Protein AF-0000000080483227 (afdb_homodimer)

Sequence (672 aa):
MEPEAVRTASRVPHGGTTDSTVLDFSANTNPERPDGVDDVYADALDASTRYPDDDYAEFRAAAADYVDCDPESVVPTAGGLEALRLAFEVTLAAGDSALVPEPSFGEYDHEIHLQGADPVHVAHDEILDADPGEHEVAVVCTPNNPTGELADSGRLRDFAARCRDAGTVLVVDEAFLDFTDAPSLAGESGVIVARSLTKMFGLPGIRAGFAVATGDLGERLAVARRSWSLSTPAAAVGAHCMRDTEFVSRTRERVATERERLRESLSERFAVSPSDAPFLLLDVGDRDVDSVVETARQRGVAIRDATTFPTLDSHVRVAVKRPDENDELLRALADVMEPEAVRTASRVPHGGTTDSTVLDFSANTNPERPDGVDDVYADALDASTRYPDDDYAEFRAAAADYVDCDPESVVPTAGGLEALRLAFEVTLAAGDSALVPEPSFGEYDHEIHLQGADPVHVAHDEILDADPGEHEVAVVCTPNNPTGELADSGRLRDFAARCRDAGTVLVVDEAFLDFTDAPSLAGESGVIVARSLTKMFGLPGIRAGFAVATGDLGERLAVARRSWSLSTPAAAVGAHCMRDTEFVSRTRERVATERERLRESLSERFAVSPSDAPFLLLDVGDRDVDSVVETARQRGVAIRDATTFPTLDSHVRVAVKRPDENDELLRALADV

Radius of gyration: 25.47 Å; Cα contacts (8 Å, |Δi|>4): 1580; chains: 2; bounding box: 50×83×57 Å

Foldseek 3Di:
DDVVLVVVFDDADAADDPPPQFAGQADQAAQAADPPLVVLLVVLVVVLVDQDDLLLQLLLVLVCVLQVADSLQKFKALFLLRLLLLLLQLFDAAAFEEEEEALADPVNQRSNSVRNYYYDYDHLVCQLVDQCLRGQEYEHEAVGPPLAHGDDQVSNVVSQVNCVVSNHQYEYECQFVLLDPHHDCAHPASYKYGYGPCHLRVNSVQRITIIGYDDPSSVSSSVSQDRSNHRSSNSSSSSVRSPPVVSSVVSSVQLVVQVVVLCVLCVVQWDWRDHSGQKIKTFNPPDDLVVQQVQLVVLRYHWHDCCSGPPDNRIIMTGHYGPVSSVSSSVSNVVD/DDVVLVVVFDDADAADDPPPQFAGQADQAAQAADPPLVVLLVVLVVVLVDQDDLLLQLLLVLVCVLQVADSLQKFKALFLLRLLLLLLQLFDAAAFEEEEEALFDPVNQRSNSVRNYYYDYDHLVCQLVDQCLRGQEYEHEAVGPPLAHGDDQVSVVVSQVNCVVSNHQYEYECQFVLLDPHHDCAHPASYKYGYGPCHLRVNSVQRITIIGYDDPSSVSSSVSQDRSNHRSSRSSSSSVRSPPVVSSVVSSVQLVVQVVVLCVLCVVQWDWRDHSGQKIKTFNPPDDLVVQQVQLVVLRYHWHDCCSGPPDNRIIMTGHYGPVSSVSSSVSNVPD

pLDDT: mean 97.13, std 2.94, range [80.44, 99.0]

Solvent-accessible surface area (backbone atoms only — not comparable to full-atom values): 32938 Å² total; per-residue (Å²): 37,24,31,73,31,32,71,74,51,66,78,73,90,72,61,58,64,79,58,83,82,36,50,64,24,26,32,66,45,31,89,51,60,62,87,65,45,68,59,48,39,60,57,23,57,69,60,10,55,32,58,58,64,72,78,39,64,66,34,25,44,29,50,14,65,62,48,64,41,58,40,90,27,45,42,72,17,46,12,28,66,48,20,49,42,50,53,42,31,55,63,32,37,68,75,37,35,28,39,33,43,39,55,33,64,63,58,57,53,45,50,35,30,31,25,33,22,42,68,42,76,38,51,46,93,42,50,70,74,54,81,46,64,85,24,49,31,36,47,46,53,30,29,24,44,65,56,9,45,60,66,55,67,67,54,48,52,52,34,44,50,52,19,43,75,47,66,10,37,35,38,36,38,37,51,41,29,70,47,47,88,68,80,68,70,41,55,37,76,54,29,38,29,21,30,32,47,24,26,74,44,15,31,37,7,49,27,22,27,22,25,23,15,39,71,70,60,24,52,32,49,59,48,63,48,60,84,58,45,44,31,32,41,21,39,49,36,46,26,57,52,49,65,41,57,63,57,48,51,52,49,25,52,50,40,55,53,46,42,51,53,50,47,61,60,46,46,77,80,27,55,58,49,69,53,49,32,56,36,42,26,30,37,56,61,90,52,57,53,68,57,51,42,51,50,22,40,76,60,36,29,37,50,21,75,34,49,80,32,64,96,32,85,33,29,35,32,37,33,47,60,51,72,72,57,43,50,51,49,52,60,37,53,66,83,103,38,25,30,73,31,33,70,73,52,65,77,72,90,73,63,58,64,77,57,84,82,37,50,65,25,25,34,68,45,31,89,52,60,61,85,64,46,69,58,46,38,58,57,23,57,70,59,10,54,32,57,59,65,71,76,40,62,69,35,24,44,29,51,14,65,61,50,63,40,58,39,88,27,44,40,72,18,46,13,28,66,48,20,48,43,49,53,41,31,55,60,32,38,68,76,35,34,28,40,33,43,39,54,32,62,62,58,56,53,44,50,36,30,32,24,34,22,41,68,42,78,35,50,46,93,42,50,70,74,55,81,48,63,85,23,50,30,36,48,46,53,30,27,23,43,65,55,9,44,59,66,56,66,69,56,49,51,52,34,45,50,53,19,44,74,47,66,10,36,33,36,36,38,36,49,41,30,71,48,47,87,68,81,66,68,38,56,37,76,54,29,38,30,19,30,32,47,23,28,76,46,16,30,37,7,51,27,22,26,23,24,24,15,40,69,70,60,24,51,32,48,60,48,66,50,60,85,55,45,46,29,32,41,21,39,50,37,45,26,56,51,51,66,40,57,64,56,46,53,53,50,25,52,51,42,55,53,45,42,51,52,49,46,61,62,46,46,79,79,25,56,60,48,68,51,50,33,57,36,41,26,31,37,56,60,90,53,56,53,68,57,51,42,50,50,20,40,76,58,37,29,36,50,21,74,34,48,79,32,63,95,32,83,33,29,36,31,38,33,47,59,52,72,70,58,42,50,51,49,53,59,37,54,67,84,102

Structure (mmCIF, N/CA/C/O backbone):
data_AF-0000000080483227-model_v1
#
loop_
_entity.id
_entity.type
_entity.pdbx_description
1 polymer 'threonine-phosphate decarboxylase'
#
loop_
_atom_site.group_PDB
_atom_site.id
_atom_site.type_symbol
_atom_site.label_atom_id
_atom_site.label_alt_id
_atom_site.label_comp_id
_atom_site.label_asym_id
_atom_site.label_entity_id
_atom_site.label_seq_id
_atom_site.pdbx_PDB_ins_code
_atom_site.Cartn_x
_atom_site.Cartn_y
_atom_site.Cartn_z
_atom_site.occupancy
_atom_site.B_iso_or_equiv
_atom_site.auth_seq_id
_atom_site.auth_comp_id
_atom_site.auth_asym_id
_atom_site.auth_atom_id
_atom_site.pdbx_PDB_model_num
ATOM 1 N N . MET A 1 1 ? -15.047 0.389 -1.673 1 95.5 1 MET A N 1
ATOM 2 C CA . MET A 1 1 ? -15.305 -0.851 -0.947 1 95.5 1 MET A CA 1
ATOM 3 C C . MET A 1 1 ? -16.688 -0.829 -0.303 1 95.5 1 MET A C 1
ATOM 5 O O . MET A 1 1 ? -17.188 0.233 0.075 1 95.5 1 MET A O 1
ATOM 9 N N . GLU A 1 2 ? -17.312 -1.958 -0.273 1 95.88 2 GLU A N 1
ATOM 10 C CA . GLU A 1 2 ? -18.641 -2.039 0.339 1 95.88 2 GLU A CA 1
ATOM 11 C C . GLU A 1 2 ? -18.547 -2.5 1.791 1 95.88 2 GLU A C 1
ATOM 13 O O . GLU A 1 2 ? -18.281 -3.672 2.061 1 95.88 2 GLU A O 1
ATOM 18 N N . PRO A 1 3 ? -18.844 -1.645 2.762 1 95.56 3 PRO A N 1
ATOM 19 C CA . PRO A 1 3 ? -18.594 -1.946 4.176 1 95.56 3 PRO A CA 1
ATOM 20 C C . PRO A 1 3 ? -19.328 -3.203 4.645 1 95.56 3 PRO A C 1
ATOM 22 O O . PRO A 1 3 ? -18.781 -3.982 5.43 1 95.56 3 PRO A O 1
ATOM 25 N N . GLU A 1 4 ? -20.484 -3.426 4.191 1 94.19 4 GLU A N 1
ATOM 26 C CA . GLU A 1 4 ? -21.25 -4.598 4.621 1 94.19 4 GLU A CA 1
ATOM 27 C C . GLU A 1 4 ? -20.641 -5.883 4.059 1 94.19 4 GLU A C 1
ATOM 29 O O . GLU A 1 4 ? -20.703 -6.938 4.691 1 94.19 4 GLU A O 1
ATOM 34 N N . ALA A 1 5 ? -20.078 -5.746 2.895 1 94.62 5 ALA A N 1
ATOM 35 C CA . ALA A 1 5 ? -19.422 -6.898 2.295 1 94.62 5 ALA A CA 1
ATOM 36 C C . ALA A 1 5 ? -18.172 -7.285 3.088 1 94.62 5 ALA A C 1
ATOM 38 O O . ALA A 1 5 ? -17.844 -8.469 3.197 1 94.62 5 ALA A O 1
ATOM 39 N N . VAL A 1 6 ? -17.484 -6.328 3.637 1 94.19 6 VAL A N 1
ATOM 40 C CA . VAL A 1 6 ? -16.297 -6.551 4.438 1 94.19 6 VAL A CA 1
ATOM 41 C C . VAL A 1 6 ? -16.625 -7.43 5.637 1 94.19 6 VAL A C 1
ATOM 43 O O . VAL A 1 6 ? -15.844 -8.297 6.02 1 94.19 6 VAL A O 1
ATOM 46 N N . ARG A 1 7 ? -17.766 -7.277 6.172 1 90.88 7 ARG A N 1
ATOM 47 C CA . ARG A 1 7 ? -18.188 -7.988 7.379 1 90.88 7 ARG A CA 1
ATOM 48 C C . ARG A 1 7 ? -18.312 -9.484 7.117 1 90.88 7 ARG A C 1
ATOM 50 O O . ARG A 1 7 ? -18.156 -10.297 8.031 1 90.88 7 ARG A O 1
ATOM 57 N N . THR A 1 8 ? -18.531 -9.82 5.879 1 89.62 8 THR A N 1
ATOM 58 C CA . THR A 1 8 ? -18.797 -11.219 5.555 1 89.62 8 THR A CA 1
ATOM 59 C C . THR A 1 8 ? -17.609 -11.836 4.824 1 89.62 8 THR A C 1
ATOM 61 O O . THR A 1 8 ? -17.625 -13.023 4.48 1 89.62 8 THR A O 1
ATOM 64 N N . ALA A 1 9 ? -16.641 -11.039 4.625 1 89.25 9 ALA A N 1
ATOM 65 C CA . ALA A 1 9 ? -15.461 -11.531 3.924 1 89.25 9 ALA A CA 1
ATOM 66 C C . ALA A 1 9 ? -14.484 -12.18 4.895 1 89.25 9 ALA A C 1
ATOM 68 O O . ALA A 1 9 ? -14.555 -11.961 6.105 1 89.25 9 ALA A O 1
ATOM 69 N N . SER A 1 10 ? -13.656 -13.078 4.328 1 86.19 10 SER A N 1
ATOM 70 C CA . SER A 1 10 ? -12.602 -13.727 5.102 1 86.19 10 SER A CA 1
ATOM 71 C C . SER A 1 10 ? -11.25 -13.594 4.41 1 86.19 10 SER A C 1
ATOM 73 O O . SER A 1 10 ? -11.18 -13.484 3.186 1 86.19 10 SER A O 1
ATOM 75 N N . ARG A 1 11 ? -10.242 -13.695 5.203 1 88.12 11 ARG A N 1
ATOM 76 C CA . ARG A 1 11 ? -8.891 -13.625 4.645 1 88.12 11 ARG A CA 1
ATOM 77 C C . ARG A 1 11 ? -8.547 -14.898 3.885 1 88.12 11 ARG A C 1
ATOM 79 O O . ARG A 1 11 ? -9.133 -15.961 4.141 1 88.12 11 ARG A O 1
ATOM 86 N N . VAL A 1 12 ? -7.621 -14.758 2.902 1 87.56 12 VAL A N 1
ATOM 87 C CA . VAL A 1 12 ? -7.219 -15.836 2.004 1 87.56 12 VAL A CA 1
ATOM 88 C C . VAL A 1 12 ? -5.918 -16.453 2.502 1 87.56 12 VAL A C 1
ATOM 90 O O . VAL A 1 12 ? -4.977 -15.75 2.859 1 87.56 12 VAL A O 1
ATOM 93 N N . PRO A 1 13 ? -5.898 -17.844 2.6 1 85.12 13 PRO A N 1
ATOM 94 C CA . PRO A 1 13 ? -4.625 -18.484 2.926 1 85.12 13 PRO A CA 1
ATOM 95 C C . PRO A 1 13 ? -3.594 -18.359 1.808 1 85.12 13 PRO A C 1
ATOM 97 O O . PRO A 1 13 ? -3.947 -18.406 0.627 1 85.12 13 PRO A O 1
ATOM 100 N N . HIS A 1 14 ? -2.391 -18.156 2.189 1 88.62 14 HIS A N 1
ATOM 101 C CA . HIS A 1 14 ? -1.298 -18.031 1.231 1 88.62 14 HIS A CA 1
ATOM 102 C C . HIS A 1 14 ? -0.152 -18.984 1.588 1 88.62 14 HIS A C 1
ATOM 104 O O . HIS A 1 14 ? -0.088 -19.484 2.709 1 88.62 14 HIS A O 1
ATOM 110 N N . GLY A 1 15 ? 0.589 -19.281 0.582 1 82.06 15 GLY A N 1
ATOM 111 C CA . GLY A 1 15 ? 1.827 -20 0.832 1 82.06 15 GLY A CA 1
ATOM 112 C C . GLY A 1 15 ? 2.914 -19.125 1.431 1 82.06 15 GLY A C 1
ATOM 113 O O . GLY A 1 15 ? 2.727 -17.922 1.604 1 82.06 15 GLY A O 1
ATOM 114 N N . GLY A 1 16 ? 4.031 -19.828 1.766 1 86 16 GLY A N 1
ATOM 115 C CA . GLY A 1 16 ? 5.156 -19.125 2.375 1 86 16 GLY A CA 1
ATOM 116 C C . GLY A 1 16 ? 5.363 -19.5 3.832 1 86 16 GLY A C 1
ATOM 117 O O . GLY A 1 16 ? 4.438 -19.969 4.496 1 86 16 GLY A O 1
ATOM 118 N N . THR A 1 17 ? 6.574 -19.438 4.223 1 85.69 17 THR A N 1
ATOM 119 C CA . THR A 1 17 ? 6.926 -19.672 5.617 1 85.69 17 THR A CA 1
ATOM 120 C C . THR A 1 17 ? 8.023 -18.719 6.066 1 85.69 17 THR A C 1
ATOM 122 O O . THR A 1 17 ? 8.875 -18.312 5.262 1 85.69 17 THR A O 1
ATOM 125 N N . THR A 1 18 ? 7.898 -18.344 7.289 1 82.12 18 THR A N 1
ATOM 126 C CA . THR A 1 18 ? 8.93 -17.484 7.855 1 82.12 18 THR A CA 1
ATOM 127 C C . THR A 1 18 ? 9.953 -18.312 8.633 1 82.12 18 THR A C 1
ATOM 129 O O . THR A 1 18 ? 10.914 -17.766 9.18 1 82.12 18 THR A O 1
ATOM 132 N N . ASP A 1 19 ? 9.664 -19.625 8.672 1 86.5 19 ASP A N 1
ATOM 133 C CA . ASP A 1 19 ? 10.617 -20.547 9.297 1 86.5 19 ASP A CA 1
ATOM 134 C C . ASP A 1 19 ? 11.867 -20.688 8.438 1 86.5 19 ASP A C 1
ATOM 136 O O . ASP A 1 19 ? 11.859 -21.391 7.422 1 86.5 19 ASP A O 1
ATOM 140 N N . SER A 1 20 ? 12.945 -20.125 8.844 1 84.62 20 SER A N 1
ATOM 141 C CA . SER A 1 20 ? 14.18 -20.078 8.055 1 84.62 20 SER A CA 1
ATOM 142 C C . SER A 1 20 ? 14.898 -21.422 8.094 1 84.62 20 SER A C 1
ATOM 144 O O . SER A 1 20 ? 15.883 -21.625 7.375 1 84.62 20 SER A O 1
ATOM 146 N N . THR A 1 21 ? 14.352 -22.359 8.812 1 88.75 21 THR A N 1
ATOM 147 C CA . THR A 1 21 ? 15.023 -23.641 8.945 1 88.75 21 THR A CA 1
ATOM 148 C C . THR A 1 21 ? 14.547 -24.625 7.875 1 88.75 21 THR A C 1
ATOM 150 O O . THR A 1 21 ? 15.141 -25.688 7.695 1 88.75 21 THR A O 1
ATOM 153 N N . VAL A 1 22 ? 13.523 -24.266 7.156 1 94.31 22 VAL A N 1
ATOM 154 C CA . VAL A 1 22 ? 13.016 -25.141 6.117 1 94.31 22 VAL A CA 1
ATOM 155 C C . VAL A 1 22 ? 13.156 -24.484 4.75 1 94.31 22 VAL A C 1
ATOM 157 O O . VAL A 1 22 ? 13.062 -23.25 4.641 1 94.31 22 VAL A O 1
ATOM 160 N N . LEU A 1 23 ? 13.414 -25.281 3.75 1 96.12 23 LEU A N 1
ATOM 161 C CA . LEU A 1 23 ? 13.406 -24.797 2.373 1 96.12 23 LEU A CA 1
ATOM 162 C C . LEU A 1 23 ? 11.984 -24.578 1.883 1 96.12 23 LEU A C 1
ATOM 164 O O . LEU A 1 23 ? 11.164 -25.5 1.883 1 96.12 23 LEU A O 1
ATOM 168 N N . ASP A 1 24 ? 11.656 -23.391 1.52 1 96.94 24 ASP A N 1
ATOM 169 C CA . ASP A 1 24 ? 10.281 -23 1.232 1 96.94 24 ASP A CA 1
ATOM 170 C C . ASP A 1 24 ? 9.945 -23.219 -0.24 1 96.94 24 ASP A C 1
ATOM 172 O O . ASP A 1 24 ? 10.312 -22.422 -1.098 1 96.94 24 ASP A O 1
ATOM 176 N N . PHE A 1 25 ? 9.195 -24.297 -0.549 1 98.12 25 PHE A N 1
ATOM 177 C CA . PHE A 1 25 ? 8.672 -24.578 -1.883 1 98.12 25 PHE A CA 1
ATOM 178 C C . PHE A 1 25 ? 7.199 -24.203 -1.97 1 98.12 25 PHE A C 1
ATOM 180 O O . PHE A 1 25 ? 6.547 -24.469 -2.986 1 98.12 25 PHE A O 1
ATOM 187 N N . SER A 1 26 ? 6.645 -23.641 -0.847 1 97.25 26 SER A N 1
ATOM 188 C CA . SER A 1 26 ? 5.23 -23.266 -0.835 1 97.25 26 SER A CA 1
ATOM 189 C C . SER A 1 26 ? 5.004 -21.906 -1.489 1 97.25 26 SER A C 1
ATOM 191 O O . SER A 1 26 ? 3.896 -21.609 -1.932 1 97.25 26 SER A O 1
ATOM 193 N N . ALA A 1 27 ? 6 -21.031 -1.486 1 95.62 27 ALA A N 1
ATOM 194 C CA . ALA A 1 27 ? 5.957 -19.75 -2.191 1 95.62 27 ALA A CA 1
ATOM 195 C C . ALA A 1 27 ? 6.648 -19.859 -3.547 1 95.62 27 ALA A C 1
ATOM 197 O O . ALA A 1 27 ? 7.699 -20.484 -3.67 1 95.62 27 ALA A O 1
ATOM 198 N N . ASN A 1 28 ? 6.094 -19.234 -4.496 1 96.81 28 ASN A N 1
ATOM 199 C CA . ASN A 1 28 ? 6.566 -19.328 -5.871 1 96.81 28 ASN A CA 1
ATOM 200 C C . ASN A 1 28 ? 7.578 -18.234 -6.191 1 96.81 28 ASN A C 1
ATOM 202 O O . ASN A 1 28 ? 7.555 -17.656 -7.281 1 96.81 28 ASN A O 1
ATOM 206 N N . THR A 1 29 ? 8.445 -17.922 -5.266 1 95.94 29 THR A N 1
ATOM 207 C CA . THR A 1 29 ? 9.406 -16.844 -5.438 1 95.94 29 THR A CA 1
ATOM 208 C C . THR A 1 29 ? 10.734 -17.375 -5.961 1 95.94 29 THR A C 1
ATOM 210 O O . THR A 1 29 ? 11.18 -18.453 -5.566 1 95.94 29 THR A O 1
ATOM 213 N N . ASN A 1 30 ? 11.367 -16.609 -6.836 1 97.88 30 ASN A N 1
ATOM 214 C CA . ASN A 1 30 ? 12.711 -16.875 -7.332 1 97.88 30 ASN A CA 1
ATOM 215 C C . ASN A 1 30 ? 13.742 -16.812 -6.211 1 97.88 30 ASN A C 1
ATOM 217 O O . ASN A 1 30 ? 13.789 -15.836 -5.457 1 97.88 30 ASN A O 1
ATOM 221 N N . PRO A 1 31 ? 14.531 -17.906 -5.996 1 97 31 PRO A N 1
ATOM 222 C CA . PRO A 1 31 ? 15.539 -17.875 -4.941 1 97 31 PRO A CA 1
ATOM 223 C C . PRO A 1 31 ? 16.703 -16.938 -5.27 1 97 31 PRO A C 1
ATOM 225 O O . PRO A 1 31 ? 17.594 -16.75 -4.434 1 97 31 PRO A O 1
ATOM 228 N N . GLU A 1 32 ? 16.734 -16.391 -6.469 1 97.38 32 GLU A N 1
ATOM 229 C CA . GLU A 1 32 ? 17.797 -15.477 -6.895 1 97.38 32 GLU A CA 1
ATOM 230 C C . GLU A 1 32 ? 17.266 -14.055 -7.082 1 97.38 32 GLU A C 1
ATOM 232 O O . GLU A 1 32 ? 16.062 -13.859 -7.27 1 97.38 32 GLU A O 1
ATOM 237 N N . ARG A 1 33 ? 18.141 -13.078 -6.93 1 97.44 33 ARG A N 1
ATOM 238 C CA . ARG A 1 33 ? 17.844 -11.68 -7.211 1 97.44 33 ARG A CA 1
ATOM 239 C C . ARG A 1 33 ? 18.938 -11.047 -8.07 1 97.44 33 ARG A C 1
ATOM 241 O O . ARG A 1 33 ? 20.078 -11.516 -8.078 1 97.44 33 ARG A O 1
ATOM 248 N N . PRO A 1 34 ? 18.641 -9.992 -8.812 1 98.12 34 PRO A N 1
ATOM 249 C CA . PRO A 1 34 ? 19.641 -9.375 -9.688 1 98.12 34 PRO A CA 1
ATOM 250 C C . PRO A 1 34 ? 20.828 -8.812 -8.914 1 98.12 34 PRO A C 1
ATOM 252 O O . PRO A 1 34 ? 20.672 -8.367 -7.773 1 98.12 34 PRO A O 1
ATOM 255 N N . ASP A 1 35 ? 21.969 -8.797 -9.617 1 97.75 35 ASP A N 1
ATOM 256 C CA . ASP A 1 35 ? 23.141 -8.141 -9.062 1 97.75 35 ASP A CA 1
ATOM 257 C C . ASP A 1 35 ? 22.891 -6.645 -8.852 1 97.75 35 ASP A C 1
ATOM 259 O O . ASP A 1 35 ? 22.109 -6.035 -9.594 1 97.75 35 ASP A O 1
ATOM 263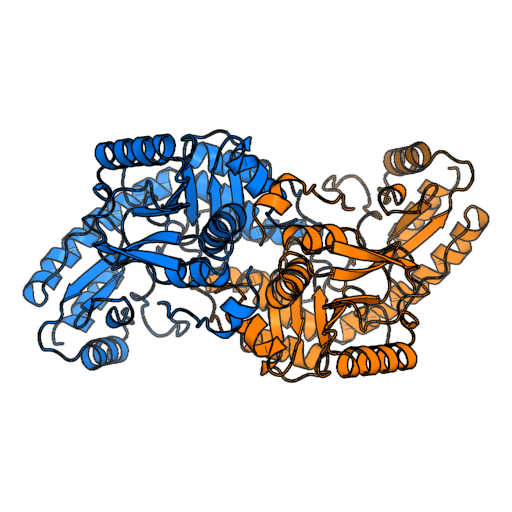 N N . GLY A 1 36 ? 23.484 -6.055 -7.883 1 98.25 36 GLY A N 1
ATOM 264 C CA . GLY A 1 36 ? 23.406 -4.617 -7.68 1 98.25 36 GLY A CA 1
ATOM 265 C C . GLY A 1 36 ? 22.234 -4.191 -6.824 1 98.25 36 GLY A C 1
ATOM 266 O O . GLY A 1 36 ? 22.156 -3.041 -6.383 1 98.25 36 GLY A O 1
ATOM 267 N N . VAL A 1 37 ? 21.344 -5.098 -6.492 1 98.44 37 VAL A N 1
ATOM 268 C CA . VAL A 1 37 ? 20.156 -4.793 -5.699 1 98.44 37 VAL A CA 1
ATOM 269 C C . VAL A 1 37 ? 20.578 -4.242 -4.336 1 98.44 37 VAL A C 1
ATOM 271 O O . VAL A 1 37 ? 19.969 -3.291 -3.832 1 98.44 37 VAL A O 1
ATOM 274 N N . ASP A 1 38 ? 21.594 -4.836 -3.729 1 98.06 38 ASP A N 1
ATOM 275 C CA . ASP A 1 38 ? 22.062 -4.418 -2.408 1 98.06 38 ASP A CA 1
ATOM 276 C C . ASP A 1 38 ? 22.438 -2.938 -2.4 1 98.06 38 ASP A C 1
ATOM 278 O O . ASP A 1 38 ? 22.047 -2.201 -1.487 1 98.06 38 ASP A O 1
ATOM 282 N N . ASP A 1 39 ? 23.141 -2.477 -3.434 1 98.38 39 ASP A N 1
ATOM 283 C CA . ASP A 1 39 ? 23.594 -1.091 -3.52 1 98.38 39 ASP A CA 1
ATOM 284 C C . ASP A 1 39 ? 22.406 -0.144 -3.734 1 98.38 39 ASP A C 1
ATOM 286 O O . ASP A 1 39 ? 22.328 0.908 -3.098 1 98.38 39 ASP A O 1
ATOM 290 N N . VAL A 1 40 ? 21.531 -0.516 -4.652 1 98.56 40 VAL A N 1
ATOM 291 C CA . VAL A 1 40 ? 20.375 0.306 -4.961 1 98.56 40 VAL A CA 1
ATOM 292 C C . VAL A 1 40 ? 19.484 0.449 -3.721 1 98.56 40 VAL A C 1
ATOM 294 O O . VAL A 1 40 ? 19 1.541 -3.422 1 98.56 40 VAL A O 1
ATOM 297 N N . TYR A 1 41 ? 19.344 -0.674 -3.033 1 98.62 41 TYR A N 1
ATOM 298 C CA . TYR A 1 41 ? 18.578 -0.696 -1.794 1 98.62 41 TYR A CA 1
ATOM 299 C C . TYR A 1 41 ? 19.219 0.195 -0.737 1 98.62 41 TYR A C 1
ATOM 301 O O . TYR A 1 41 ? 18.531 0.992 -0.091 1 98.62 41 TYR A O 1
ATOM 309 N N . ALA A 1 42 ? 20.438 0.052 -0.535 1 98.31 42 ALA A N 1
ATOM 310 C CA . ALA A 1 42 ? 21.141 0.842 0.467 1 98.31 42 ALA A CA 1
ATOM 311 C C . ALA A 1 42 ? 21.031 2.334 0.169 1 98.31 42 ALA A C 1
ATOM 313 O O . ALA A 1 42 ? 20.766 3.137 1.07 1 98.31 42 ALA A O 1
ATOM 314 N N . ASP A 1 43 ? 21.156 2.717 -1.079 1 97.31 43 ASP A N 1
ATOM 315 C CA . ASP A 1 43 ? 21.094 4.113 -1.5 1 97.31 43 ASP A CA 1
ATOM 316 C C . ASP A 1 43 ? 19.703 4.691 -1.271 1 97.31 43 ASP A C 1
ATOM 318 O O . ASP A 1 43 ? 19.562 5.891 -1.021 1 97.31 43 ASP A O 1
ATOM 322 N N . ALA A 1 44 ? 18.703 3.877 -1.323 1 98 44 ALA A N 1
ATOM 323 C CA . ALA A 1 44 ? 17.312 4.32 -1.229 1 98 44 ALA A CA 1
ATOM 324 C C . ALA A 1 44 ? 16.984 4.789 0.184 1 98 44 ALA A C 1
ATOM 326 O O . ALA A 1 44 ? 16.016 5.531 0.388 1 98 44 ALA A O 1
ATOM 327 N N . LEU A 1 45 ? 17.781 4.352 1.188 1 97.69 45 LEU A N 1
ATOM 328 C CA . LEU A 1 45 ? 17.484 4.754 2.561 1 97.69 45 LEU A CA 1
ATOM 329 C C . LEU A 1 45 ? 17.625 6.266 2.725 1 97.69 45 LEU A C 1
ATOM 331 O O . LEU A 1 45 ? 16.719 6.914 3.268 1 97.69 45 LEU A O 1
ATOM 335 N N . ASP A 1 46 ? 18.688 6.824 2.236 1 95.19 46 ASP A N 1
ATOM 336 C CA . ASP A 1 46 ? 18.891 8.266 2.338 1 95.19 46 ASP A CA 1
ATOM 337 C C . ASP A 1 46 ? 17.812 9.023 1.562 1 95.19 46 ASP A C 1
ATOM 339 O O . ASP A 1 46 ? 17.328 10.07 2.012 1 95.19 46 ASP A O 1
ATOM 343 N N . ALA A 1 47 ? 17.453 8.516 0.422 1 95.25 47 ALA A N 1
ATOM 344 C CA . ALA A 1 47 ? 16.406 9.141 -0.38 1 95.25 47 ALA A CA 1
ATOM 345 C C . ALA A 1 47 ? 15.062 9.078 0.338 1 95.25 47 ALA A C 1
ATOM 347 O O . ALA A 1 47 ? 14.172 9.898 0.084 1 95.25 47 ALA A O 1
ATOM 348 N N . SER A 1 48 ? 14.922 8.148 1.249 1 96.75 48 SER A N 1
ATOM 349 C CA . SER A 1 48 ? 13.672 7.934 1.964 1 96.75 48 SER A CA 1
ATOM 350 C C . SER A 1 48 ? 13.43 9.023 3 1 96.75 48 SER A C 1
ATOM 352 O O . SER A 1 48 ? 12.367 9.078 3.623 1 96.75 48 SER A O 1
ATOM 354 N N . THR A 1 49 ? 14.352 9.977 3.217 1 95.12 49 THR A N 1
ATOM 355 C CA . THR A 1 49 ? 14.164 11.102 4.125 1 95.12 49 THR A CA 1
ATOM 356 C C . THR A 1 49 ? 13.25 12.156 3.502 1 95.12 49 THR A C 1
ATOM 358 O O . THR A 1 49 ? 12.812 13.086 4.184 1 95.12 49 THR A O 1
ATOM 361 N N . ARG A 1 50 ? 12.914 11.992 2.266 1 93.81 50 ARG A N 1
ATOM 362 C CA . ARG A 1 50 ? 11.922 12.789 1.553 1 93.81 50 ARG A CA 1
ATOM 363 C C . ARG A 1 50 ? 10.805 11.914 0.994 1 93.81 50 ARG A C 1
ATOM 365 O O . ARG A 1 50 ? 11 10.719 0.783 1 93.81 50 ARG A O 1
ATOM 372 N N . TYR A 1 51 ? 9.672 12.547 0.827 1 91.75 51 TYR A N 1
ATOM 373 C CA . TYR A 1 51 ? 8.633 11.836 0.085 1 91.75 51 TYR A CA 1
ATOM 374 C C . TYR A 1 51 ? 9.078 11.562 -1.346 1 91.75 51 TYR A C 1
ATOM 376 O O . TYR A 1 51 ? 9.727 12.398 -1.975 1 91.75 51 TYR A O 1
ATOM 384 N N . PRO A 1 52 ? 8.773 10.367 -1.81 1 90.38 52 PRO A N 1
ATOM 385 C CA . PRO A 1 52 ? 9.07 10.148 -3.227 1 90.38 52 PRO A CA 1
ATOM 386 C C . PRO A 1 52 ? 8.281 11.07 -4.145 1 90.38 52 PRO A C 1
ATOM 388 O O . PRO A 1 52 ? 7.223 11.57 -3.756 1 90.38 52 PRO A O 1
ATOM 391 N N . ASP A 1 53 ? 8.914 11.344 -5.312 1 90.62 53 ASP A N 1
ATOM 392 C CA . ASP A 1 53 ? 8.102 11.969 -6.348 1 90.62 53 ASP A CA 1
ATOM 393 C C . ASP A 1 53 ? 6.883 11.117 -6.688 1 90.62 53 ASP A C 1
ATOM 395 O O . ASP A 1 53 ? 7.027 9.969 -7.125 1 90.62 53 ASP A O 1
ATOM 399 N N . ASP A 1 54 ? 5.746 11.664 -6.457 1 93.38 54 ASP A N 1
ATOM 400 C CA . ASP A 1 54 ? 4.52 10.883 -6.578 1 93.38 54 ASP A CA 1
ATOM 401 C C . ASP A 1 54 ? 4.281 10.461 -8.031 1 93.38 54 ASP A C 1
ATOM 403 O O . ASP A 1 54 ? 3.447 9.594 -8.297 1 93.38 54 ASP A O 1
ATOM 407 N N . ASP A 1 55 ? 4.996 11.023 -8.945 1 93.56 55 ASP A N 1
ATOM 408 C CA . ASP A 1 55 ? 4.867 10.633 -10.344 1 93.56 55 ASP A CA 1
ATOM 409 C C . ASP A 1 55 ? 5.605 9.328 -10.625 1 93.56 55 ASP A C 1
ATOM 411 O O . ASP A 1 55 ? 5.281 8.617 -11.578 1 93.56 55 ASP A O 1
ATOM 415 N N . TYR A 1 56 ? 6.641 9.055 -9.867 1 97.19 56 TYR A N 1
ATOM 416 C CA . TYR A 1 56 ? 7.465 7.855 -10.023 1 97.19 56 TYR A CA 1
ATOM 417 C C . TYR A 1 56 ? 7.945 7.711 -11.461 1 97.19 56 TYR A C 1
ATOM 419 O O . TYR A 1 56 ? 7.82 6.641 -12.055 1 97.19 56 TYR A O 1
ATOM 427 N N . ALA A 1 57 ? 8.477 8.742 -12 1 97.5 57 ALA A N 1
ATOM 428 C CA . ALA A 1 57 ? 8.789 8.781 -13.43 1 97.5 57 ALA A CA 1
ATOM 429 C C . ALA A 1 57 ? 9.781 7.688 -13.812 1 97.5 57 ALA A C 1
ATOM 431 O O . ALA A 1 57 ? 9.594 6.988 -14.812 1 97.5 57 ALA A O 1
ATOM 432 N N . GLU A 1 58 ? 10.836 7.535 -13.008 1 97.94 58 GLU A N 1
ATOM 433 C CA . GLU A 1 58 ? 11.852 6.527 -13.305 1 97.94 58 GLU A CA 1
ATOM 434 C C . GLU A 1 58 ? 11.266 5.121 -13.234 1 97.94 58 GLU A C 1
ATOM 436 O O . GLU A 1 58 ? 11.547 4.285 -14.102 1 97.94 58 GLU A O 1
ATOM 441 N N . PHE A 1 59 ? 10.508 4.828 -12.25 1 98.62 59 PHE A N 1
ATOM 442 C CA . PHE A 1 59 ? 9.867 3.523 -12.109 1 98.62 59 PHE A CA 1
ATOM 443 C C . PHE A 1 59 ? 8.93 3.252 -13.281 1 98.62 59 PHE A C 1
ATOM 445 O O . PHE A 1 59 ? 8.945 2.162 -13.859 1 98.62 59 PHE A O 1
ATOM 452 N N . ARG A 1 60 ? 8.062 4.207 -13.609 1 98.75 60 ARG A N 1
ATOM 453 C CA . ARG A 1 60 ? 7.094 4.051 -14.688 1 98.75 60 ARG A CA 1
ATOM 454 C C . ARG A 1 60 ? 7.793 3.799 -16.016 1 98.75 60 ARG A C 1
ATOM 456 O O . ARG A 1 60 ? 7.336 2.986 -16.828 1 98.75 60 ARG A O 1
ATOM 463 N N . ALA A 1 61 ? 8.883 4.48 -16.234 1 98.81 61 ALA A N 1
ATOM 464 C CA . ALA A 1 61 ? 9.641 4.266 -17.469 1 98.81 61 ALA A CA 1
ATOM 465 C C . ALA A 1 61 ? 10.18 2.84 -17.547 1 98.81 61 ALA A C 1
ATOM 467 O O . ALA A 1 61 ? 10.078 2.186 -18.578 1 98.81 61 ALA A O 1
ATOM 468 N N . ALA A 1 62 ? 10.781 2.371 -16.438 1 98.81 62 ALA A N 1
ATOM 469 C CA . ALA A 1 62 ? 11.312 1.012 -16.391 1 98.81 62 ALA A CA 1
ATOM 470 C C . ALA A 1 62 ? 10.203 -0.017 -16.609 1 98.81 62 ALA A C 1
ATOM 472 O O . ALA A 1 62 ? 10.375 -0.978 -17.359 1 98.81 62 ALA A O 1
ATOM 473 N N . ALA A 1 63 ? 9.062 0.181 -15.984 1 98.81 63 ALA A N 1
ATOM 474 C CA . ALA A 1 63 ? 7.934 -0.738 -16.094 1 98.81 63 ALA A CA 1
ATOM 475 C C . ALA A 1 63 ? 7.387 -0.756 -17.531 1 98.81 63 ALA A C 1
ATOM 477 O O . ALA A 1 63 ? 7.062 -1.82 -18.062 1 98.81 63 ALA A O 1
ATOM 478 N N . ALA A 1 64 ? 7.27 0.417 -18.062 1 98.81 64 ALA A N 1
ATOM 479 C CA . ALA A 1 64 ? 6.762 0.545 -19.422 1 98.81 64 ALA A CA 1
ATOM 480 C C . ALA A 1 64 ? 7.652 -0.208 -20.406 1 98.81 64 ALA A C 1
ATOM 482 O O . ALA A 1 64 ? 7.152 -0.935 -21.281 1 98.81 64 ALA A O 1
ATOM 483 N N . ASP A 1 65 ? 8.953 -0.013 -20.297 1 98.56 65 ASP A N 1
ATOM 484 C CA . ASP A 1 65 ? 9.898 -0.74 -21.141 1 98.56 65 ASP A CA 1
ATOM 485 C C . ASP A 1 65 ? 9.797 -2.246 -20.906 1 98.56 65 ASP A C 1
ATOM 487 O O . ASP A 1 65 ? 9.906 -3.033 -21.859 1 98.56 65 ASP A O 1
ATOM 491 N N . TYR A 1 66 ? 9.57 -2.611 -19.703 1 98.06 66 TYR A N 1
ATOM 492 C CA . TYR A 1 66 ? 9.562 -4.004 -19.266 1 98.06 66 TYR A CA 1
ATOM 493 C C . TYR A 1 66 ? 8.406 -4.762 -19.906 1 98.06 66 TYR A C 1
ATOM 495 O O . TYR A 1 66 ? 8.547 -5.941 -20.25 1 98.06 66 TYR A O 1
ATOM 503 N N . VAL A 1 67 ? 7.238 -4.09 -20.109 1 98 67 VAL A N 1
ATOM 504 C CA . VAL A 1 67 ? 6.062 -4.797 -20.625 1 98 67 VAL A CA 1
ATOM 505 C C . VAL A 1 67 ? 5.629 -4.191 -21.953 1 98 67 VAL A C 1
ATOM 507 O O . VAL A 1 67 ? 4.559 -4.52 -22.469 1 98 67 VAL A O 1
ATOM 510 N N . ASP A 1 68 ? 6.43 -3.295 -22.484 1 97.5 68 ASP A N 1
ATOM 511 C CA . ASP A 1 68 ? 6.25 -2.699 -23.797 1 97.5 68 ASP A CA 1
ATOM 512 C C . ASP A 1 68 ? 4.934 -1.93 -23.875 1 97.5 68 ASP A C 1
ATOM 514 O O . ASP A 1 68 ? 4.074 -2.248 -24.703 1 97.5 68 ASP A O 1
ATOM 518 N N . CYS A 1 69 ? 4.82 -0.878 -23.125 1 98.31 69 CYS A N 1
ATOM 519 C CA . CYS A 1 69 ? 3.658 0.001 -23.156 1 98.31 69 CYS A CA 1
ATOM 520 C C . CYS A 1 69 ? 4.07 1.454 -22.938 1 98.31 69 CYS A C 1
ATOM 522 O O . CYS A 1 69 ? 5.262 1.771 -22.922 1 98.31 69 CYS A O 1
ATOM 524 N N . ASP A 1 70 ? 3.113 2.387 -22.953 1 98.38 70 ASP A N 1
ATOM 525 C CA . ASP A 1 70 ? 3.342 3.799 -22.656 1 98.38 70 ASP A CA 1
ATOM 526 C C . ASP A 1 70 ? 3.541 4.027 -21.156 1 98.38 70 ASP A C 1
ATOM 528 O O . ASP A 1 70 ? 2.746 3.555 -20.344 1 98.38 70 ASP A O 1
ATOM 532 N N . PRO A 1 71 ? 4.664 4.719 -20.812 1 98.5 71 PRO A N 1
ATOM 533 C CA . PRO A 1 71 ? 4.902 4.98 -19.391 1 98.5 71 PRO A CA 1
ATOM 534 C C . PRO A 1 71 ? 3.713 5.652 -18.719 1 98.5 71 PRO A C 1
ATOM 536 O O . PRO A 1 71 ? 3.471 5.43 -17.531 1 98.5 71 PRO A O 1
ATOM 539 N N . GLU A 1 72 ? 2.945 6.445 -19.391 1 97.75 72 GLU A N 1
ATOM 540 C CA . GLU A 1 72 ? 1.804 7.16 -18.828 1 97.75 72 GLU A CA 1
ATOM 541 C C . GLU A 1 72 ? 0.681 6.195 -18.453 1 97.75 72 GLU A C 1
ATOM 543 O O . GLU A 1 72 ? -0.225 6.555 -17.703 1 97.75 72 GLU A O 1
ATOM 548 N N . SER A 1 73 ? 0.759 4.945 -18.969 1 98.5 73 SER A N 1
ATOM 549 C CA . SER A 1 73 ? -0.272 3.951 -18.688 1 98.5 73 SER A CA 1
ATOM 550 C C . SER A 1 73 ? 0.058 3.139 -17.438 1 98.5 73 SER A C 1
ATOM 552 O O . SER A 1 73 ? -0.748 2.318 -17 1 98.5 73 SER A O 1
ATOM 554 N N . VAL A 1 74 ? 1.237 3.396 -16.906 1 98.81 74 VAL A N 1
ATOM 555 C CA . VAL A 1 74 ? 1.72 2.59 -15.789 1 98.81 74 VAL A CA 1
ATOM 556 C C . VAL A 1 74 ? 1.299 3.232 -14.469 1 98.81 74 VAL A C 1
ATOM 558 O O . VAL A 1 74 ? 1.513 4.43 -14.258 1 98.81 74 VAL A O 1
ATOM 561 N N . VAL A 1 75 ? 0.687 2.473 -13.578 1 98.69 75 VAL A N 1
ATOM 562 C CA . VAL A 1 75 ? 0.347 2.887 -12.219 1 98.69 75 VAL A CA 1
ATOM 563 C C . VAL A 1 75 ? 1.118 2.037 -11.211 1 98.69 75 VAL A C 1
ATOM 565 O O . VAL A 1 75 ? 0.817 0.854 -11.031 1 98.69 75 VAL A O 1
ATOM 568 N N . PRO A 1 76 ? 2.145 2.621 -10.555 1 98.44 76 PRO A N 1
ATOM 569 C CA . PRO A 1 76 ? 2.924 1.856 -9.578 1 98.44 76 PRO A CA 1
ATOM 570 C C . PRO A 1 76 ? 2.088 1.39 -8.391 1 98.44 76 PRO A C 1
ATOM 572 O O . PRO A 1 76 ? 1.219 2.127 -7.914 1 98.44 76 PRO A O 1
ATOM 575 N N . THR A 1 77 ? 2.309 0.177 -7.961 1 98.25 77 THR A N 1
ATOM 576 C CA . THR A 1 77 ? 1.585 -0.405 -6.836 1 98.25 77 THR A CA 1
ATOM 577 C C . THR A 1 77 ? 2.531 -1.187 -5.93 1 98.25 77 THR A C 1
ATOM 579 O O . THR A 1 77 ? 3.576 -1.664 -6.375 1 98.25 77 THR A O 1
ATOM 582 N N . ALA A 1 78 ? 2.197 -1.305 -4.645 1 97.25 78 ALA A N 1
ATOM 583 C CA . ALA A 1 78 ? 2.973 -2.098 -3.695 1 97.25 78 ALA A CA 1
ATOM 584 C C . ALA A 1 78 ? 2.701 -3.588 -3.873 1 97.25 78 ALA A C 1
ATOM 586 O O . ALA A 1 78 ? 2.17 -4.242 -2.973 1 97.25 78 ALA A O 1
ATOM 587 N N . GLY A 1 79 ? 3.094 -4.117 -5.023 1 96.38 79 GLY A N 1
ATOM 588 C CA . GLY A 1 79 ? 2.869 -5.512 -5.371 1 96.38 79 GLY A CA 1
ATOM 589 C C . GLY A 1 79 ? 1.682 -5.711 -6.293 1 96.38 79 GLY A C 1
ATOM 590 O O . GLY A 1 79 ? 0.893 -4.789 -6.508 1 96.38 79 GLY A O 1
ATOM 591 N N . GLY A 1 80 ? 1.585 -6.922 -6.805 1 97.25 80 GLY A N 1
ATOM 592 C CA . GLY A 1 80 ? 0.514 -7.254 -7.73 1 97.25 80 GLY A CA 1
ATOM 593 C C . GLY A 1 80 ? -0.857 -7.258 -7.078 1 97.25 80 GLY A C 1
ATOM 594 O O . GLY A 1 80 ? -1.857 -6.941 -7.723 1 97.25 80 GLY A O 1
ATOM 595 N N . LEU A 1 81 ? -0.909 -7.59 -5.824 1 97.12 81 LEU A N 1
ATOM 596 C CA . LEU A 1 81 ? -2.188 -7.645 -5.125 1 97.12 81 LEU A CA 1
ATOM 597 C C . LEU A 1 81 ? -2.83 -6.262 -5.059 1 97.12 81 LEU A C 1
ATOM 599 O O . LEU A 1 81 ? -4.047 -6.133 -5.211 1 97.12 81 LEU A O 1
ATOM 603 N N . GLU A 1 82 ? -2.006 -5.227 -4.828 1 98 82 GLU A N 1
ATOM 604 C CA . GLU A 1 82 ? -2.564 -3.875 -4.836 1 98 82 GLU A CA 1
ATOM 605 C C . GLU A 1 82 ? -3.078 -3.5 -6.223 1 98 82 GLU A C 1
ATOM 607 O O . GLU A 1 82 ? -4.078 -2.791 -6.348 1 98 82 GLU A O 1
ATOM 612 N N . ALA A 1 83 ? -2.377 -3.926 -7.242 1 98.75 83 ALA A N 1
ATOM 613 C CA . ALA A 1 83 ? -2.846 -3.684 -8.609 1 98.75 83 ALA A CA 1
ATOM 614 C C . ALA A 1 83 ? -4.219 -4.305 -8.828 1 98.75 83 ALA A C 1
ATOM 616 O O . ALA A 1 83 ? -5.109 -3.668 -9.398 1 98.75 83 ALA A O 1
ATOM 617 N N . LEU A 1 84 ? -4.387 -5.523 -8.375 1 98.75 84 LEU A N 1
ATOM 618 C CA . LEU A 1 84 ? -5.656 -6.227 -8.516 1 98.75 84 LEU A CA 1
ATOM 619 C C . LEU A 1 84 ? -6.758 -5.527 -7.73 1 98.75 84 LEU A C 1
ATOM 621 O O . LEU A 1 84 ? -7.863 -5.328 -8.242 1 98.75 84 LEU A O 1
ATOM 625 N N . ARG A 1 85 ? -6.438 -5.156 -6.512 1 98.38 85 ARG A N 1
ATOM 626 C CA . ARG A 1 85 ? -7.418 -4.438 -5.703 1 98.38 85 ARG A CA 1
ATOM 627 C C . ARG A 1 85 ? -7.879 -3.164 -6.402 1 98.38 85 ARG A C 1
ATOM 629 O O . ARG A 1 85 ? -9.078 -2.895 -6.488 1 98.38 85 ARG A O 1
ATOM 636 N N . LEU A 1 86 ? -6.906 -2.361 -6.852 1 98.69 86 LEU A N 1
ATOM 637 C CA . LEU A 1 86 ? -7.238 -1.113 -7.531 1 98.69 86 LEU A CA 1
ATOM 638 C C . LEU A 1 86 ? -8.102 -1.378 -8.758 1 98.69 86 LEU A C 1
ATOM 640 O O . LEU A 1 86 ? -9.062 -0.649 -9.016 1 98.69 86 LEU A O 1
ATOM 644 N N . ALA A 1 87 ? -7.723 -2.416 -9.5 1 98.88 87 ALA A N 1
ATOM 645 C CA . ALA A 1 87 ? -8.477 -2.764 -10.703 1 98.88 87 ALA A CA 1
ATOM 646 C C . ALA A 1 87 ? -9.953 -3.002 -10.367 1 98.88 87 ALA A C 1
ATOM 648 O O . ALA A 1 87 ? -10.836 -2.473 -11.039 1 98.88 87 ALA A O 1
ATOM 649 N N . PHE A 1 88 ? -10.203 -3.758 -9.344 1 98.88 88 PHE A N 1
ATOM 650 C CA . PHE A 1 88 ? -11.578 -4.094 -8.977 1 98.88 88 PHE A CA 1
ATOM 651 C C . PHE A 1 88 ? -12.281 -2.893 -8.367 1 98.88 88 PHE A C 1
ATOM 653 O O . PHE A 1 88 ? -13.477 -2.678 -8.602 1 98.88 88 PHE A O 1
ATOM 660 N N . GLU A 1 89 ? -11.539 -2.092 -7.613 1 98.56 89 GLU A N 1
ATOM 661 C CA . GLU A 1 89 ? -12.102 -0.904 -6.973 1 98.56 89 GLU A CA 1
ATOM 662 C C . GLU A 1 89 ? -12.625 0.085 -8.008 1 98.56 89 GLU A C 1
ATOM 664 O O . GLU A 1 89 ? -13.664 0.715 -7.805 1 98.56 89 GLU A O 1
ATOM 669 N N . VAL A 1 90 ? -11.938 0.2 -9.133 1 98.5 90 VAL A N 1
ATOM 670 C CA . VAL A 1 90 ? -12.289 1.259 -10.078 1 98.5 90 VAL A CA 1
ATOM 671 C C . VAL A 1 90 ? -13.281 0.727 -11.109 1 98.5 90 VAL A C 1
ATOM 673 O O . VAL A 1 90 ? -13.75 1.475 -11.969 1 98.5 90 VAL A O 1
ATOM 676 N N . THR A 1 91 ? -13.648 -0.589 -11.062 1 98.69 91 THR A N 1
ATOM 677 C CA . THR A 1 91 ? -14.445 -1.149 -12.141 1 98.69 91 THR A CA 1
ATOM 678 C C . THR A 1 91 ? -15.734 -1.766 -11.602 1 98.69 91 THR A C 1
ATOM 680 O O . THR A 1 91 ? -16.719 -1.906 -12.328 1 98.69 91 THR A O 1
ATOM 683 N N . LEU A 1 92 ? -15.719 -2.158 -10.305 1 98.56 92 LEU A N 1
ATOM 684 C CA . LEU A 1 92 ? -16.859 -2.893 -9.773 1 98.56 92 LEU A CA 1
ATOM 685 C C . LEU A 1 92 ? -17.625 -2.055 -8.75 1 98.56 92 LEU A C 1
ATOM 687 O O . LEU A 1 92 ? -17.016 -1.445 -7.871 1 98.56 92 LEU A O 1
ATOM 691 N N . ALA A 1 93 ? -18.875 -2.002 -8.867 1 97.06 93 ALA A N 1
ATOM 692 C CA . ALA A 1 93 ? -19.781 -1.464 -7.863 1 97.06 93 ALA A CA 1
ATOM 693 C C . ALA A 1 93 ? -20.562 -2.582 -7.168 1 97.06 93 ALA A C 1
ATOM 695 O O . ALA A 1 93 ? -20.562 -3.725 -7.637 1 97.06 93 ALA A O 1
ATOM 696 N N . ALA A 1 94 ? -21.156 -2.234 -6 1 96.75 94 ALA A N 1
ATOM 697 C CA . ALA A 1 94 ? -21.984 -3.213 -5.305 1 96.75 94 ALA A CA 1
ATOM 698 C C . ALA A 1 94 ? -23.078 -3.77 -6.227 1 96.75 94 ALA A C 1
ATOM 700 O O . ALA A 1 94 ? -23.75 -3.014 -6.93 1 96.75 94 ALA A O 1
ATOM 701 N N . GLY A 1 95 ? -23.188 -5.098 -6.262 1 97.38 95 GLY A N 1
ATOM 702 C CA . GLY A 1 95 ? -24.219 -5.742 -7.066 1 97.38 95 GLY A CA 1
ATOM 703 C C . GLY A 1 95 ? -23.719 -6.191 -8.422 1 97.38 95 GLY A C 1
ATOM 704 O O . GLY A 1 95 ? -24.359 -6.992 -9.102 1 97.38 95 GLY A O 1
ATOM 705 N N . ASP A 1 96 ? -22.516 -5.711 -8.852 1 98.31 96 ASP A N 1
ATOM 706 C CA . ASP A 1 96 ? -21.891 -6.141 -10.109 1 98.31 96 ASP A CA 1
ATOM 707 C C . ASP A 1 96 ? -21.406 -7.582 -10.008 1 98.31 96 ASP A C 1
ATOM 709 O O . ASP A 1 96 ? -21.453 -8.188 -8.938 1 98.31 96 ASP A O 1
ATOM 713 N N . SER A 1 97 ? -21.031 -8.078 -11.125 1 98.44 97 SER A N 1
ATOM 714 C CA . SER A 1 97 ? -20.453 -9.422 -11.125 1 98.44 97 SER A CA 1
ATOM 715 C C . SER A 1 97 ? -19.156 -9.469 -11.938 1 98.44 97 SER A C 1
ATOM 717 O O . SER A 1 97 ? -18.938 -8.617 -12.797 1 98.44 97 SER A O 1
ATOM 719 N N . ALA A 1 98 ? -18.297 -10.375 -11.633 1 98.81 98 ALA A N 1
ATOM 720 C CA . ALA A 1 98 ? -17.031 -10.609 -12.32 1 98.81 98 ALA A CA 1
ATOM 721 C C . ALA A 1 98 ? -16.844 -12.094 -12.641 1 98.81 98 ALA A C 1
ATOM 723 O O . ALA A 1 98 ? -17.047 -12.945 -11.773 1 98.81 98 ALA A O 1
ATOM 724 N N . LEU A 1 99 ? -16.5 -12.367 -13.891 1 98.75 99 LEU A N 1
ATOM 725 C CA . LEU A 1 99 ? -16.141 -13.719 -14.297 1 98.75 99 LEU A CA 1
ATOM 726 C C . LEU A 1 99 ? -14.742 -14.086 -13.781 1 98.75 99 LEU A C 1
ATOM 728 O O . LEU A 1 99 ? -13.781 -13.352 -14.016 1 98.75 99 LEU A O 1
ATOM 732 N N . VAL A 1 100 ? -14.641 -15.211 -13.039 1 98.69 100 VAL A N 1
ATOM 733 C CA . VAL A 1 100 ? -13.375 -15.586 -12.422 1 98.69 100 VAL A CA 1
ATOM 734 C C . VAL A 1 100 ? -13.07 -17.047 -12.719 1 98.69 100 VAL A C 1
ATOM 736 O O . VAL A 1 100 ? -13.961 -17.891 -12.688 1 98.69 100 VAL A O 1
ATOM 739 N N . PRO A 1 101 ? -11.82 -17.359 -13.086 1 98.62 101 PRO A N 1
ATOM 740 C CA . PRO A 1 101 ? -11.438 -18.766 -13.273 1 98.62 101 PRO A CA 1
ATOM 741 C C . PRO A 1 101 ? -11.375 -19.531 -11.961 1 98.62 101 PRO A C 1
ATOM 743 O O . PRO A 1 101 ? -11.031 -18.969 -10.922 1 98.62 101 PRO A O 1
ATOM 746 N N . GLU A 1 102 ? -11.656 -20.812 -12.031 1 98.56 102 GLU A N 1
ATOM 747 C CA . GLU A 1 102 ? -11.586 -21.703 -10.875 1 98.56 102 GLU A CA 1
ATOM 748 C C . GLU A 1 102 ? -11.094 -23.094 -11.281 1 98.56 102 GLU A C 1
ATOM 750 O O . GLU A 1 102 ? -11.625 -23.688 -12.219 1 98.56 102 GLU A O 1
ATOM 755 N N . PRO A 1 103 ? -10.109 -23.75 -10.633 1 98.38 103 PRO A N 1
ATOM 756 C CA . PRO A 1 103 ? -9.375 -23.109 -9.531 1 98.38 103 PRO A CA 1
ATOM 757 C C . PRO A 1 103 ? -8.43 -22.016 -10.008 1 98.38 103 PRO A C 1
ATOM 759 O O . PRO A 1 103 ? -7.922 -22.078 -11.133 1 98.38 103 PRO A O 1
ATOM 762 N N . SER A 1 104 ? -8.273 -21.047 -9.25 1 98.44 104 SER A N 1
ATOM 763 C CA . SER A 1 104 ? -7.305 -19.969 -9.477 1 98.44 104 SER A CA 1
ATOM 764 C C . SER A 1 104 ? -6.973 -19.25 -8.18 1 98.44 104 SER A C 1
ATOM 766 O O . SER A 1 104 ? -7.293 -19.719 -7.09 1 98.44 104 SER A O 1
ATOM 768 N N . PHE A 1 105 ? -6.223 -18.234 -8.297 1 97.62 105 PHE A N 1
ATOM 769 C CA . PHE A 1 105 ? -5.766 -17.453 -7.152 1 97.62 105 PHE A CA 1
ATOM 770 C C . PHE A 1 105 ? -6.949 -16.984 -6.312 1 97.62 105 PHE A C 1
ATOM 772 O O . PHE A 1 105 ? -7.883 -16.375 -6.836 1 97.62 105 PHE A O 1
ATOM 779 N N . GLY A 1 106 ? -6.918 -17.219 -5.012 1 96.38 106 GLY A N 1
ATOM 780 C CA . GLY A 1 106 ? -8.039 -17.016 -4.109 1 96.38 106 GLY A CA 1
ATOM 781 C C . GLY A 1 106 ? -8.344 -15.555 -3.85 1 96.38 106 GLY A C 1
ATOM 782 O O . GLY A 1 106 ? -9.477 -15.195 -3.525 1 96.38 106 GLY A O 1
ATOM 783 N N . GLU A 1 107 ? -7.387 -14.672 -4.059 1 97 107 GLU A N 1
ATOM 784 C CA . GLU A 1 107 ? -7.566 -13.258 -3.748 1 97 107 GLU A CA 1
ATOM 785 C C . GLU A 1 107 ? -8.57 -12.602 -4.695 1 97 107 GLU A C 1
ATOM 787 O O . GLU A 1 107 ? -9.141 -11.562 -4.383 1 97 107 GLU A O 1
ATOM 792 N N . TYR A 1 108 ? -8.781 -13.172 -5.906 1 98.44 108 TYR A N 1
ATOM 793 C CA . TYR A 1 108 ? -9.781 -12.594 -6.801 1 98.44 108 TYR A CA 1
ATOM 794 C C . TYR A 1 108 ? -11.148 -12.531 -6.129 1 98.44 108 TYR A C 1
ATOM 796 O O . TYR A 1 108 ? -11.766 -11.469 -6.066 1 98.44 108 TYR A O 1
ATOM 804 N N . ASP A 1 109 ? -11.562 -13.719 -5.566 1 97.88 109 ASP A N 1
ATOM 805 C CA . ASP A 1 109 ? -12.852 -13.789 -4.891 1 97.88 109 ASP A CA 1
ATOM 806 C C . ASP A 1 109 ? -12.922 -12.797 -3.736 1 97.88 109 ASP A C 1
ATOM 808 O O . ASP A 1 109 ? -13.914 -12.07 -3.59 1 97.88 109 ASP A O 1
ATOM 812 N N . HIS A 1 110 ? -11.875 -12.797 -2.969 1 97.56 110 HIS A N 1
ATOM 813 C CA . HIS A 1 110 ? -11.812 -11.922 -1.8 1 97.56 110 HIS A CA 1
ATOM 814 C C . HIS A 1 110 ? -11.945 -10.461 -2.199 1 97.56 110 HIS A C 1
ATOM 816 O O . HIS A 1 110 ? -12.789 -9.734 -1.654 1 97.56 110 HIS A O 1
ATOM 822 N N . GLU A 1 111 ? -11.172 -9.977 -3.154 1 98.25 111 GLU A N 1
ATOM 823 C CA . GLU A 1 111 ? -11.125 -8.578 -3.568 1 98.25 111 GLU A CA 1
ATOM 824 C C . GLU A 1 111 ? -12.438 -8.164 -4.238 1 98.25 111 GLU A C 1
ATOM 826 O O . GLU A 1 111 ? -12.898 -7.039 -4.051 1 98.25 111 GLU A O 1
ATOM 831 N N . ILE A 1 112 ? -12.992 -9.047 -5.051 1 98.62 112 ILE A N 1
ATOM 832 C CA . ILE A 1 112 ? -14.266 -8.773 -5.703 1 98.62 112 ILE A CA 1
ATOM 833 C C . ILE A 1 112 ? -15.375 -8.664 -4.656 1 98.62 112 ILE A C 1
ATOM 835 O O . ILE A 1 112 ? -16.188 -7.738 -4.699 1 98.62 112 ILE A O 1
ATOM 839 N N . HIS A 1 113 ? -15.367 -9.586 -3.682 1 98.06 113 HIS A N 1
ATOM 840 C CA . HIS A 1 113 ? -16.359 -9.586 -2.609 1 98.06 113 HIS A CA 1
ATOM 841 C C . HIS A 1 113 ? -16.266 -8.305 -1.784 1 98.06 113 HIS A C 1
ATOM 843 O O . HIS A 1 113 ? -17.281 -7.746 -1.384 1 98.06 113 HIS A O 1
ATOM 849 N N . LEU A 1 114 ? -15.094 -7.812 -1.52 1 97.94 114 LEU A N 1
ATOM 850 C CA . LEU A 1 114 ? -14.891 -6.598 -0.738 1 97.94 114 LEU A CA 1
ATOM 851 C C . LEU A 1 114 ? -15.586 -5.41 -1.392 1 97.94 114 LEU A C 1
ATOM 853 O O . LEU A 1 114 ? -15.969 -4.457 -0.708 1 97.94 114 LEU A O 1
ATOM 857 N N . GLN A 1 115 ? -15.727 -5.453 -2.756 1 98 115 GLN A N 1
ATOM 858 C CA . GLN A 1 115 ? -16.391 -4.367 -3.465 1 98 115 GLN A CA 1
ATOM 859 C C . GLN A 1 115 ? -17.906 -4.527 -3.408 1 98 115 GLN A C 1
ATOM 861 O O . GLN A 1 115 ? -18.641 -3.697 -3.949 1 98 115 GLN A O 1
ATOM 866 N N . GLY A 1 116 ? -18.422 -5.609 -2.795 1 97.81 116 GLY A N 1
ATOM 867 C CA . GLY A 1 116 ? -19.844 -5.914 -2.789 1 97.81 116 GLY A CA 1
ATOM 868 C C . GLY A 1 116 ? -20.312 -6.559 -4.078 1 97.81 116 GLY A C 1
ATOM 869 O O . GLY A 1 116 ? -21.516 -6.555 -4.375 1 97.81 116 GLY A O 1
ATOM 870 N N . ALA A 1 117 ? -19.375 -6.977 -4.918 1 98.31 117 ALA A N 1
ATOM 871 C CA . ALA A 1 117 ? -19.672 -7.621 -6.195 1 98.31 117 ALA A CA 1
ATOM 872 C C . ALA A 1 117 ? -19.609 -9.141 -6.066 1 98.31 117 ALA A C 1
ATOM 874 O O . ALA A 1 117 ? -19.172 -9.664 -5.039 1 98.31 117 ALA A O 1
ATOM 875 N N . ASP A 1 118 ? -20.094 -9.836 -7.109 1 98.19 118 ASP A N 1
ATOM 876 C CA . ASP A 1 118 ? -20.203 -11.289 -7.047 1 98.19 118 ASP A CA 1
ATOM 877 C C . ASP A 1 118 ? -19.25 -11.961 -8.023 1 98.19 118 ASP A C 1
ATOM 879 O O . ASP A 1 118 ? -19.328 -11.742 -9.234 1 98.19 118 ASP A O 1
ATOM 883 N N . PRO A 1 119 ? -18.359 -12.727 -7.516 1 98.38 119 PRO A N 1
ATOM 884 C CA . PRO A 1 119 ? -17.594 -13.562 -8.438 1 98.38 119 PRO A CA 1
ATOM 885 C C . PRO A 1 119 ? -18.406 -14.711 -9.023 1 98.38 119 PRO A C 1
ATOM 887 O O . PRO A 1 119 ? -19.109 -15.406 -8.289 1 98.38 119 PRO A O 1
ATOM 890 N N . VAL A 1 120 ? -18.406 -14.82 -10.281 1 98.69 120 VAL A N 1
ATOM 891 C CA . VAL A 1 120 ? -19.031 -15.914 -11.008 1 98.69 120 VAL A CA 1
ATOM 892 C C . VAL A 1 120 ? -17.953 -16.828 -11.594 1 98.69 120 VAL A C 1
ATOM 894 O O . VAL A 1 120 ? -17.203 -16.422 -12.484 1 98.69 120 VAL A O 1
ATOM 897 N N . HIS A 1 121 ? -18 -18.094 -11.172 1 98.5 121 HIS A N 1
ATOM 898 C CA . HIS A 1 121 ? -16.891 -18.984 -11.469 1 98.5 121 HIS A CA 1
ATOM 899 C C . HIS A 1 121 ? -17.141 -19.75 -12.758 1 98.5 121 HIS A C 1
ATOM 901 O O . HIS A 1 121 ? -18.266 -20.172 -13.031 1 98.5 121 HIS A O 1
ATOM 907 N N . VAL A 1 122 ? -16.078 -19.844 -13.477 1 98 122 VAL A N 1
ATOM 908 C CA . VAL A 1 122 ? -16.016 -20.734 -14.633 1 98 122 VAL A CA 1
ATOM 909 C C . VAL A 1 122 ? -14.742 -21.578 -14.562 1 98 122 VAL A C 1
ATOM 911 O O . VAL A 1 122 ? -13.766 -21.188 -13.914 1 98 122 VAL A O 1
ATOM 914 N N . ALA A 1 123 ? -14.812 -22.766 -15.102 1 98.12 123 ALA A N 1
ATOM 915 C CA . ALA A 1 123 ? -13.609 -23.594 -15.117 1 98.12 123 ALA A CA 1
ATOM 916 C C . ALA A 1 123 ? -12.43 -22.828 -15.703 1 98.12 123 ALA A C 1
ATOM 918 O O . ALA A 1 123 ? -12.562 -22.156 -16.719 1 98.12 123 ALA A O 1
ATOM 919 N N . HIS A 1 124 ? -11.281 -22.938 -15.023 1 97.38 124 HIS A N 1
ATOM 920 C CA . HIS A 1 124 ? -10.109 -22.156 -15.398 1 97.38 124 HIS A CA 1
ATOM 921 C C . HIS A 1 124 ? -9.75 -22.359 -16.859 1 97.38 124 HIS A C 1
ATOM 923 O O . HIS A 1 124 ? -9.305 -21.438 -17.531 1 97.38 124 HIS A O 1
ATOM 929 N N . ASP A 1 125 ? -9.961 -23.547 -17.406 1 96.81 125 ASP A N 1
ATOM 930 C CA . ASP A 1 125 ? -9.586 -23.875 -18.781 1 96.81 125 ASP A CA 1
ATOM 931 C C . ASP A 1 125 ? -10.703 -23.5 -19.75 1 96.81 125 ASP A C 1
ATOM 933 O O . ASP A 1 125 ? -10.578 -23.719 -20.953 1 96.81 125 ASP A O 1
ATOM 937 N N . GLU A 1 126 ? -11.781 -22.891 -19.266 1 98.12 126 GLU A N 1
ATOM 938 C CA . GLU A 1 126 ? -12.898 -22.484 -20.109 1 98.12 126 GLU A CA 1
ATOM 939 C C . GLU A 1 126 ? -13.094 -20.969 -20.062 1 98.12 126 GLU A C 1
ATOM 941 O O . GLU A 1 126 ? -13.992 -20.438 -20.719 1 98.12 126 GLU A O 1
ATOM 946 N N . ILE A 1 127 ? -12.297 -20.328 -19.344 1 98.38 127 ILE A N 1
ATOM 947 C CA . ILE A 1 127 ? -12.484 -18.906 -19.094 1 98.38 127 ILE A CA 1
ATOM 948 C C . ILE A 1 127 ? -12.438 -18.125 -20.406 1 98.38 127 ILE A C 1
ATOM 950 O O . ILE A 1 127 ? -13.203 -17.188 -20.625 1 98.38 127 ILE A O 1
ATOM 954 N N . LEU A 1 128 ? -11.609 -18.484 -21.375 1 98.69 128 LEU A N 1
ATOM 955 C CA . LEU A 1 128 ? -11.438 -17.766 -22.641 1 98.69 128 LEU A CA 1
ATOM 956 C C . LEU A 1 128 ? -12.609 -18.031 -23.578 1 98.69 128 LEU A C 1
ATOM 958 O O . LEU A 1 128 ? -12.781 -17.328 -24.578 1 98.69 128 LEU A O 1
ATOM 962 N N . ASP A 1 129 ? -13.406 -19.016 -23.281 1 98.25 129 ASP A N 1
ATOM 963 C CA . ASP A 1 129 ? -14.555 -19.359 -24.125 1 98.25 129 ASP A CA 1
ATOM 964 C C . ASP A 1 129 ? -15.852 -18.812 -23.516 1 98.25 129 ASP A C 1
ATOM 966 O O . ASP A 1 129 ? -16.906 -18.875 -24.141 1 98.25 129 ASP A O 1
ATOM 970 N N . ALA A 1 130 ? -15.773 -18.312 -22.297 1 98.31 130 ALA A N 1
ATOM 971 C CA . ALA A 1 130 ? -16.953 -17.844 -21.578 1 98.31 130 ALA A CA 1
ATOM 972 C C . ALA A 1 130 ? -17.516 -16.578 -22.25 1 98.31 130 ALA A C 1
ATOM 974 O O . ALA A 1 130 ? -16.797 -15.867 -22.953 1 98.31 130 ALA A O 1
ATOM 975 N N . ASP A 1 131 ? -18.797 -16.312 -22.109 1 97.94 131 ASP A N 1
ATOM 976 C CA . ASP A 1 131 ? -19.438 -15.07 -22.547 1 97.94 131 ASP A CA 1
ATOM 977 C C . ASP A 1 131 ? -19.281 -13.977 -21.5 1 97.94 131 ASP A C 1
ATOM 979 O O . ASP A 1 131 ? -19.844 -14.055 -20.406 1 97.94 131 ASP A O 1
ATOM 983 N N . PRO A 1 132 ? -18.578 -12.953 -21.875 1 97.56 132 PRO A N 1
ATOM 984 C CA . PRO A 1 132 ? -18.344 -11.914 -20.875 1 97.56 132 PRO A CA 1
ATOM 985 C C . PRO A 1 132 ? -19.5 -10.938 -20.75 1 97.56 132 PRO A C 1
ATOM 987 O O . PRO A 1 132 ? -19.562 -10.164 -19.797 1 97.56 132 PRO A O 1
ATOM 990 N N . GLY A 1 133 ? -20.438 -10.828 -21.609 1 95.88 133 GLY A N 1
ATOM 991 C CA . GLY A 1 133 ? -21.406 -9.758 -21.797 1 95.88 133 GLY A CA 1
ATOM 992 C C . GLY A 1 133 ? -22.266 -9.516 -20.594 1 95.88 133 GLY A C 1
ATOM 993 O O . GLY A 1 133 ? -22.875 -8.445 -20.453 1 95.88 133 GLY A O 1
ATOM 994 N N . GLU A 1 134 ? -22.359 -10.391 -19.625 1 95.25 134 GLU A N 1
ATOM 995 C CA . GLU A 1 134 ? -23.234 -10.195 -18.469 1 95.25 134 GLU A CA 1
ATOM 996 C C . GLU A 1 134 ? -22.422 -9.711 -17.266 1 95.25 134 GLU A C 1
ATOM 998 O O . GLU A 1 134 ? -23 -9.445 -16.203 1 95.25 134 GLU A O 1
ATOM 1003 N N . HIS A 1 135 ? -21.203 -9.562 -17.375 1 98.62 135 HIS A N 1
ATOM 1004 C CA . HIS A 1 135 ? -20.328 -9.234 -16.25 1 98.62 135 HIS A CA 1
ATOM 1005 C C . HIS A 1 135 ? -19.594 -7.926 -16.5 1 98.62 135 HIS A C 1
ATOM 1007 O O . HIS A 1 135 ? -19.234 -7.605 -17.625 1 98.62 135 HIS A O 1
ATOM 1013 N N . GLU A 1 136 ? -19.375 -7.098 -15.461 1 98.75 136 GLU A N 1
ATOM 1014 C CA . GLU A 1 136 ? -18.609 -5.859 -15.57 1 98.75 136 GLU A CA 1
ATOM 1015 C C . GLU A 1 136 ? -17.125 -6.141 -15.766 1 98.75 136 GLU A C 1
ATOM 1017 O O . GLU A 1 136 ? -16.422 -5.363 -16.406 1 98.75 136 GLU A O 1
ATOM 1022 N N . VAL A 1 137 ? -16.656 -7.277 -15.203 1 98.94 137 VAL A N 1
ATOM 1023 C CA . VAL A 1 137 ? -15.234 -7.621 -15.227 1 98.94 137 VAL A CA 1
ATOM 1024 C C . VAL A 1 137 ? -15.07 -9.102 -15.57 1 98.94 137 VAL A C 1
ATOM 1026 O O . VAL A 1 137 ? -15.922 -9.922 -15.234 1 98.94 137 VAL A O 1
ATOM 1029 N N . ALA A 1 138 ? -14.055 -9.43 -16.281 1 98.94 138 ALA A N 1
ATOM 1030 C CA . ALA A 1 138 ? -13.531 -10.789 -16.406 1 98.94 138 ALA A CA 1
ATOM 1031 C C . ALA A 1 138 ? -12.062 -10.852 -16 1 98.94 138 ALA A C 1
ATOM 1033 O O . ALA A 1 138 ? -11.289 -9.938 -16.297 1 98.94 138 ALA A O 1
ATOM 1034 N N . VAL A 1 139 ? -11.68 -11.938 -15.32 1 98.94 139 VAL A N 1
ATOM 1035 C CA . VAL A 1 139 ? -10.312 -12.102 -14.828 1 98.94 139 VAL A CA 1
ATOM 1036 C C . VAL A 1 139 ? -9.648 -13.289 -15.531 1 98.94 139 VAL A C 1
ATOM 1038 O O . VAL A 1 139 ? -10.258 -14.352 -15.664 1 98.94 139 VAL A O 1
ATOM 1041 N N . VAL A 1 140 ? -8.484 -13.109 -16.031 1 98.94 140 VAL A N 1
ATOM 1042 C CA . VAL A 1 140 ? -7.645 -14.188 -16.531 1 98.94 140 VAL A CA 1
ATOM 1043 C C . VAL A 1 140 ? -6.293 -14.164 -15.82 1 98.94 140 VAL A C 1
ATOM 1045 O O . VAL A 1 140 ? -5.668 -13.109 -15.695 1 98.94 140 VAL A O 1
ATOM 1048 N N . CYS A 1 141 ? -5.934 -15.219 -15.266 1 98.75 141 CYS A N 1
ATOM 1049 C CA . CYS A 1 141 ? -4.609 -15.422 -14.695 1 98.75 141 CYS A CA 1
ATOM 1050 C C . CYS A 1 141 ? -3.729 -16.234 -15.625 1 98.75 141 CYS A C 1
ATOM 1052 O O . CYS A 1 141 ? -4.055 -17.375 -15.953 1 98.75 141 CYS A O 1
ATOM 1054 N N . THR A 1 142 ? -2.607 -15.695 -16.078 1 98.69 142 THR A N 1
ATOM 1055 C CA . THR A 1 142 ? -1.792 -16.391 -17.062 1 98.69 142 THR A CA 1
ATOM 1056 C C . THR A 1 142 ? -0.308 -16.156 -16.812 1 98.69 142 THR A C 1
ATOM 1058 O O . THR A 1 142 ? 0.174 -15.023 -16.969 1 98.69 142 THR A O 1
ATOM 1061 N N . PRO A 1 143 ? 0.498 -17.234 -16.516 1 98.56 143 PRO A N 1
ATOM 1062 C CA . PRO A 1 143 ? 0.044 -18.594 -16.219 1 98.56 143 PRO A CA 1
ATOM 1063 C C . PRO A 1 143 ? -0.867 -18.656 -14.992 1 98.56 143 PRO A C 1
ATOM 1065 O O . PRO A 1 143 ? -0.714 -17.859 -14.062 1 98.56 143 PRO A O 1
ATOM 1068 N N . ASN A 1 144 ? -1.813 -19.609 -15.039 1 98.75 144 ASN A N 1
ATOM 1069 C CA . ASN A 1 144 ? -2.816 -19.703 -13.984 1 98.75 144 ASN A CA 1
ATOM 1070 C C . ASN A 1 144 ? -2.236 -20.297 -12.703 1 98.75 144 ASN A C 1
ATOM 1072 O O . ASN A 1 144 ? -1.484 -21.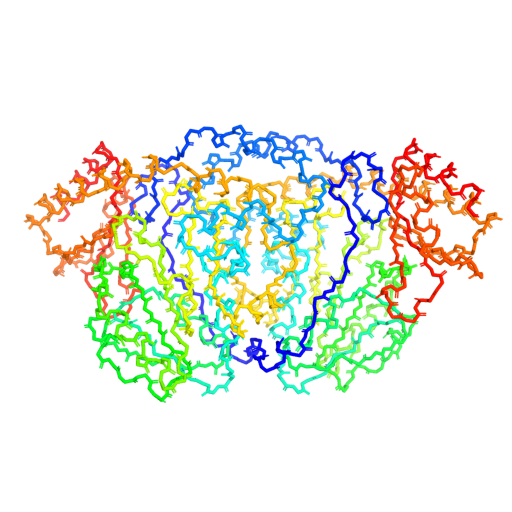281 -12.758 1 98.75 144 ASN A O 1
ATOM 1076 N N . ASN A 1 145 ? -2.402 -19.703 -11.594 1 98.25 145 ASN A N 1
ATOM 1077 C CA . ASN A 1 145 ? -2.133 -20.266 -10.266 1 98.25 145 ASN A CA 1
ATOM 1078 C C . ASN A 1 145 ? -3.371 -20.938 -9.68 1 98.25 145 ASN A C 1
ATOM 1080 O O . ASN A 1 145 ? -4.395 -20.281 -9.469 1 98.25 145 ASN A O 1
ATOM 1084 N N . PRO A 1 146 ? -3.377 -22.188 -9.492 1 98.25 146 PRO A N 1
ATOM 1085 C CA . PRO A 1 146 ? -2.189 -23 -9.211 1 98.25 146 PRO A CA 1
ATOM 1086 C C . PRO A 1 146 ? -1.896 -24.016 -10.32 1 98.25 146 PRO A C 1
ATOM 1088 O O . PRO A 1 146 ? -1.004 -24.844 -10.172 1 98.25 146 PRO A O 1
ATOM 1091 N N . THR A 1 147 ? -2.639 -23.938 -11.406 1 98.12 147 THR A N 1
ATOM 1092 C CA . THR A 1 147 ? -2.592 -25.047 -12.359 1 98.12 147 THR A CA 1
ATOM 1093 C C . THR A 1 147 ? -1.393 -24.906 -13.297 1 98.12 147 THR A C 1
ATOM 1095 O O . THR A 1 147 ? -0.945 -25.875 -13.891 1 98.12 147 THR A O 1
ATOM 1098 N N . GLY A 1 148 ? -0.948 -23.656 -13.477 1 98.44 148 GLY A N 1
ATOM 1099 C CA . GLY A 1 148 ? 0.348 -23.453 -14.102 1 98.44 148 GLY A CA 1
ATOM 1100 C C . GLY A 1 148 ? 0.258 -23.219 -15.594 1 98.44 148 GLY A C 1
ATOM 1101 O O . GLY A 1 148 ? 1.248 -22.844 -16.234 1 98.44 148 GLY A O 1
ATOM 1102 N N . GLU A 1 149 ? -0.902 -23.359 -16.234 1 97.56 149 GLU A N 1
ATOM 1103 C CA . GLU A 1 149 ? -1.016 -23.297 -17.688 1 97.56 149 GLU A CA 1
ATOM 1104 C C . GLU A 1 149 ? -0.956 -21.859 -18.172 1 97.56 149 GLU A C 1
ATOM 1106 O O . GLU A 1 149 ? -1.516 -20.953 -17.547 1 97.56 149 GLU A O 1
ATOM 1111 N N . LEU A 1 150 ? -0.281 -21.609 -19.234 1 98.62 150 LEU A N 1
ATOM 1112 C CA . LEU A 1 150 ? -0.221 -20.344 -19.969 1 98.62 150 LEU A CA 1
ATOM 1113 C C . LEU A 1 150 ? -1.387 -20.234 -20.953 1 98.62 150 LEU A C 1
ATOM 1115 O O . LEU A 1 150 ? -1.666 -21.172 -21.703 1 98.62 150 LEU A O 1
ATOM 1119 N N . ALA A 1 151 ? -2.094 -19.141 -20.875 1 98.5 151 ALA A N 1
ATOM 1120 C CA . ALA A 1 151 ? -3.148 -18.891 -21.859 1 98.5 151 ALA A CA 1
ATOM 1121 C C . ALA A 1 151 ? -2.566 -18.734 -23.266 1 98.5 151 ALA A C 1
ATOM 1123 O O . ALA A 1 151 ? -1.527 -18.094 -23.438 1 98.5 151 ALA A O 1
ATOM 1124 N N . ASP A 1 152 ? -3.229 -19.328 -24.234 1 97.62 152 ASP A N 1
ATOM 1125 C CA . ASP A 1 152 ? -2.836 -19.078 -25.609 1 97.62 152 ASP A CA 1
ATOM 1126 C C . ASP A 1 152 ? -2.947 -17.594 -25.953 1 97.62 152 ASP A C 1
ATOM 1128 O O . ASP A 1 152 ? -3.996 -16.984 -25.75 1 97.62 152 ASP A O 1
ATOM 1132 N N . SER A 1 153 ? -1.903 -17.047 -26.5 1 97.94 153 SER A N 1
ATOM 1133 C CA . SER A 1 153 ? -1.838 -15.602 -26.719 1 97.94 153 SER A CA 1
ATOM 1134 C C . SER A 1 153 ? -2.918 -15.141 -27.688 1 97.94 153 SER A C 1
ATOM 1136 O O . SER A 1 153 ? -3.535 -14.094 -27.484 1 97.94 153 SER A O 1
ATOM 1138 N N . GLY A 1 154 ? -3.059 -15.859 -28.781 1 98.12 154 GLY A N 1
ATOM 1139 C CA . GLY A 1 154 ? -4.09 -15.516 -29.734 1 98.12 154 GLY A CA 1
ATOM 1140 C C . GLY A 1 154 ? -5.492 -15.594 -29.172 1 98.12 154 GLY A C 1
ATOM 1141 O O . GLY A 1 154 ? -6.297 -14.68 -29.359 1 98.12 154 GLY A O 1
ATOM 1142 N N . ARG A 1 155 ? -5.777 -16.688 -28.469 1 98.56 155 ARG A N 1
ATOM 1143 C CA . ARG A 1 155 ? -7.09 -16.859 -27.844 1 98.56 155 ARG A CA 1
ATOM 1144 C C . ARG A 1 155 ? -7.352 -15.797 -26.797 1 98.56 155 ARG A C 1
ATOM 1146 O O . ARG A 1 155 ? -8.477 -15.32 -26.641 1 98.56 155 ARG A O 1
ATOM 1153 N N . LEU A 1 156 ? -6.344 -15.453 -26.078 1 98.75 156 LEU A N 1
ATOM 1154 C CA . LEU A 1 156 ? -6.465 -14.43 -25.047 1 98.75 156 LEU A CA 1
ATOM 1155 C C . LEU A 1 156 ? -6.793 -13.07 -25.672 1 98.75 156 LEU A C 1
ATOM 1157 O O . LEU A 1 156 ? -7.633 -12.336 -25.141 1 98.75 156 LEU A O 1
ATOM 1161 N N . ARG A 1 157 ? -6.148 -12.703 -26.75 1 98.5 157 ARG A N 1
ATOM 1162 C CA . ARG A 1 157 ? -6.434 -11.445 -27.438 1 98.5 157 ARG A CA 1
ATOM 1163 C C . ARG A 1 157 ? -7.855 -11.438 -28 1 98.5 157 ARG A C 1
ATOM 1165 O O . ARG A 1 157 ? -8.523 -10.406 -27.984 1 98.5 157 ARG A O 1
ATOM 1172 N N . ASP A 1 158 ? -8.227 -12.617 -28.531 1 98.62 158 ASP A N 1
ATOM 1173 C CA . ASP A 1 158 ? -9.602 -12.734 -29 1 98.62 158 ASP A CA 1
ATOM 1174 C C . ASP A 1 158 ? -10.594 -12.508 -2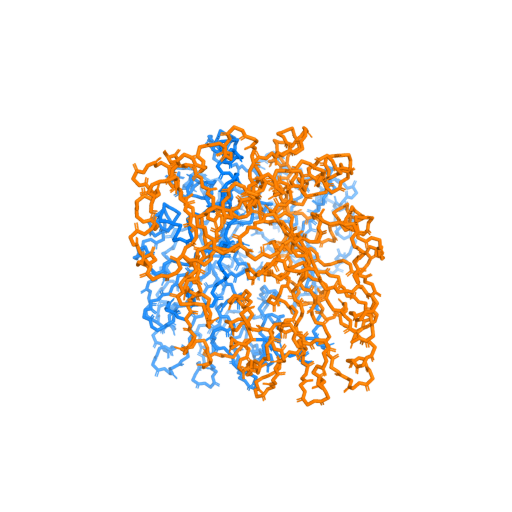7.859 1 98.62 158 ASP A C 1
ATOM 1176 O O . ASP A 1 158 ? -11.617 -11.836 -28.047 1 98.62 158 ASP A O 1
ATOM 1180 N N . PHE A 1 159 ? -10.328 -13.07 -26.75 1 98.81 159 PHE A N 1
ATOM 1181 C CA . PHE A 1 159 ? -11.195 -12.898 -25.594 1 98.81 159 PHE A CA 1
ATOM 1182 C C . PHE A 1 159 ? -11.219 -11.438 -25.156 1 98.81 159 PHE A C 1
ATOM 1184 O O . PHE A 1 159 ? -12.281 -10.906 -24.812 1 98.81 159 PHE A O 1
ATOM 1191 N N . ALA A 1 160 ? -10.078 -10.773 -25.156 1 98.81 160 ALA A N 1
ATOM 1192 C CA . ALA A 1 160 ? -10 -9.352 -24.844 1 98.81 160 ALA A CA 1
ATOM 1193 C C . ALA A 1 160 ? -10.898 -8.539 -25.766 1 98.81 160 ALA A C 1
ATOM 1195 O O . ALA A 1 160 ? -11.594 -7.617 -25.328 1 98.81 160 ALA A O 1
ATOM 1196 N N . ALA A 1 161 ? -10.859 -8.859 -27.016 1 98.56 161 ALA A N 1
ATOM 1197 C CA . ALA A 1 161 ? -11.695 -8.164 -28 1 98.56 161 ALA A CA 1
ATOM 1198 C C . ALA A 1 161 ? -13.18 -8.383 -27.703 1 98.56 161 ALA A C 1
ATOM 1200 O O . ALA A 1 161 ? -13.977 -7.449 -27.797 1 98.56 161 ALA A O 1
ATOM 1201 N N . ARG A 1 162 ? -13.547 -9.625 -27.375 1 98.69 162 ARG A N 1
ATOM 1202 C CA . ARG A 1 162 ? -14.93 -9.914 -27.031 1 98.69 162 ARG A CA 1
ATOM 1203 C C . ARG A 1 162 ? -15.359 -9.141 -25.781 1 98.69 162 ARG A C 1
ATOM 1205 O O . ARG A 1 162 ? -16.484 -8.641 -25.719 1 98.69 162 ARG A O 1
ATOM 1212 N N . CYS A 1 163 ? -14.484 -9.07 -24.812 1 98.88 163 CYS A N 1
ATOM 1213 C CA . CYS A 1 163 ? -14.766 -8.281 -23.609 1 98.88 163 CYS A CA 1
ATOM 1214 C C . CYS A 1 163 ? -15 -6.816 -23.969 1 98.88 163 CYS A C 1
ATOM 1216 O O . CYS A 1 163 ? -15.977 -6.211 -23.516 1 98.88 163 CYS A O 1
ATOM 1218 N N . ARG A 1 164 ? -14.117 -6.266 -24.797 1 98.12 164 ARG A N 1
ATOM 1219 C CA . ARG A 1 164 ? -14.234 -4.875 -25.219 1 98.12 164 ARG A CA 1
ATOM 1220 C C . ARG A 1 164 ? -15.57 -4.621 -25.922 1 98.12 164 ARG A C 1
ATOM 1222 O O . ARG A 1 164 ? -16.25 -3.631 -25.641 1 98.12 164 ARG A O 1
ATOM 1229 N N . ASP A 1 165 ? -15.914 -5.516 -26.781 1 98.12 165 ASP A N 1
ATOM 1230 C CA . ASP A 1 165 ? -17.156 -5.387 -27.531 1 98.12 165 ASP A CA 1
ATOM 1231 C C . ASP A 1 165 ? -18.375 -5.445 -26.594 1 98.12 165 ASP A C 1
ATOM 1233 O O . ASP A 1 165 ? -19.391 -4.789 -26.844 1 98.12 165 ASP A O 1
ATOM 1237 N N . ALA A 1 166 ? -18.266 -6.203 -25.578 1 98.38 166 ALA A N 1
ATOM 1238 C CA . ALA A 1 166 ? -19.359 -6.41 -24.656 1 98.38 166 ALA A CA 1
ATOM 1239 C C . ALA A 1 166 ? -19.391 -5.324 -23.578 1 98.38 166 ALA A C 1
ATOM 1241 O O . ALA A 1 166 ? -20.328 -5.246 -22.781 1 98.38 166 ALA A O 1
ATOM 1242 N N . GLY A 1 167 ? -18.344 -4.508 -23.5 1 97.81 167 GLY A N 1
ATOM 1243 C CA . GLY A 1 167 ? -18.219 -3.506 -22.453 1 97.81 167 GLY A CA 1
ATOM 1244 C C . GLY A 1 167 ? -17.719 -4.07 -21.141 1 97.81 167 GLY A C 1
ATOM 1245 O O . GLY A 1 167 ? -17.891 -3.457 -20.078 1 97.81 167 GLY A O 1
ATOM 1246 N N . THR A 1 168 ? -17.188 -5.293 -21.141 1 98.81 168 THR A N 1
ATOM 1247 C CA . THR A 1 168 ? -16.609 -5.961 -19.984 1 98.81 168 THR A CA 1
ATOM 1248 C C . THR A 1 168 ? -15.117 -5.645 -19.875 1 98.81 168 THR A C 1
ATOM 1250 O O . THR A 1 168 ? -14.375 -5.801 -20.859 1 98.81 168 THR A O 1
ATOM 1253 N N . VAL A 1 169 ? -14.641 -5.113 -18.734 1 98.88 169 VAL A N 1
ATOM 1254 C CA . VAL A 1 169 ? -13.219 -4.867 -18.531 1 98.88 169 VAL A CA 1
ATOM 1255 C C . VAL A 1 169 ? -12.492 -6.188 -18.281 1 98.88 169 VAL A C 1
ATOM 1257 O O . VAL A 1 169 ? -12.953 -7.016 -17.484 1 98.88 169 VAL A O 1
ATOM 1260 N N . LEU A 1 170 ? -11.461 -6.461 -18.984 1 98.94 170 LEU A N 1
ATOM 1261 C CA . LEU A 1 170 ? -10.648 -7.648 -18.766 1 98.94 170 LEU A CA 1
ATOM 1262 C C . LEU A 1 170 ? -9.477 -7.332 -17.844 1 98.94 170 LEU A C 1
ATOM 1264 O O . LEU A 1 170 ? -8.648 -6.477 -18.156 1 98.94 170 LEU A O 1
ATOM 1268 N N . VAL A 1 171 ? -9.414 -7.93 -16.688 1 99 171 VAL A N 1
ATOM 1269 C CA . VAL A 1 171 ? -8.273 -7.867 -15.781 1 99 171 VAL A CA 1
ATOM 1270 C C . VAL A 1 171 ? -7.379 -9.086 -15.992 1 99 171 VAL A C 1
ATOM 1272 O O . VAL A 1 171 ? -7.824 -10.227 -15.82 1 99 171 VAL A O 1
ATOM 1275 N N . VAL A 1 172 ? -6.172 -8.875 -16.359 1 98.94 172 VAL A N 1
ATOM 1276 C CA . VAL A 1 172 ? -5.242 -9.969 -16.625 1 98.94 172 VAL A CA 1
ATOM 1277 C C . VAL A 1 172 ? -4.125 -9.961 -15.578 1 98.94 172 VAL A C 1
ATOM 1279 O O . VAL A 1 172 ? -3.357 -9 -15.492 1 98.94 172 VAL A O 1
ATOM 1282 N N . ASP A 1 173 ? -4.07 -10.984 -14.805 1 98.88 173 ASP A N 1
ATOM 1283 C CA . ASP A 1 173 ? -2.994 -11.188 -13.836 1 98.88 173 ASP A CA 1
ATOM 1284 C C . ASP A 1 173 ? -1.8 -11.883 -14.484 1 98.88 173 ASP A C 1
ATOM 1286 O O . ASP A 1 173 ? -1.848 -13.086 -14.758 1 98.88 173 ASP A O 1
ATOM 1290 N N . GLU A 1 174 ? -0.749 -11.133 -14.625 1 98.81 174 GLU A N 1
ATOM 1291 C CA . GLU A 1 174 ? 0.445 -11.609 -15.312 1 98.81 174 GLU A CA 1
ATOM 1292 C C . GLU A 1 174 ? 1.61 -11.781 -14.344 1 98.81 174 GLU A C 1
ATOM 1294 O O . GLU A 1 174 ? 2.766 -11.539 -14.703 1 98.81 174 GLU A O 1
ATOM 1299 N N . ALA A 1 175 ? 1.322 -12.195 -13.109 1 98.06 175 ALA A N 1
ATOM 1300 C CA . ALA A 1 175 ? 2.32 -12.305 -12.047 1 98.06 175 ALA A CA 1
ATOM 1301 C C . ALA A 1 175 ? 3.434 -13.273 -12.445 1 98.06 175 ALA A C 1
ATOM 1303 O O . ALA A 1 175 ? 4.582 -13.117 -12.023 1 98.06 175 ALA A O 1
ATOM 1304 N N . PHE A 1 176 ? 3.133 -14.273 -13.289 1 98.44 176 PHE A N 1
ATOM 1305 C CA . PHE A 1 176 ? 4.109 -15.312 -13.602 1 98.44 176 PHE A CA 1
ATOM 1306 C C . PHE A 1 176 ? 4.496 -15.273 -15.078 1 98.44 176 PHE A C 1
ATOM 1308 O O . PHE A 1 176 ? 5.199 -16.156 -15.562 1 98.44 176 PHE A O 1
ATOM 1315 N N . LEU A 1 177 ? 4.055 -14.273 -15.789 1 98.44 177 LEU A N 1
ATOM 1316 C CA . LEU A 1 177 ? 4.238 -14.234 -17.234 1 98.44 177 LEU A CA 1
ATOM 1317 C C . LEU A 1 177 ? 5.719 -14.18 -17.594 1 98.44 177 LEU A C 1
ATOM 1319 O O . LEU A 1 177 ? 6.129 -14.719 -18.625 1 98.44 177 LEU A O 1
ATOM 1323 N N . ASP A 1 178 ? 6.504 -13.602 -16.672 1 97.25 178 ASP A N 1
ATOM 1324 C CA . ASP A 1 178 ? 7.93 -13.422 -16.922 1 97.25 178 ASP A CA 1
ATOM 1325 C C . ASP A 1 178 ? 8.641 -14.766 -17.078 1 97.25 178 ASP A C 1
ATOM 1327 O O . ASP A 1 178 ? 9.758 -14.828 -17.594 1 97.25 178 ASP A O 1
ATOM 1331 N N . PHE A 1 179 ? 8.055 -15.789 -16.594 1 98.31 179 PHE A N 1
ATOM 1332 C CA . PHE A 1 179 ? 8.68 -17.094 -16.656 1 98.31 179 PHE A CA 1
ATOM 1333 C C . PHE A 1 179 ? 8.391 -17.781 -18 1 98.31 179 PHE A C 1
ATOM 1335 O O . PHE A 1 179 ? 8.75 -18.938 -18.203 1 98.31 179 PHE A O 1
ATOM 1342 N N . THR A 1 180 ? 7.715 -17.062 -18.859 1 98.12 180 THR A N 1
ATOM 1343 C CA . THR A 1 180 ? 7.402 -17.484 -20.219 1 98.12 180 THR A CA 1
ATOM 1344 C C . THR A 1 180 ? 7.906 -16.469 -21.234 1 98.12 180 THR A C 1
ATOM 1346 O O . THR A 1 180 ? 8.438 -15.422 -20.875 1 98.12 180 THR A O 1
ATOM 1349 N N . ASP A 1 181 ? 7.703 -16.766 -22.531 1 95.88 181 ASP A N 1
ATOM 1350 C CA . ASP A 1 181 ? 8.062 -15.836 -23.594 1 95.88 181 ASP A CA 1
ATOM 1351 C C . ASP A 1 181 ? 6.816 -15.18 -24.203 1 95.88 181 ASP A C 1
ATOM 1353 O O . ASP A 1 181 ? 6.887 -14.555 -25.266 1 95.88 181 ASP A O 1
ATOM 1357 N N . ALA A 1 182 ? 5.637 -15.398 -23.562 1 97.75 182 ALA A N 1
ATOM 1358 C CA . ALA A 1 182 ? 4.391 -14.844 -24.094 1 97.75 182 ALA A CA 1
ATOM 1359 C C . ALA A 1 182 ? 4.348 -13.328 -23.922 1 97.75 182 ALA A C 1
ATOM 1361 O O . ALA A 1 182 ? 4.879 -12.797 -22.938 1 97.75 182 ALA A O 1
ATOM 1362 N N . PRO A 1 183 ? 3.768 -12.664 -24.812 1 97.25 183 PRO A N 1
ATOM 1363 C CA . PRO A 1 183 ? 3.666 -11.211 -24.688 1 97.25 183 PRO A CA 1
ATOM 1364 C C . PRO A 1 183 ? 2.619 -10.773 -23.672 1 97.25 183 PRO A C 1
ATOM 1366 O O . PRO A 1 183 ? 1.636 -11.484 -23.438 1 97.25 183 PRO A O 1
ATOM 1369 N N . SER A 1 184 ? 2.855 -9.617 -23.094 1 98.5 184 SER A N 1
ATOM 1370 C CA . SER A 1 184 ? 1.89 -9 -22.188 1 98.5 184 SER A CA 1
ATOM 1371 C C . SER A 1 184 ? 0.738 -8.367 -22.953 1 98.5 184 SER A C 1
ATOM 1373 O O . SER A 1 184 ? 0.894 -7.992 -24.109 1 98.5 184 SER A O 1
ATOM 1375 N N . LEU A 1 185 ? -0.399 -8.234 -22.312 1 98.75 185 LEU A N 1
ATOM 1376 C CA . LEU A 1 185 ? -1.513 -7.488 -22.891 1 98.75 185 LEU A CA 1
ATOM 1377 C C . LEU A 1 185 ? -1.456 -6.023 -22.469 1 98.75 185 LEU A C 1
ATOM 1379 O O . LEU A 1 185 ? -2.385 -5.258 -22.734 1 98.75 185 LEU A O 1
ATOM 1383 N N . ALA A 1 186 ? -0.391 -5.586 -21.781 1 98.62 186 ALA A N 1
ATOM 1384 C CA . ALA A 1 186 ? -0.24 -4.203 -21.344 1 98.62 186 ALA A CA 1
ATOM 1385 C C . ALA A 1 186 ? -0.434 -3.229 -22.5 1 98.62 186 ALA A C 1
ATOM 1387 O O . ALA A 1 186 ? 0.172 -3.387 -23.562 1 98.62 186 ALA A O 1
ATOM 1388 N N . GLY A 1 187 ? -1.268 -2.232 -22.219 1 97.62 187 GLY A N 1
ATOM 1389 C CA . GLY A 1 187 ? -1.504 -1.211 -23.234 1 97.62 187 GLY A CA 1
ATOM 1390 C C . GLY A 1 187 ? -2.729 -1.486 -24.078 1 97.62 187 GLY A C 1
ATOM 1391 O O . GLY A 1 187 ? -3.184 -0.612 -24.828 1 97.62 187 GLY A O 1
ATOM 1392 N N . GLU A 1 188 ? -3.277 -2.711 -24.031 1 98.06 188 GLU A N 1
ATOM 1393 C CA . GLU A 1 188 ? -4.48 -3.041 -24.797 1 98.06 188 GLU A CA 1
ATOM 1394 C C . GLU A 1 188 ? -5.703 -2.33 -24.234 1 98.06 188 GLU A C 1
ATOM 1396 O O . GLU A 1 188 ? -5.875 -2.256 -23.016 1 98.06 188 GLU A O 1
ATOM 1401 N N . SER A 1 189 ? -6.52 -1.768 -25.156 1 98.06 189 SER A N 1
ATOM 1402 C CA . SER A 1 189 ? -7.727 -1.06 -24.734 1 98.06 189 SER A CA 1
ATOM 1403 C C . SER A 1 189 ? -8.695 -1.991 -24.016 1 98.06 189 SER A C 1
ATOM 1405 O O . SER A 1 189 ? -8.875 -3.143 -24.422 1 98.06 189 SER A O 1
ATOM 1407 N N . GLY A 1 190 ? -9.258 -1.517 -22.953 1 98.56 190 GLY A N 1
ATOM 1408 C CA . GLY A 1 190 ? -10.258 -2.271 -22.219 1 98.56 190 GLY A CA 1
ATOM 1409 C C . GLY A 1 190 ? -9.656 -3.301 -21.281 1 98.56 190 GLY A C 1
ATOM 1410 O O . GLY A 1 190 ? -10.383 -4.082 -20.656 1 98.56 190 GLY A O 1
ATOM 1411 N N . VAL A 1 191 ? -8.312 -3.309 -21.172 1 98.88 191 VAL A N 1
ATOM 1412 C CA . VAL A 1 191 ? -7.621 -4.309 -20.375 1 98.88 191 VAL A CA 1
ATOM 1413 C C . VAL A 1 191 ? -6.855 -3.625 -19.234 1 98.88 191 VAL A C 1
ATOM 1415 O O . VAL A 1 191 ? -6.242 -2.574 -19.438 1 98.88 191 VAL A O 1
ATOM 1418 N N . ILE A 1 192 ? -6.938 -4.117 -18.047 1 98.94 192 ILE A N 1
ATOM 1419 C CA . ILE A 1 192 ? -6.043 -3.781 -16.938 1 98.94 192 ILE A CA 1
ATOM 1420 C C . ILE A 1 192 ? -5.109 -4.957 -16.656 1 98.94 192 ILE A C 1
ATOM 1422 O O . ILE A 1 192 ? -5.566 -6.055 -16.344 1 98.94 192 ILE A O 1
ATOM 1426 N N . VAL A 1 193 ? -3.852 -4.746 -16.812 1 98.94 193 VAL A N 1
ATOM 1427 C CA . VAL A 1 193 ? -2.842 -5.758 -16.516 1 98.94 193 VAL A CA 1
ATOM 1428 C C . VAL A 1 193 ? -2.281 -5.535 -15.117 1 98.94 193 VAL A C 1
ATOM 1430 O O . VAL A 1 193 ? -2.014 -4.398 -14.719 1 98.94 193 VAL A O 1
ATOM 1433 N N . ALA A 1 194 ? -2.188 -6.578 -14.328 1 98.88 194 ALA A N 1
ATOM 1434 C CA . ALA A 1 194 ? -1.514 -6.551 -13.039 1 98.88 194 ALA A CA 1
ATOM 1435 C C . ALA A 1 194 ? -0.187 -7.301 -13.094 1 98.88 194 ALA A C 1
ATOM 1437 O O . ALA A 1 194 ? -0.142 -8.469 -13.5 1 98.88 194 ALA A O 1
ATOM 1438 N N . ARG A 1 195 ? 0.872 -6.629 -12.672 1 98.56 195 ARG A N 1
ATOM 1439 C CA . ARG A 1 195 ? 2.215 -7.203 -12.664 1 98.56 195 ARG A CA 1
ATOM 1440 C C . ARG A 1 195 ? 2.812 -7.168 -11.258 1 98.56 195 ARG A C 1
ATOM 1442 O O . ARG A 1 195 ? 2.699 -6.164 -10.555 1 98.56 195 ARG A O 1
ATOM 1449 N N . SER A 1 196 ? 3.346 -8.273 -10.875 1 96.12 196 SER A N 1
ATOM 1450 C CA . SER A 1 196 ? 4.098 -8.391 -9.633 1 96.12 196 SER A CA 1
ATOM 1451 C C . SER A 1 196 ? 5.598 -8.445 -9.891 1 96.12 196 SER A C 1
ATOM 1453 O O . SER A 1 196 ? 6.047 -9.102 -10.836 1 96.12 196 SER A O 1
ATOM 1455 N N . LEU A 1 197 ? 6.359 -7.742 -9.125 1 95.31 197 LEU A N 1
ATOM 1456 C CA . LEU A 1 197 ? 7.812 -7.848 -9.211 1 95.31 197 LEU A CA 1
ATOM 1457 C C . LEU A 1 197 ? 8.367 -8.695 -8.07 1 95.31 197 LEU A C 1
ATOM 1459 O O . LEU A 1 197 ? 9.578 -8.734 -7.848 1 95.31 197 LEU A O 1
ATOM 1463 N N . THR A 1 198 ? 7.496 -9.344 -7.387 1 91.81 198 THR A N 1
ATOM 1464 C CA . THR A 1 198 ? 7.855 -10.062 -6.168 1 91.81 198 THR A CA 1
ATOM 1465 C C . THR A 1 198 ? 8.312 -11.477 -6.492 1 91.81 198 THR A C 1
ATOM 1467 O O . THR A 1 198 ? 9.047 -12.094 -5.711 1 91.81 198 THR A O 1
ATOM 1470 N N . LYS A 1 199 ? 7.875 -12.047 -7.68 1 96 199 LYS A N 1
ATOM 1471 C CA . LYS A 1 199 ? 8.094 -13.453 -7.988 1 96 199 LYS A CA 1
ATOM 1472 C C . LYS A 1 199 ? 9.391 -13.656 -8.766 1 96 199 LYS A C 1
ATOM 1474 O O . LYS A 1 199 ? 10.328 -14.289 -8.281 1 96 199 LYS A O 1
ATOM 1479 N N . MET A 1 200 ? 9.508 -13 -9.867 1 98.06 200 MET A N 1
ATOM 1480 C CA . MET A 1 200 ? 10.648 -13.141 -10.773 1 98.06 200 MET A CA 1
ATOM 1481 C C . MET A 1 200 ? 11.93 -12.672 -10.109 1 98.06 200 MET A C 1
ATOM 1483 O O . MET A 1 200 ? 12.984 -13.297 -10.258 1 98.06 200 MET A O 1
ATOM 1487 N N . PHE A 1 201 ? 11.836 -11.641 -9.289 1 98.44 201 PHE A N 1
ATOM 1488 C CA . PHE A 1 201 ? 13.062 -10.984 -8.852 1 98.44 201 PHE A CA 1
ATOM 1489 C C . PHE A 1 201 ? 13.414 -11.375 -7.422 1 98.44 201 PHE A C 1
ATOM 1491 O O . PHE A 1 201 ? 14.375 -10.859 -6.844 1 98.44 201 PHE A O 1
ATOM 1498 N N . GLY A 1 202 ? 12.602 -12.219 -6.789 1 97.38 202 GLY A N 1
ATOM 1499 C CA . GLY A 1 202 ? 12.961 -12.891 -5.551 1 97.38 202 GLY A CA 1
ATOM 1500 C C . GLY A 1 202 ? 12.914 -11.977 -4.34 1 97.38 202 GLY A C 1
ATOM 1501 O O . GLY A 1 202 ? 13.648 -12.18 -3.373 1 97.38 202 GLY A O 1
ATOM 1502 N N . LEU A 1 203 ? 12.141 -10.969 -4.383 1 97.25 203 LEU A N 1
ATOM 1503 C CA . LEU A 1 203 ? 12.094 -10.008 -3.281 1 97.25 203 LEU A CA 1
ATOM 1504 C C . LEU A 1 203 ? 10.648 -9.656 -2.932 1 97.25 203 LEU A C 1
ATOM 1506 O O . LEU A 1 203 ? 10.266 -8.484 -2.967 1 97.25 203 LEU A O 1
ATOM 1510 N N . PRO A 1 204 ? 9.867 -10.695 -2.506 1 97 204 PRO A N 1
ATOM 1511 C CA . PRO A 1 204 ? 8.461 -10.422 -2.205 1 97 204 PRO A CA 1
ATOM 1512 C C . PRO A 1 204 ? 8.281 -9.43 -1.06 1 97 204 PRO A C 1
ATOM 1514 O O . PRO A 1 204 ? 7.289 -8.703 -1.018 1 97 204 PRO A O 1
ATOM 1517 N N . GLY A 1 205 ? 9.25 -9.305 -0.154 1 97.44 205 GLY A N 1
ATOM 1518 C CA . GLY A 1 205 ? 9.141 -8.43 1.002 1 97.44 205 GLY A CA 1
ATOM 1519 C C . GLY A 1 205 ? 9.273 -6.961 0.653 1 97.44 205 GLY A C 1
ATOM 1520 O O . GLY A 1 205 ? 8.938 -6.094 1.461 1 97.44 205 GLY A O 1
ATOM 1521 N N . ILE A 1 206 ? 9.773 -6.633 -0.542 1 97.81 206 ILE A N 1
ATOM 1522 C CA . ILE A 1 206 ? 9.984 -5.25 -0.956 1 97.81 206 ILE A CA 1
ATOM 1523 C C . ILE A 1 206 ? 8.656 -4.641 -1.404 1 97.81 206 ILE A C 1
ATOM 1525 O O . ILE A 1 206 ? 8.477 -3.424 -1.356 1 97.81 206 ILE A O 1
ATOM 1529 N N . ARG A 1 207 ? 7.695 -5.496 -1.804 1 97.44 207 ARG A N 1
ATOM 1530 C CA . ARG A 1 207 ? 6.332 -5.141 -2.189 1 97.44 207 ARG A CA 1
ATOM 1531 C C . ARG A 1 207 ? 6.332 -4.18 -3.373 1 97.44 207 ARG A C 1
ATOM 1533 O O . ARG A 1 207 ? 5.898 -3.031 -3.248 1 97.44 207 ARG A O 1
ATOM 1540 N N . ALA A 1 208 ? 6.711 -4.648 -4.543 1 98.06 208 ALA A N 1
ATOM 1541 C CA . ALA A 1 208 ? 6.742 -3.824 -5.75 1 98.06 208 ALA A CA 1
ATOM 1542 C C . ALA A 1 208 ? 5.941 -4.473 -6.875 1 98.06 208 ALA A C 1
ATOM 1544 O O . ALA A 1 208 ? 5.988 -5.695 -7.055 1 98.06 208 ALA A O 1
ATOM 1545 N N . GLY A 1 209 ? 5.227 -3.721 -7.582 1 98.56 209 GLY A N 1
ATOM 1546 C CA . GLY A 1 209 ? 4.434 -4.105 -8.742 1 98.56 209 GLY A CA 1
ATOM 1547 C C . GLY A 1 209 ? 3.826 -2.924 -9.469 1 98.56 209 GLY A C 1
ATOM 1548 O O . GLY A 1 209 ? 4.262 -1.785 -9.289 1 98.56 209 GLY A O 1
ATOM 1549 N N . PHE A 1 210 ? 2.908 -3.201 -10.359 1 98.88 210 PHE A N 1
ATOM 1550 C CA . PHE A 1 210 ? 2.234 -2.109 -11.055 1 98.88 210 PHE A CA 1
ATOM 1551 C C . PHE A 1 210 ? 1.027 -2.625 -11.828 1 98.88 210 PHE A C 1
ATOM 1553 O O . PHE A 1 210 ? 0.899 -3.83 -12.062 1 98.88 210 PHE A O 1
ATOM 1560 N N . ALA A 1 211 ? 0.143 -1.769 -12.133 1 98.94 211 ALA A N 1
ATOM 1561 C CA . ALA A 1 211 ? -0.961 -1.983 -13.062 1 98.94 211 ALA A CA 1
ATOM 1562 C C . ALA A 1 211 ? -0.751 -1.193 -14.352 1 98.94 211 ALA A C 1
ATOM 1564 O O . ALA A 1 211 ? -0.079 -0.16 -14.352 1 98.94 211 ALA A O 1
ATOM 1565 N N . VAL A 1 212 ? -1.244 -1.689 -15.445 1 98.94 212 VAL A N 1
ATOM 1566 C CA . VAL A 1 212 ? -1.218 -0.973 -16.719 1 98.94 212 VAL A CA 1
ATOM 1567 C C . VAL A 1 212 ? -2.627 -0.898 -17.297 1 98.94 212 VAL A C 1
ATOM 1569 O O . VAL A 1 212 ? -3.318 -1.915 -17.391 1 98.94 212 VAL A O 1
ATOM 1572 N N . ALA A 1 213 ? -3.039 0.209 -17.656 1 98.88 213 ALA A N 1
ATOM 1573 C CA . ALA A 1 213 ? -4.297 0.423 -18.359 1 98.88 213 ALA A CA 1
ATOM 1574 C C . ALA A 1 213 ? -4.258 1.715 -19.172 1 98.88 213 ALA A C 1
ATOM 1576 O O . ALA A 1 213 ? -3.471 2.617 -18.875 1 98.88 213 ALA A O 1
ATOM 1577 N N . THR A 1 214 ? -5.039 1.863 -20.188 1 98.44 214 THR A N 1
ATOM 1578 C CA . THR A 1 214 ? -5.086 3.029 -21.062 1 98.44 214 THR A CA 1
ATOM 1579 C C . THR A 1 214 ? -6.445 3.717 -20.984 1 98.44 214 THR A C 1
ATOM 1581 O O . THR A 1 214 ? -7.383 3.176 -20.391 1 98.44 214 THR A O 1
ATOM 1584 N N . GLY A 1 215 ? -6.504 4.926 -21.516 1 97.75 215 GLY A N 1
ATOM 1585 C CA . GLY A 1 215 ? -7.766 5.645 -21.609 1 97.75 215 GLY A CA 1
ATOM 1586 C C . GLY A 1 215 ? -8.406 5.906 -20.266 1 97.75 215 GLY A C 1
ATOM 1587 O O . GLY A 1 215 ? -7.723 6.25 -19.297 1 97.75 215 GLY A O 1
ATOM 1588 N N . ASP A 1 216 ? -9.695 5.738 -20.25 1 97.69 216 ASP A N 1
ATOM 1589 C CA . ASP A 1 216 ? -10.492 6.031 -19.047 1 97.69 216 ASP A CA 1
ATOM 1590 C C . ASP A 1 216 ? -10.062 5.148 -17.875 1 97.69 216 ASP A C 1
ATOM 1592 O O . ASP A 1 216 ? -9.984 5.617 -16.734 1 97.69 216 ASP A O 1
ATOM 1596 N N . LEU A 1 217 ? -9.789 3.904 -18.172 1 98.38 217 LEU A N 1
ATOM 1597 C CA . LEU A 1 217 ? -9.367 2.984 -17.125 1 98.38 217 LEU A CA 1
ATOM 1598 C C . LEU A 1 217 ? -8.062 3.445 -16.484 1 98.38 217 LEU A C 1
ATOM 1600 O O . LEU A 1 217 ? -7.906 3.396 -15.258 1 98.38 217 LEU A O 1
ATOM 1604 N N . GLY A 1 218 ? -7.082 3.824 -17.328 1 98.25 218 GLY A N 1
ATOM 1605 C CA . GLY A 1 218 ? -5.824 4.348 -16.812 1 98.25 218 GLY A CA 1
ATOM 1606 C C . GLY A 1 218 ? -5.996 5.578 -15.953 1 98.25 218 GLY A C 1
ATOM 1607 O O . GLY A 1 218 ? -5.344 5.707 -14.914 1 98.25 218 GLY A O 1
ATOM 1608 N N . GLU A 1 219 ? -6.84 6.477 -16.359 1 97.56 219 GLU A N 1
ATOM 1609 C CA . GLU A 1 219 ? -7.117 7.695 -15.609 1 97.56 219 GLU A CA 1
ATOM 1610 C C . GLU A 1 219 ? -7.742 7.375 -14.258 1 97.56 219 GLU A C 1
ATOM 1612 O O . GLU A 1 219 ? -7.371 7.969 -13.242 1 97.56 219 GLU A O 1
ATOM 1617 N N . ARG A 1 220 ? -8.68 6.461 -14.258 1 98.12 220 ARG A N 1
ATOM 1618 C CA . ARG A 1 220 ? -9.328 6.059 -13.016 1 98.12 220 ARG A CA 1
ATOM 1619 C C . ARG A 1 220 ? -8.32 5.453 -12.039 1 98.12 220 ARG A C 1
ATOM 1621 O O . ARG A 1 220 ? -8.352 5.75 -10.844 1 98.12 220 ARG A O 1
ATOM 1628 N N . LEU A 1 221 ? -7.457 4.594 -12.586 1 98.56 221 LEU A N 1
ATOM 1629 C CA . LEU A 1 221 ? -6.434 3.992 -11.742 1 98.56 221 LEU A CA 1
ATOM 1630 C C . LEU A 1 221 ? -5.523 5.062 -11.141 1 98.56 221 LEU A C 1
ATOM 1632 O O . LEU A 1 221 ? -5.18 5 -9.961 1 98.56 221 LEU A O 1
ATOM 1636 N N . ALA A 1 222 ? -5.141 6.016 -11.914 1 97 222 ALA A N 1
ATOM 1637 C CA . ALA A 1 222 ? -4.25 7.09 -11.477 1 97 222 ALA A CA 1
ATOM 1638 C C . ALA A 1 222 ? -4.895 7.922 -10.375 1 97 222 ALA A C 1
ATOM 1640 O O . ALA A 1 222 ? -4.219 8.352 -9.438 1 97 222 ALA A O 1
ATOM 1641 N N . VAL A 1 223 ? -6.156 8.141 -10.484 1 96.69 223 VAL A N 1
ATOM 1642 C CA . VAL A 1 223 ? -6.895 8.93 -9.5 1 96.69 223 VAL A CA 1
ATOM 1643 C C . VAL A 1 223 ? -7.082 8.109 -8.227 1 96.69 223 VAL A C 1
ATOM 1645 O O . VAL A 1 223 ? -6.98 8.648 -7.117 1 96.69 223 VAL A O 1
ATOM 1648 N N . ALA A 1 224 ? -7.289 6.801 -8.422 1 97.62 224 ALA A N 1
ATOM 1649 C CA . ALA A 1 224 ? -7.664 5.934 -7.305 1 97.62 224 ALA A CA 1
ATOM 1650 C C . ALA A 1 224 ? -6.438 5.52 -6.496 1 97.62 224 ALA A C 1
ATOM 1652 O O . ALA A 1 224 ? -6.543 5.242 -5.301 1 97.62 224 ALA A O 1
ATOM 1653 N N . ARG A 1 225 ? -5.32 5.438 -7.156 1 97.62 225 ARG A N 1
ATOM 1654 C CA . ARG A 1 225 ? -4.137 5.039 -6.402 1 97.62 225 ARG A CA 1
ATOM 1655 C C . ARG A 1 225 ? -3.83 6.039 -5.293 1 97.62 225 ARG A C 1
ATOM 1657 O O . ARG A 1 225 ? -4.129 7.227 -5.422 1 97.62 225 ARG A O 1
ATOM 1664 N N . ARG A 1 226 ? -3.311 5.586 -4.172 1 95.75 226 ARG A N 1
ATOM 1665 C CA . ARG A 1 226 ? -2.889 6.492 -3.107 1 95.75 226 ARG A CA 1
ATOM 1666 C C . ARG A 1 226 ? -1.658 7.289 -3.521 1 95.75 226 ARG A C 1
ATOM 1668 O O . ARG A 1 226 ? -0.825 6.805 -4.289 1 95.75 226 ARG A O 1
ATOM 1675 N N . SER A 1 227 ? -1.562 8.469 -3.004 1 93.94 227 SER A N 1
ATOM 1676 C CA . SER A 1 227 ? -0.276 9.148 -3.098 1 93.94 227 SER A CA 1
ATOM 1677 C C . SER A 1 227 ? 0.832 8.336 -2.439 1 93.94 227 SER A C 1
ATOM 1679 O O . SER A 1 227 ? 0.619 7.719 -1.393 1 93.94 227 SER A O 1
ATOM 1681 N N . TRP A 1 228 ? 1.995 8.289 -3.102 1 94.75 228 TRP A N 1
ATOM 1682 C CA . TRP A 1 228 ? 3.174 7.574 -2.617 1 94.75 228 TRP A CA 1
ATOM 1683 C C . TRP A 1 228 ? 2.871 6.09 -2.426 1 94.75 228 TRP A C 1
ATOM 1685 O O . TRP A 1 228 ? 3.146 5.527 -1.364 1 94.75 228 TRP A O 1
ATOM 1695 N N . SER A 1 229 ? 2.312 5.539 -3.49 1 93.69 229 SER A N 1
ATOM 1696 C CA . SER A 1 229 ? 1.871 4.148 -3.486 1 93.69 229 SER A CA 1
ATOM 1697 C C . SER A 1 229 ? 3.045 3.197 -3.281 1 93.69 229 SER A C 1
ATOM 1699 O O . SER A 1 229 ? 2.873 2.096 -2.756 1 93.69 229 SER A O 1
ATOM 1701 N N . LEU A 1 230 ? 4.246 3.598 -3.709 1 96.31 230 LEU A N 1
ATOM 1702 C CA . LEU A 1 230 ? 5.449 2.789 -3.537 1 96.31 230 LEU A CA 1
ATOM 1703 C C . LEU A 1 230 ? 6.418 3.453 -2.562 1 96.31 230 LEU A C 1
ATOM 1705 O O . LEU A 1 230 ? 6.602 4.672 -2.6 1 96.31 230 LEU A O 1
ATOM 1709 N N . SER A 1 231 ? 6.941 2.588 -1.751 1 97.62 231 SER A N 1
ATOM 1710 C CA . SER A 1 231 ? 8.055 3.105 -0.963 1 97.62 231 SER A CA 1
ATOM 1711 C C . SER A 1 231 ? 9.25 3.439 -1.85 1 97.62 231 SER A C 1
ATOM 1713 O O . SER A 1 231 ? 9.359 2.938 -2.969 1 97.62 231 SER A O 1
ATOM 1715 N N . THR A 1 232 ? 10.102 4.301 -1.358 1 98.06 232 THR A N 1
ATOM 1716 C CA . THR A 1 232 ? 11.297 4.699 -2.094 1 98.06 232 THR A CA 1
ATOM 1717 C C . THR A 1 232 ? 12.156 3.482 -2.424 1 98.06 232 THR A C 1
ATOM 1719 O O . THR A 1 232 ? 12.586 3.309 -3.568 1 98.06 232 THR A O 1
ATOM 1722 N N . PRO A 1 233 ? 12.398 2.553 -1.485 1 98.38 233 PRO A N 1
ATOM 1723 C CA . PRO A 1 233 ? 13.18 1.363 -1.846 1 98.38 233 PRO A CA 1
ATOM 1724 C C . PRO A 1 233 ? 12.461 0.48 -2.865 1 98.38 233 PRO A C 1
ATOM 1726 O O . PRO A 1 233 ? 13.109 -0.091 -3.75 1 98.38 233 PRO A O 1
ATOM 1729 N N . ALA A 1 234 ? 11.172 0.284 -2.748 1 98.44 234 ALA A N 1
ATOM 1730 C CA . ALA A 1 234 ? 10.43 -0.526 -3.709 1 98.44 234 ALA A CA 1
ATOM 1731 C C . ALA A 1 234 ? 10.547 0.048 -5.117 1 98.44 234 ALA A C 1
ATOM 1733 O O . ALA A 1 234 ? 10.758 -0.692 -6.082 1 98.44 234 ALA A O 1
ATOM 1734 N N . ALA A 1 235 ? 10.383 1.369 -5.219 1 98.5 235 ALA A N 1
ATOM 1735 C CA . ALA A 1 235 ? 10.477 2.025 -6.52 1 98.5 235 ALA A CA 1
ATOM 1736 C C . ALA A 1 235 ? 11.875 1.873 -7.113 1 98.5 235 ALA A C 1
ATOM 1738 O O . ALA A 1 235 ? 12.023 1.527 -8.289 1 98.5 235 ALA A O 1
ATOM 1739 N N . ALA A 1 236 ? 12.906 2.133 -6.297 1 98.5 236 ALA A N 1
ATOM 1740 C CA . ALA A 1 236 ? 14.289 2.092 -6.766 1 98.5 236 ALA A CA 1
ATOM 1741 C C . ALA A 1 236 ? 14.695 0.67 -7.145 1 98.5 236 ALA A C 1
ATOM 1743 O O . ALA A 1 236 ? 15.234 0.438 -8.227 1 98.5 236 ALA A O 1
ATOM 1744 N N . VAL A 1 237 ? 14.422 -0.278 -6.281 1 98.69 237 VAL A N 1
ATOM 1745 C CA . VAL A 1 237 ? 14.789 -1.672 -6.504 1 98.69 237 VAL A CA 1
ATOM 1746 C C . VAL A 1 237 ? 13.992 -2.24 -7.672 1 98.69 237 VAL A C 1
ATOM 1748 O O . VAL A 1 237 ? 14.539 -2.943 -8.523 1 98.69 237 VAL A O 1
ATOM 1751 N N . GLY A 1 238 ? 12.672 -1.946 -7.668 1 98.62 238 GLY A N 1
ATOM 1752 C CA . GLY A 1 238 ? 11.852 -2.408 -8.773 1 98.62 238 GLY A CA 1
ATOM 1753 C C . GLY A 1 238 ? 12.359 -1.952 -10.125 1 98.62 238 GLY A C 1
ATOM 1754 O O . GLY A 1 238 ? 12.484 -2.756 -11.055 1 98.62 238 GLY A O 1
ATOM 1755 N N . ALA A 1 239 ? 12.664 -0.633 -10.227 1 98.69 239 ALA A N 1
ATOM 1756 C CA . ALA A 1 239 ? 13.164 -0.085 -11.484 1 98.69 239 ALA A CA 1
ATOM 1757 C C . ALA A 1 239 ? 14.469 -0.761 -11.891 1 98.69 239 ALA A C 1
ATOM 1759 O O . ALA A 1 239 ? 14.648 -1.132 -13.055 1 98.69 239 ALA A O 1
ATOM 1760 N N . HIS A 1 240 ? 15.367 -0.924 -10.945 1 98.81 240 HIS A N 1
ATOM 1761 C CA . HIS A 1 240 ? 16.656 -1.572 -11.195 1 98.81 240 HIS A CA 1
ATOM 1762 C C . HIS A 1 240 ? 16.453 -2.994 -11.719 1 98.81 240 HIS A C 1
ATOM 1764 O O . HIS A 1 240 ? 17.062 -3.383 -12.711 1 98.81 240 HIS A O 1
ATOM 1770 N N . CYS A 1 241 ? 15.602 -3.752 -11.086 1 98.75 241 CYS A N 1
ATOM 1771 C CA . CYS A 1 241 ? 15.375 -5.152 -11.422 1 98.75 241 CYS A CA 1
ATOM 1772 C C . CYS A 1 241 ? 14.789 -5.289 -12.82 1 98.75 241 CYS A C 1
ATOM 1774 O O . CYS A 1 241 ? 15.219 -6.137 -13.602 1 98.75 241 CYS A O 1
ATOM 1776 N N . MET A 1 242 ? 13.82 -4.441 -13.148 1 98.69 242 MET A N 1
ATOM 1777 C CA . MET A 1 242 ? 13.109 -4.539 -14.422 1 98.69 242 MET A CA 1
ATOM 1778 C C . MET A 1 242 ? 14.047 -4.25 -15.594 1 98.69 242 MET A C 1
ATOM 1780 O O . MET A 1 242 ? 13.789 -4.672 -16.719 1 98.69 242 MET A O 1
ATOM 1784 N N . ARG A 1 243 ? 15.133 -3.584 -15.367 1 98.38 243 ARG A N 1
ATOM 1785 C CA . ARG A 1 243 ? 16.062 -3.221 -16.438 1 98.38 243 ARG A CA 1
ATOM 1786 C C . ARG A 1 243 ? 17.047 -4.355 -16.703 1 98.38 243 ARG A C 1
ATOM 1788 O O . ARG A 1 243 ? 17.75 -4.348 -17.719 1 98.38 243 ARG A O 1
ATOM 1795 N N . ASP A 1 244 ? 17.109 -5.32 -15.82 1 98.19 244 ASP A N 1
ATOM 1796 C CA . ASP A 1 244 ? 18.031 -6.441 -15.992 1 98.19 244 ASP A CA 1
ATOM 1797 C C . ASP A 1 244 ? 17.375 -7.559 -16.812 1 98.19 244 ASP A C 1
ATOM 1799 O O . ASP A 1 244 ? 17.078 -8.633 -16.281 1 98.19 244 ASP A O 1
ATOM 1803 N N . THR A 1 245 ? 17.344 -7.391 -18.078 1 95.69 245 THR A N 1
ATOM 1804 C CA . THR A 1 245 ? 16.672 -8.328 -18.969 1 95.69 245 THR A CA 1
ATOM 1805 C C . THR A 1 245 ? 17.438 -9.648 -19.047 1 95.69 245 THR A C 1
ATOM 1807 O O . THR A 1 245 ? 16.844 -10.703 -19.266 1 95.69 245 THR A O 1
ATOM 1810 N N . GLU A 1 246 ? 18.734 -9.609 -18.875 1 97.81 246 GLU A N 1
ATOM 1811 C CA . GLU A 1 246 ? 19.531 -10.828 -18.875 1 97.81 246 GLU A CA 1
ATOM 1812 C C . GLU A 1 246 ? 19.188 -11.719 -17.688 1 97.81 246 GLU A C 1
ATOM 1814 O O . GLU A 1 246 ? 19.109 -12.938 -17.828 1 97.81 246 GLU A O 1
ATOM 1819 N N . PHE A 1 247 ? 19.047 -11.117 -16.531 1 98.5 247 PHE A N 1
ATOM 1820 C CA . PHE A 1 247 ? 18.625 -11.867 -15.352 1 98.5 247 PHE A CA 1
ATOM 1821 C C . PHE A 1 247 ? 17.312 -12.594 -15.609 1 98.5 247 PHE A C 1
ATOM 1823 O O . PHE A 1 247 ? 17.172 -13.766 -15.25 1 98.5 247 PHE A O 1
ATOM 1830 N N . VAL A 1 248 ? 16.344 -11.938 -16.25 1 98.25 248 VAL A N 1
ATOM 1831 C CA . VAL A 1 248 ? 15.023 -12.5 -16.531 1 98.25 248 VAL A CA 1
ATOM 1832 C C . VAL A 1 248 ? 15.164 -13.695 -17.469 1 98.25 248 VAL A C 1
ATOM 1834 O O . VAL A 1 248 ? 14.602 -14.766 -17.219 1 98.25 248 VAL A O 1
ATOM 1837 N N . SER A 1 249 ? 15.945 -13.508 -18.484 1 97.81 249 SER A N 1
ATOM 1838 C CA . SER A 1 249 ? 16.125 -14.562 -19.469 1 97.81 249 SER A CA 1
ATOM 1839 C C . SER A 1 249 ? 16.797 -15.781 -18.844 1 97.81 249 SER A C 1
ATOM 1841 O O . SER A 1 249 ? 16.375 -16.922 -19.078 1 97.81 249 SER A O 1
ATOM 1843 N N . ARG A 1 250 ? 17.844 -15.539 -18.062 1 98.06 250 ARG A N 1
ATOM 1844 C CA . ARG A 1 250 ? 18.547 -16.625 -17.406 1 98.06 250 ARG A CA 1
ATOM 1845 C C . ARG A 1 250 ? 17.641 -17.375 -16.422 1 98.06 250 ARG A C 1
ATOM 1847 O O . ARG A 1 250 ? 17.688 -18.594 -16.328 1 98.06 250 ARG A O 1
ATOM 1854 N N . THR A 1 251 ? 16.891 -16.609 -15.68 1 98.5 251 THR A N 1
ATOM 1855 C CA . THR A 1 251 ? 15.969 -17.219 -14.734 1 98.5 251 THR A CA 1
ATOM 1856 C C . THR A 1 251 ? 14.93 -18.062 -15.461 1 98.5 251 THR A C 1
ATOM 1858 O O . THR A 1 251 ? 14.617 -19.188 -15.039 1 98.5 251 THR A O 1
ATOM 1861 N N . ARG A 1 252 ? 14.367 -17.547 -16.531 1 98.19 252 ARG A N 1
ATOM 1862 C CA . ARG A 1 252 ? 13.375 -18.266 -17.328 1 98.19 252 ARG A CA 1
ATOM 1863 C C . ARG A 1 252 ? 13.93 -19.594 -17.828 1 98.19 252 ARG A C 1
ATOM 1865 O O . ARG A 1 252 ? 13.25 -20.625 -17.766 1 98.19 252 ARG A O 1
ATOM 1872 N N . GLU A 1 253 ? 15.109 -19.547 -18.312 1 98.19 253 GLU A N 1
ATOM 1873 C CA . GLU A 1 253 ? 15.75 -20.75 -18.828 1 98.19 253 GLU A CA 1
ATOM 1874 C C . GLU A 1 253 ? 15.984 -21.766 -17.719 1 98.19 253 GLU A C 1
ATOM 1876 O O . GLU A 1 253 ? 15.719 -22.969 -17.906 1 98.19 253 GLU A O 1
ATOM 1881 N N . ARG A 1 254 ? 16.516 -21.312 -16.609 1 98.56 254 ARG A N 1
ATOM 1882 C CA . ARG A 1 254 ? 16.734 -22.203 -15.484 1 98.56 254 ARG A CA 1
ATOM 1883 C C . ARG A 1 254 ? 15.438 -22.844 -15.008 1 98.56 254 ARG A C 1
ATOM 1885 O O . ARG A 1 254 ? 15.383 -24.047 -14.773 1 98.56 254 ARG A O 1
ATOM 1892 N N . VAL A 1 255 ? 14.422 -22.031 -14.867 1 98.75 255 VAL A N 1
ATOM 1893 C CA . VAL A 1 255 ? 13.141 -22.531 -14.367 1 98.75 255 VAL A CA 1
ATOM 1894 C C . VAL A 1 255 ? 12.555 -23.531 -15.359 1 98.75 255 VAL A C 1
ATOM 1896 O O . VAL A 1 255 ? 12.039 -24.578 -14.953 1 98.75 255 VAL A O 1
ATOM 1899 N N . ALA A 1 256 ? 12.633 -23.219 -16.641 1 98.5 256 ALA A N 1
ATOM 1900 C CA . ALA A 1 256 ? 12.125 -24.141 -17.656 1 98.5 256 ALA A CA 1
ATOM 1901 C C . ALA A 1 256 ? 12.82 -25.5 -17.562 1 98.5 256 ALA A C 1
ATOM 1903 O O . ALA A 1 256 ? 12.164 -26.547 -17.594 1 98.5 256 ALA A O 1
ATOM 1904 N N . THR A 1 257 ? 14.109 -25.484 -17.422 1 98.62 257 THR A N 1
ATOM 1905 C CA . THR A 1 257 ? 14.906 -26.703 -17.359 1 98.62 257 THR A CA 1
ATOM 1906 C C . THR A 1 257 ? 14.594 -27.484 -16.078 1 98.62 257 THR A C 1
ATOM 1908 O O . THR A 1 257 ? 14.344 -28.688 -16.141 1 98.62 257 THR A O 1
ATOM 1911 N N . GLU A 1 258 ? 14.625 -26.812 -14.977 1 98.81 258 GLU A N 1
ATOM 1912 C CA . GLU A 1 258 ? 14.406 -27.453 -13.688 1 98.81 258 GLU A CA 1
ATOM 1913 C C . GLU A 1 258 ? 12.961 -27.922 -13.539 1 98.81 258 GLU A C 1
ATOM 1915 O O . GLU A 1 258 ? 12.688 -28.938 -12.906 1 98.81 258 GLU A O 1
ATOM 1920 N N . ARG A 1 259 ? 12.039 -27.156 -14.078 1 98.81 259 ARG A N 1
ATOM 1921 C CA . ARG A 1 259 ? 10.641 -27.562 -14.062 1 98.81 259 ARG A CA 1
ATOM 1922 C C . ARG A 1 259 ? 10.453 -28.922 -14.75 1 98.81 259 ARG A C 1
ATOM 1924 O O . ARG A 1 259 ? 9.742 -29.781 -14.242 1 98.81 259 ARG A O 1
ATOM 1931 N N . GLU A 1 260 ? 11.055 -29.062 -15.875 1 98.44 260 GLU A N 1
ATOM 1932 C CA . GLU A 1 260 ? 10.969 -30.328 -16.609 1 98.44 260 GLU A CA 1
ATOM 1933 C C . GLU A 1 260 ? 11.625 -31.469 -15.844 1 98.44 260 GLU A C 1
ATOM 1935 O O . GLU A 1 260 ? 11.086 -32.562 -15.781 1 98.44 260 GLU A O 1
ATOM 1940 N N . ARG A 1 261 ? 12.75 -31.188 -15.305 1 98.5 261 ARG A N 1
ATOM 1941 C CA . ARG A 1 261 ? 13.438 -32.188 -14.5 1 98.5 261 ARG A CA 1
ATOM 1942 C C . ARG A 1 261 ? 12.578 -32.625 -13.32 1 98.5 261 ARG A C 1
ATOM 1944 O O . ARG A 1 261 ? 12.438 -33.844 -13.062 1 98.5 261 ARG A O 1
ATOM 1951 N N . LEU A 1 262 ? 12.023 -31.672 -12.594 1 98.69 262 LEU A N 1
ATOM 1952 C CA . LEU A 1 262 ? 11.156 -31.984 -11.461 1 98.69 262 LEU A CA 1
ATOM 1953 C C . LEU A 1 262 ? 9.93 -32.781 -11.914 1 98.69 262 LEU A C 1
ATOM 1955 O O . LEU A 1 262 ? 9.523 -33.719 -11.266 1 98.69 262 LEU A O 1
ATOM 1959 N N . ARG A 1 263 ? 9.32 -32.312 -13 1 98.5 263 ARG A N 1
ATOM 1960 C CA . ARG A 1 263 ? 8.133 -32.969 -13.516 1 98.5 263 ARG A CA 1
ATOM 1961 C C . ARG A 1 263 ? 8.422 -34.438 -13.805 1 98.5 263 ARG A C 1
ATOM 1963 O O . ARG A 1 263 ? 7.656 -35.312 -13.391 1 98.5 263 ARG A O 1
ATOM 1970 N N . GLU A 1 264 ? 9.492 -34.688 -14.477 1 97.88 264 GLU A N 1
ATOM 1971 C CA . GLU A 1 264 ? 9.867 -36.062 -14.844 1 97.88 264 GLU A CA 1
ATOM 1972 C C . GLU A 1 264 ? 10.086 -36.906 -13.602 1 97.88 264 GLU A C 1
ATOM 1974 O O . GLU A 1 264 ? 9.578 -38.031 -13.516 1 97.88 264 GLU A O 1
ATOM 1979 N N . SER A 1 265 ? 10.805 -36.406 -12.68 1 97.88 265 SER A N 1
ATOM 1980 C CA . SER A 1 265 ? 11.125 -37.156 -11.469 1 97.88 265 SER A CA 1
ATOM 1981 C C . SER A 1 265 ? 9.891 -37.375 -10.609 1 97.88 265 SER A C 1
ATOM 1983 O O . SER A 1 265 ? 9.672 -38.469 -10.109 1 97.88 265 SER A O 1
ATOM 1985 N N . LEU A 1 266 ? 9.102 -36.375 -10.422 1 98.19 266 LEU A N 1
ATOM 1986 C CA . LEU A 1 266 ? 7.949 -36.469 -9.539 1 98.19 266 LEU A CA 1
ATOM 1987 C C . LEU A 1 266 ? 6.832 -37.281 -10.172 1 98.19 266 LEU A C 1
ATOM 1989 O O . LEU A 1 266 ? 5.961 -37.781 -9.461 1 98.19 266 LEU A O 1
ATOM 1993 N N . SER A 1 267 ? 6.82 -37.375 -11.516 1 97.19 267 SER A N 1
ATOM 1994 C CA . SER A 1 267 ? 5.773 -38.094 -12.234 1 97.19 267 SER A CA 1
ATOM 1995 C C . SER A 1 267 ? 5.812 -39.594 -11.922 1 97.19 267 SER A C 1
ATOM 1997 O O . SER A 1 267 ? 4.844 -40.312 -12.172 1 97.19 267 SER A O 1
ATOM 1999 N N . GLU A 1 268 ? 6.902 -40.062 -11.359 1 93.81 268 GLU A N 1
ATOM 2000 C CA . GLU A 1 268 ? 7.008 -41.438 -10.953 1 93.81 268 GLU A CA 1
ATOM 2001 C C . GLU A 1 268 ? 6.09 -41.75 -9.773 1 93.81 268 GLU A C 1
ATOM 2003 O O . GLU A 1 268 ? 5.672 -42.875 -9.578 1 93.81 268 GLU A O 1
ATOM 2008 N N . ARG A 1 269 ? 5.707 -40.719 -9.078 1 93.94 269 ARG A N 1
ATOM 2009 C CA . ARG A 1 269 ? 5.008 -40.938 -7.82 1 93.94 269 ARG A CA 1
ATOM 2010 C C . ARG A 1 269 ? 3.709 -40.156 -7.766 1 93.94 269 ARG A C 1
ATOM 2012 O O . ARG A 1 269 ? 2.789 -40.5 -7.023 1 93.94 269 ARG A O 1
ATOM 2019 N N . PHE A 1 270 ? 3.67 -39.094 -8.492 1 97.44 270 PHE A N 1
ATOM 2020 C CA . PHE A 1 270 ? 2.521 -38.219 -8.469 1 97.44 270 PHE A CA 1
ATOM 2021 C C . PHE A 1 270 ? 1.985 -38 -9.883 1 97.44 270 PHE A C 1
ATOM 2023 O O . PHE A 1 270 ? 2.703 -38.188 -10.859 1 97.44 270 PHE A O 1
ATOM 2030 N N . ALA A 1 271 ? 0.702 -37.719 -9.969 1 97.94 271 ALA A N 1
ATOM 2031 C CA . ALA A 1 271 ? 0.203 -37.125 -11.203 1 97.94 271 ALA A CA 1
ATOM 2032 C C . ALA A 1 271 ? 0.542 -35.625 -11.266 1 97.94 271 ALA A C 1
ATOM 2034 O O . ALA A 1 271 ? 0.028 -34.844 -10.469 1 97.94 271 ALA A O 1
ATOM 2035 N N . VAL A 1 272 ? 1.401 -35.25 -12.125 1 98.31 272 VAL A N 1
ATOM 2036 C CA . VAL A 1 272 ? 1.908 -33.875 -12.211 1 98.31 272 VAL A CA 1
ATOM 2037 C C . VAL A 1 272 ? 1.234 -33.156 -13.367 1 98.31 272 VAL A C 1
ATOM 2039 O O . VAL A 1 272 ? 1.263 -33.625 -14.508 1 98.31 272 VAL A O 1
ATOM 2042 N N . SER A 1 273 ? 0.599 -32.031 -13.094 1 97.25 273 SER A N 1
ATOM 2043 C CA . SER A 1 273 ? -0.028 -31.219 -14.133 1 97.25 273 SER A CA 1
ATOM 2044 C C . SER A 1 273 ? 1.018 -30.516 -14.992 1 97.25 273 SER A C 1
ATOM 2046 O O . SER A 1 273 ? 2.078 -30.125 -14.5 1 97.25 273 SER A O 1
ATOM 2048 N N . PRO A 1 274 ? 0.721 -30.469 -16.328 1 96.44 274 PRO A N 1
ATOM 2049 C CA . PRO A 1 274 ? 1.591 -29.594 -17.109 1 96.44 274 PRO A CA 1
ATOM 2050 C C . PRO A 1 274 ? 1.632 -28.172 -16.578 1 96.44 274 PRO A C 1
ATOM 2052 O O . PRO A 1 274 ? 0.641 -27.672 -16.031 1 96.44 274 PRO A O 1
ATOM 2055 N N . SER A 1 275 ? 2.775 -27.531 -16.781 1 98.44 275 SER A N 1
ATOM 2056 C CA . SER A 1 275 ? 2.906 -26.188 -16.234 1 98.44 275 SER A CA 1
ATOM 2057 C C . SER A 1 275 ? 3.861 -25.344 -17.078 1 98.44 275 SER A C 1
ATOM 2059 O O . SER A 1 275 ? 4.863 -25.844 -17.594 1 98.44 275 SER A O 1
ATOM 2061 N N . ASP A 1 276 ? 3.504 -24.094 -17.25 1 98.56 276 ASP A N 1
ATOM 2062 C CA . ASP A 1 276 ? 4.395 -23.078 -17.828 1 98.56 276 ASP A CA 1
ATOM 2063 C C . ASP A 1 276 ? 4.875 -22.109 -16.75 1 98.56 276 ASP A C 1
ATOM 2065 O O . ASP A 1 276 ? 5.562 -21.125 -17.047 1 98.56 276 ASP A O 1
ATOM 2069 N N . ALA A 1 277 ? 4.52 -22.297 -15.547 1 98.62 277 ALA A N 1
ATOM 2070 C CA . ALA A 1 277 ? 4.77 -21.438 -14.398 1 98.62 277 ALA A CA 1
ATOM 2071 C C . ALA A 1 277 ? 5.949 -21.953 -13.578 1 98.62 277 ALA A C 1
ATOM 2073 O O . ALA A 1 277 ? 6.469 -23.047 -13.836 1 98.62 277 ALA A O 1
ATOM 2074 N N . PRO A 1 278 ? 6.488 -21.188 -12.648 1 98.81 278 PRO A N 1
ATOM 2075 C CA . PRO A 1 278 ? 7.602 -21.641 -11.812 1 98.81 278 PRO A CA 1
ATOM 2076 C C . PRO A 1 278 ? 7.145 -22.547 -10.664 1 98.81 278 PRO A C 1
ATOM 2078 O O . PRO A 1 278 ? 7.648 -22.438 -9.547 1 98.81 278 PRO A O 1
ATOM 2081 N N . PHE A 1 279 ? 6.148 -23.359 -10.906 1 98.88 279 PHE A N 1
ATOM 2082 C CA . PHE A 1 279 ? 5.637 -24.312 -9.922 1 98.88 279 PHE A CA 1
ATOM 2083 C C . PHE A 1 279 ? 4.934 -25.469 -10.609 1 98.88 279 PHE A C 1
ATOM 2085 O O . PHE A 1 279 ? 4.621 -25.391 -11.805 1 98.88 279 PHE A O 1
ATOM 2092 N N . LEU A 1 280 ? 4.754 -26.531 -9.891 1 98.88 280 LEU A N 1
ATOM 2093 C CA . LEU A 1 280 ? 4.047 -27.719 -10.344 1 98.88 280 LEU A CA 1
ATOM 2094 C C . LEU A 1 280 ? 2.916 -28.078 -9.383 1 98.88 280 LEU A C 1
ATOM 2096 O O . LEU A 1 280 ? 3.08 -27.984 -8.164 1 98.88 280 LEU A O 1
ATOM 2100 N N . LEU A 1 281 ? 1.792 -28.359 -9.953 1 98.88 281 LEU A N 1
ATOM 2101 C CA . LEU A 1 281 ? 0.67 -28.906 -9.195 1 98.88 281 LEU A CA 1
ATOM 2102 C C . LEU A 1 281 ? 0.688 -30.422 -9.219 1 98.88 281 LEU A C 1
ATOM 2104 O O . LEU A 1 281 ? 0.722 -31.031 -10.289 1 98.88 281 LEU A O 1
ATOM 2108 N N . LEU A 1 282 ? 0.679 -31.031 -8.016 1 98.75 282 LEU A N 1
ATOM 2109 C CA . LEU A 1 282 ? 0.778 -32.469 -7.879 1 98.75 282 LEU A CA 1
ATOM 2110 C C . LEU A 1 282 ? -0.507 -33.062 -7.297 1 98.75 282 LEU A C 1
ATOM 2112 O O . LEU A 1 282 ? -0.999 -32.594 -6.27 1 98.75 282 LEU A O 1
ATOM 2116 N N . ASP A 1 283 ? -1.078 -34.031 -7.91 1 98.56 283 ASP A N 1
ATOM 2117 C CA . ASP A 1 283 ? -2.125 -34.844 -7.312 1 98.56 283 ASP A CA 1
ATOM 2118 C C . ASP A 1 283 ? -1.523 -35.969 -6.48 1 98.56 283 ASP A C 1
ATOM 2120 O O . ASP A 1 283 ? -0.776 -36.812 -7 1 98.56 283 ASP A O 1
ATOM 2124 N N . VAL A 1 284 ? -1.832 -36 -5.227 1 97.88 284 VAL A N 1
ATOM 2125 C CA . VAL A 1 284 ? -1.192 -36.969 -4.34 1 97.88 284 VAL A CA 1
ATOM 2126 C C . VAL A 1 284 ? -2.035 -38.25 -4.262 1 97.88 284 VAL A C 1
ATOM 2128 O O . VAL A 1 284 ? -1.736 -39.156 -3.477 1 97.88 284 VAL A O 1
ATOM 2131 N N . GLY A 1 285 ? -3.113 -38.312 -5.031 1 96.56 285 GLY A N 1
ATOM 2132 C CA . GLY A 1 285 ? -3.957 -39.5 -5.078 1 96.56 285 GLY A CA 1
ATOM 2133 C C . GLY A 1 285 ? -4.742 -39.719 -3.799 1 96.56 285 GLY A C 1
ATOM 2134 O O . GLY A 1 285 ? -5.387 -38.812 -3.293 1 96.56 285 GLY A O 1
ATOM 2135 N N . ASP A 1 286 ? -4.727 -40.906 -3.299 1 95.56 286 ASP A N 1
ATOM 2136 C CA . ASP A 1 286 ? -5.52 -41.281 -2.137 1 95.56 286 ASP A CA 1
ATOM 2137 C C . ASP A 1 286 ? -4.816 -40.906 -0.838 1 95.56 286 ASP A C 1
ATOM 2139 O O . ASP A 1 286 ? -5.391 -41.031 0.246 1 95.56 286 ASP A O 1
ATOM 2143 N N . ARG A 1 287 ? -3.652 -40.406 -0.925 1 96.19 287 ARG A N 1
ATOM 2144 C CA . ARG A 1 287 ? -2.912 -39.969 0.259 1 96.19 287 ARG A CA 1
ATOM 2145 C C . ARG A 1 287 ? -3.598 -38.781 0.937 1 96.19 287 ARG A C 1
ATOM 2147 O O . ARG A 1 287 ? -4.332 -38.031 0.292 1 96.19 287 ARG A O 1
ATOM 2154 N N . ASP A 1 288 ? -3.391 -38.688 2.199 1 96.94 288 ASP A N 1
ATOM 2155 C CA . ASP A 1 288 ? -3.852 -37.531 2.953 1 96.94 288 ASP A CA 1
ATOM 2156 C C . ASP A 1 288 ? -2.939 -36.344 2.717 1 96.94 288 ASP A C 1
ATOM 2158 O O . ASP A 1 288 ? -1.753 -36.375 3.047 1 96.94 288 ASP A O 1
ATOM 2162 N N . VAL A 1 289 ? -3.482 -35.312 2.176 1 98.31 289 VAL A N 1
ATOM 2163 C CA . VAL A 1 289 ? -2.705 -34.125 1.807 1 98.31 289 VAL A CA 1
ATOM 2164 C C . VAL A 1 289 ? -1.979 -33.594 3.033 1 98.31 289 VAL A C 1
ATOM 2166 O O . VAL A 1 289 ? -0.798 -33.219 2.959 1 98.31 289 VAL A O 1
ATOM 2169 N N . ASP A 1 290 ? -2.633 -33.5 4.18 1 97.75 290 ASP A N 1
ATOM 2170 C CA . ASP A 1 290 ? -2.021 -33 5.41 1 97.75 290 ASP A CA 1
ATOM 2171 C C . ASP A 1 290 ? -0.789 -33.812 5.777 1 97.75 290 ASP A C 1
ATOM 2173 O O . ASP A 1 290 ? 0.222 -33.281 6.219 1 97.75 290 ASP A O 1
ATOM 2177 N N . SER A 1 291 ? -0.895 -35.125 5.621 1 97.25 291 SER A N 1
ATOM 2178 C CA . SER A 1 291 ? 0.222 -36 5.926 1 97.25 291 SER A CA 1
ATOM 2179 C C . SER A 1 291 ? 1.4 -35.75 4.992 1 97.25 291 SER A C 1
ATOM 2181 O O . SER A 1 291 ? 2.557 -35.812 5.418 1 97.25 291 SER A O 1
ATOM 2183 N N . VAL A 1 292 ? 1.07 -35.531 3.715 1 97.75 292 VAL A N 1
ATOM 2184 C CA . VAL A 1 292 ? 2.113 -35.281 2.73 1 97.75 292 VAL A CA 1
ATOM 2185 C C . VAL A 1 292 ? 2.838 -33.969 3.088 1 97.75 292 VAL A C 1
ATOM 2187 O O . VAL A 1 292 ? 4.07 -33.938 3.102 1 97.75 292 VAL A O 1
ATOM 2190 N N . VAL A 1 293 ? 2.105 -32.938 3.41 1 97.88 293 VAL A N 1
ATOM 2191 C CA . VAL A 1 293 ? 2.65 -31.625 3.75 1 97.88 293 VAL A CA 1
ATOM 2192 C C . VAL A 1 293 ? 3.48 -31.719 5.027 1 97.88 293 VAL A C 1
ATOM 2194 O O . VAL A 1 293 ? 4.598 -31.203 5.094 1 97.88 293 VAL A O 1
ATOM 2197 N N . GLU A 1 294 ? 2.977 -32.375 6.023 1 96.94 294 GLU A N 1
ATOM 2198 C CA . GLU A 1 294 ? 3.666 -32.531 7.301 1 96.94 294 GLU A CA 1
ATOM 2199 C C . GLU A 1 294 ? 4.949 -33.344 7.145 1 96.94 294 GLU A C 1
ATOM 2201 O O . GLU A 1 294 ? 5.977 -33 7.742 1 96.94 294 GLU A O 1
ATOM 2206 N N . THR A 1 295 ? 4.867 -34.438 6.422 1 96.69 295 THR A N 1
ATOM 2207 C CA . THR A 1 295 ? 6.047 -35.25 6.184 1 96.69 295 THR A CA 1
ATOM 2208 C C . THR A 1 295 ? 7.145 -34.438 5.492 1 96.69 295 THR A C 1
ATOM 2210 O O . THR A 1 295 ? 8.312 -34.531 5.875 1 96.69 295 THR A O 1
ATOM 2213 N N . ALA A 1 296 ? 6.777 -33.75 4.414 1 97.25 296 ALA A N 1
ATOM 2214 C CA . ALA A 1 296 ? 7.742 -32.875 3.727 1 97.25 296 ALA A CA 1
ATOM 2215 C C . ALA A 1 296 ? 8.391 -31.891 4.695 1 97.25 296 ALA A C 1
ATOM 2217 O O . ALA A 1 296 ? 9.609 -31.703 4.668 1 97.25 296 ALA A O 1
ATOM 2218 N N . ARG A 1 297 ? 7.582 -31.266 5.559 1 96.62 297 ARG A N 1
ATOM 2219 C CA . ARG A 1 297 ? 8.078 -30.297 6.527 1 96.62 297 ARG A CA 1
ATOM 2220 C C . ARG A 1 297 ? 9.07 -30.938 7.492 1 96.62 297 ARG A C 1
ATOM 2222 O O . ARG A 1 297 ? 10.117 -30.359 7.793 1 96.62 297 ARG A O 1
ATOM 2229 N N . GLN A 1 298 ? 8.727 -32.094 8.023 1 96.25 298 GLN A N 1
ATOM 2230 C CA . GLN A 1 298 ? 9.602 -32.844 8.93 1 96.25 298 GLN A CA 1
ATOM 2231 C C . GLN A 1 298 ? 10.945 -33.125 8.266 1 96.25 298 GLN A C 1
ATOM 2233 O O . GLN A 1 298 ? 11.969 -33.25 8.945 1 96.25 298 GLN A O 1
ATOM 2238 N N . ARG A 1 299 ? 10.852 -33.219 6.977 1 97.06 299 ARG A N 1
ATOM 2239 C CA . ARG A 1 299 ? 12.062 -33.531 6.223 1 97.06 299 ARG A CA 1
ATOM 2240 C C . ARG A 1 299 ? 12.742 -32.25 5.738 1 97.06 299 ARG A C 1
ATOM 2242 O O . ARG A 1 299 ? 13.617 -32.312 4.867 1 97.06 299 ARG A O 1
ATOM 2249 N N . GLY A 1 300 ? 12.25 -31.094 6.121 1 96.25 300 GLY A N 1
ATOM 2250 C CA . GLY A 1 300 ? 12.969 -29.844 5.938 1 96.25 300 GLY A CA 1
ATOM 2251 C C . GLY A 1 300 ? 12.461 -29.031 4.758 1 96.25 300 GLY A C 1
ATOM 2252 O O . GLY A 1 300 ? 13.109 -28.078 4.34 1 96.25 300 GLY A O 1
ATOM 2253 N N . VAL A 1 301 ? 11.359 -29.453 4.203 1 97.44 301 VAL A N 1
ATOM 2254 C CA . VAL A 1 301 ? 10.844 -28.766 3.029 1 97.44 301 VAL A CA 1
ATOM 2255 C C . VAL A 1 301 ? 9.391 -28.359 3.266 1 97.44 301 VAL A C 1
ATOM 2257 O O . VAL A 1 301 ? 8.578 -29.172 3.707 1 97.44 301 VAL A O 1
ATOM 2260 N N . ALA A 1 302 ? 9.062 -27.062 3.025 1 97.56 302 ALA A N 1
ATOM 2261 C CA . ALA A 1 302 ? 7.68 -26.609 3.086 1 97.56 302 ALA A CA 1
ATOM 2262 C C . ALA A 1 302 ? 7.043 -26.594 1.699 1 97.56 302 ALA A C 1
ATOM 2264 O O . ALA A 1 302 ? 7.578 -26 0.765 1 97.56 302 ALA A O 1
ATOM 2265 N N . ILE A 1 303 ? 5.949 -27.266 1.526 1 98.25 303 ILE A N 1
ATOM 2266 C CA . ILE A 1 303 ? 5.227 -27.281 0.258 1 98.25 303 ILE A CA 1
ATOM 2267 C C . ILE A 1 303 ? 3.816 -26.734 0.465 1 98.25 303 ILE A C 1
ATOM 2269 O O . ILE A 1 303 ? 3.359 -26.578 1.602 1 98.25 303 ILE A O 1
ATOM 2273 N N . ARG A 1 304 ? 3.137 -26.375 -0.57 1 98.44 304 ARG A N 1
ATOM 2274 C CA . ARG A 1 304 ? 1.854 -25.688 -0.511 1 98.44 304 ARG A CA 1
ATOM 2275 C C . ARG A 1 304 ? 0.696 -26.672 -0.475 1 98.44 304 ARG A C 1
ATOM 2277 O O . ARG A 1 304 ? 0.561 -27.516 -1.369 1 98.44 304 ARG A O 1
ATOM 2284 N N . ASP A 1 305 ? -0.119 -26.609 0.645 1 98.44 305 ASP A N 1
ATOM 2285 C CA . ASP A 1 305 ? -1.418 -27.266 0.644 1 98.44 305 ASP A CA 1
ATOM 2286 C C . ASP A 1 305 ? -2.352 -26.656 -0.393 1 98.44 305 ASP A C 1
ATOM 2288 O O . ASP A 1 305 ? -2.875 -25.547 -0.188 1 98.44 305 ASP A O 1
ATOM 2292 N N . ALA A 1 306 ? -2.609 -27.375 -1.469 1 98.44 306 ALA A N 1
ATOM 2293 C CA . ALA A 1 306 ? -3.391 -26.797 -2.562 1 98.44 306 ALA A CA 1
ATOM 2294 C C . ALA A 1 306 ? -4.879 -27.078 -2.375 1 98.44 306 ALA A C 1
ATOM 2296 O O . ALA A 1 306 ? -5.707 -26.625 -3.172 1 98.44 306 ALA A O 1
ATOM 2297 N N . THR A 1 307 ? -5.25 -27.797 -1.302 1 97.88 307 THR A N 1
ATOM 2298 C CA . THR A 1 307 ? -6.664 -28.016 -1.022 1 97.88 307 THR A CA 1
ATOM 2299 C C . THR A 1 307 ? -7.348 -26.719 -0.615 1 97.88 307 THR A C 1
ATOM 2301 O O . THR A 1 307 ? -8.578 -26.641 -0.581 1 97.88 307 THR A O 1
ATOM 2304 N N . THR A 1 308 ? -6.574 -25.703 -0.359 1 96 308 THR A N 1
ATOM 2305 C CA . THR A 1 308 ? -7.137 -24.391 -0.038 1 96 308 THR A CA 1
ATOM 2306 C C . THR A 1 308 ? -7.684 -23.719 -1.292 1 96 308 THR A C 1
ATOM 2308 O O . THR A 1 308 ? -8.422 -22.734 -1.202 1 96 308 THR A O 1
ATOM 2311 N N . PHE A 1 309 ? -7.305 -24.156 -2.463 1 97.31 309 PHE A N 1
ATOM 2312 C CA . PHE A 1 309 ? -7.93 -23.719 -3.707 1 97.31 309 PHE A CA 1
ATOM 2313 C C . PHE A 1 309 ? -9.211 -24.516 -3.971 1 97.31 309 PHE A C 1
ATOM 2315 O O . PHE A 1 309 ? -9.227 -25.734 -3.844 1 97.31 309 PHE A O 1
ATOM 2322 N N . PRO A 1 310 ? -10.211 -23.812 -4.371 1 96.25 310 PRO A N 1
ATOM 2323 C CA . PRO A 1 310 ? -11.461 -24.516 -4.645 1 96.25 310 PRO A CA 1
ATOM 2324 C C . PRO A 1 310 ? -11.305 -25.594 -5.715 1 96.25 310 PRO A C 1
ATOM 2326 O O . PRO A 1 310 ? -10.555 -25.422 -6.68 1 96.25 310 PRO A O 1
ATOM 2329 N N . THR A 1 311 ? -11.977 -26.703 -5.531 1 96.94 311 THR A N 1
ATOM 2330 C CA . THR A 1 311 ? -12.117 -27.812 -6.469 1 96.94 311 THR A CA 1
ATOM 2331 C C . THR A 1 311 ? -10.898 -28.734 -6.406 1 96.94 311 THR A C 1
ATOM 2333 O O . THR A 1 311 ? -10.867 -29.766 -7.07 1 96.94 311 THR A O 1
ATOM 2336 N N . LEU A 1 312 ? -9.852 -28.328 -5.629 1 98 312 LEU A N 1
ATOM 2337 C CA . LEU A 1 312 ? -8.68 -29.188 -5.461 1 98 312 LEU A CA 1
ATOM 2338 C C . LEU A 1 312 ? -8.727 -29.906 -4.113 1 98 312 LEU A C 1
ATOM 2340 O O . LEU A 1 312 ? -8.562 -29.266 -3.066 1 98 312 LEU A O 1
ATOM 2344 N N . ASP A 1 313 ? -8.844 -31.219 -4.117 1 97.19 313 ASP A N 1
ATOM 2345 C CA . ASP A 1 313 ? -9.086 -31.922 -2.869 1 97.19 313 ASP A CA 1
ATOM 2346 C C . ASP A 1 313 ? -7.902 -32.844 -2.516 1 97.19 313 ASP A C 1
ATOM 2348 O O . ASP A 1 313 ? -7.789 -33.281 -1.381 1 97.19 313 ASP A O 1
ATOM 2352 N N . SER A 1 314 ? -7.043 -33.062 -3.447 1 98.38 314 SER A N 1
ATOM 2353 C CA . SER A 1 314 ? -5.965 -34.031 -3.215 1 98.38 314 SER A CA 1
ATOM 2354 C C . SER A 1 314 ? -4.641 -33.531 -3.775 1 98.38 314 SER A C 1
ATOM 2356 O O . SER A 1 314 ? -3.84 -34.312 -4.289 1 98.38 314 SER A O 1
ATOM 2358 N N . HIS A 1 315 ? -4.457 -32.219 -3.732 1 98.75 315 HIS A N 1
ATOM 2359 C CA . HIS A 1 315 ? -3.328 -31.656 -4.457 1 98.75 315 HIS A CA 1
ATOM 2360 C C . HIS A 1 315 ? -2.396 -30.891 -3.516 1 98.75 315 HIS A C 1
ATOM 2362 O O . HIS A 1 315 ? -2.834 -30.375 -2.492 1 98.75 315 HIS A O 1
ATOM 2368 N N . VAL A 1 316 ? -1.156 -30.891 -3.805 1 98.69 316 VAL A N 1
ATOM 2369 C CA . VAL A 1 316 ? -0.14 -29.984 -3.285 1 98.69 316 VAL A CA 1
ATOM 2370 C C . VAL A 1 316 ? 0.546 -29.266 -4.441 1 98.69 316 VAL A C 1
ATOM 2372 O O . VAL A 1 316 ? 0.427 -29.672 -5.598 1 98.69 316 VAL A O 1
ATOM 2375 N N . ARG A 1 317 ? 1.131 -28.156 -4.191 1 98.88 317 ARG A N 1
ATOM 2376 C CA . ARG A 1 317 ? 1.892 -27.422 -5.188 1 98.88 317 ARG A CA 1
ATOM 2377 C C . ARG A 1 317 ? 3.318 -27.172 -4.711 1 98.88 317 ARG A C 1
ATOM 2379 O O . ARG A 1 317 ? 3.543 -26.875 -3.535 1 98.88 317 ARG A O 1
ATOM 2386 N N . VAL A 1 318 ? 4.25 -27.281 -5.574 1 98.75 318 VAL A N 1
ATOM 2387 C CA . VAL A 1 318 ? 5.656 -27.062 -5.234 1 98.75 318 VAL A CA 1
ATOM 2388 C C . VAL A 1 318 ? 6.289 -26.094 -6.215 1 98.75 318 VAL A C 1
ATOM 2390 O O . VAL A 1 318 ? 6.066 -26.172 -7.426 1 98.75 318 VAL A O 1
ATOM 2393 N N . ALA A 1 319 ? 7.043 -25.141 -5.707 1 98.62 319 ALA A N 1
ATOM 2394 C CA . ALA A 1 319 ? 7.766 -24.188 -6.531 1 98.62 319 ALA A CA 1
ATOM 2395 C C . ALA A 1 319 ? 8.984 -24.828 -7.191 1 98.62 319 ALA A C 1
ATOM 2397 O O . ALA A 1 319 ? 9.445 -25.891 -6.754 1 98.62 319 ALA A O 1
ATOM 2398 N N . VAL A 1 320 ? 9.438 -24.266 -8.242 1 98.75 320 VAL A N 1
ATOM 2399 C CA . VAL A 1 320 ? 10.695 -24.625 -8.883 1 98.75 320 VAL A CA 1
ATOM 2400 C C . VAL A 1 320 ? 11.812 -23.719 -8.391 1 98.75 320 VAL A C 1
ATOM 2402 O O . VAL A 1 320 ? 11.711 -22.5 -8.484 1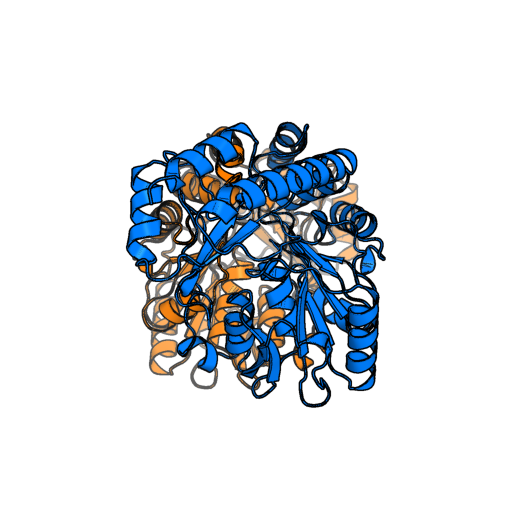 98.75 320 VAL A O 1
ATOM 2405 N N . LYS A 1 321 ? 12.828 -24.328 -7.766 1 98 321 LYS A N 1
ATOM 2406 C CA . LYS A 1 321 ? 13.914 -23.562 -7.168 1 98 321 LYS A CA 1
ATOM 2407 C C . LYS A 1 321 ? 15.25 -23.875 -7.832 1 98 321 LYS A C 1
ATOM 2409 O O . LYS A 1 321 ? 15.297 -24.156 -9.031 1 98 321 LYS A O 1
ATOM 2414 N N . ARG A 1 322 ? 16.391 -23.719 -7.227 1 97.81 322 ARG A N 1
ATOM 2415 C CA . ARG A 1 322 ? 17.703 -24.078 -7.723 1 97.81 322 ARG A CA 1
ATOM 2416 C C . ARG A 1 322 ? 17.891 -25.594 -7.781 1 97.81 322 ARG A C 1
ATOM 2418 O O . ARG A 1 322 ? 17.234 -26.328 -7.039 1 97.81 322 ARG A O 1
ATOM 2425 N N . PRO A 1 323 ? 18.734 -25.938 -8.68 1 98.31 323 PRO A N 1
ATOM 2426 C CA . PRO A 1 323 ? 18.906 -27.375 -8.875 1 98.31 323 PRO A CA 1
ATOM 2427 C C . PRO A 1 323 ? 19.156 -28.125 -7.566 1 98.31 323 PRO A C 1
ATOM 2429 O O . PRO A 1 323 ? 18.516 -29.156 -7.312 1 98.31 323 PRO A O 1
ATOM 2432 N N . ASP A 1 324 ? 20.031 -27.625 -6.703 1 98.31 324 ASP A N 1
ATOM 2433 C CA . ASP A 1 324 ? 20.359 -28.297 -5.445 1 98.31 324 ASP A CA 1
ATOM 2434 C C . ASP A 1 324 ? 19.156 -28.281 -4.5 1 98.31 324 ASP A C 1
ATOM 2436 O O . ASP A 1 324 ? 18.938 -29.25 -3.762 1 98.31 324 ASP A O 1
ATOM 2440 N N . GLU A 1 325 ? 18.438 -27.188 -4.461 1 98.31 325 GLU A N 1
ATOM 2441 C CA . GLU A 1 325 ? 17.219 -27.109 -3.662 1 98.31 325 GLU A CA 1
ATOM 2442 C C . GLU A 1 325 ? 16.172 -28.078 -4.184 1 98.31 325 GLU A C 1
ATOM 2444 O O . GLU A 1 325 ? 15.461 -28.734 -3.402 1 98.31 325 GLU A O 1
ATOM 2449 N N . ASN A 1 326 ? 16.062 -28.156 -5.516 1 98.62 326 ASN A N 1
ATOM 2450 C CA . ASN A 1 326 ? 15.148 -29.109 -6.137 1 98.62 326 ASN A CA 1
ATOM 2451 C C . ASN A 1 326 ? 15.492 -30.547 -5.762 1 98.62 326 ASN A C 1
ATOM 2453 O O . ASN A 1 326 ? 14.594 -31.375 -5.57 1 98.62 326 ASN A O 1
ATOM 2457 N N . ASP A 1 327 ? 16.781 -30.828 -5.656 1 98.5 327 ASP A N 1
ATOM 2458 C CA . ASP A 1 327 ? 17.219 -32.156 -5.219 1 98.5 327 ASP A CA 1
ATOM 2459 C C . ASP A 1 327 ? 16.703 -32.438 -3.816 1 98.5 327 ASP A C 1
ATOM 2461 O O . ASP A 1 327 ? 16.297 -33.594 -3.529 1 98.5 327 ASP A O 1
ATOM 2465 N N . GLU A 1 328 ? 16.734 -31.453 -2.928 1 97.81 328 GLU A N 1
ATOM 2466 C CA . GLU A 1 328 ? 16.234 -31.625 -1.568 1 97.81 328 GLU A CA 1
ATOM 2467 C C . GLU A 1 328 ? 14.727 -31.891 -1.57 1 97.81 328 GLU A C 1
ATOM 2469 O O . GLU A 1 328 ? 14.234 -32.719 -0.791 1 97.81 328 GLU A O 1
ATOM 2474 N N . LEU A 1 329 ? 14.047 -31.203 -2.445 1 98.38 329 LEU A N 1
ATOM 2475 C CA . LEU A 1 329 ? 12.617 -31.453 -2.584 1 98.38 329 LEU A CA 1
ATOM 2476 C C . LEU A 1 329 ? 12.344 -32.875 -3.004 1 98.38 329 LEU A C 1
ATOM 2478 O O . LEU A 1 329 ? 11.477 -33.562 -2.432 1 98.38 329 LEU A O 1
ATOM 2482 N N . LEU A 1 330 ? 13.086 -33.344 -4.027 1 98.25 330 LEU A N 1
ATOM 2483 C CA . LEU A 1 330 ? 12.898 -34.688 -4.535 1 98.25 330 LEU A CA 1
ATOM 2484 C C . LEU A 1 330 ? 13.188 -35.719 -3.449 1 98.25 330 LEU A C 1
ATOM 2486 O O . LEU A 1 330 ? 12.461 -36.719 -3.322 1 98.25 330 LEU A O 1
ATOM 2490 N N . ARG A 1 331 ? 14.164 -35.469 -2.635 1 97.19 331 ARG A N 1
ATOM 2491 C CA . ARG A 1 331 ? 14.477 -36.375 -1.531 1 97.19 331 ARG A CA 1
ATOM 2492 C C . ARG A 1 331 ? 13.367 -36.375 -0.489 1 97.19 331 ARG A C 1
ATOM 2494 O O . ARG A 1 331 ? 12.977 -37.438 0.011 1 97.19 331 ARG A O 1
ATOM 2501 N N . ALA A 1 332 ? 12.914 -35.188 -0.18 1 97.06 332 ALA A N 1
ATOM 2502 C CA . ALA A 1 332 ? 11.891 -35.062 0.852 1 97.06 332 ALA A CA 1
ATOM 2503 C C . ALA A 1 332 ? 10.602 -35.75 0.45 1 97.06 332 ALA A C 1
ATOM 2505 O O . ALA A 1 332 ? 9.875 -36.25 1.305 1 97.06 332 ALA A O 1
ATOM 2506 N N . LEU A 1 333 ? 10.32 -35.875 -0.87 1 96.81 333 LEU A N 1
ATOM 2507 C CA . LEU A 1 333 ? 9.047 -36.406 -1.335 1 96.81 333 LEU A CA 1
ATOM 2508 C C . LEU A 1 333 ? 9.211 -37.844 -1.801 1 96.81 333 LEU A C 1
ATOM 2510 O O . LEU A 1 333 ? 8.242 -38.469 -2.25 1 96.81 333 LEU A O 1
ATOM 2514 N N . ALA A 1 334 ? 10.375 -38.406 -1.826 1 91.06 334 ALA A N 1
ATOM 2515 C CA . ALA A 1 334 ? 10.688 -39.75 -2.35 1 91.06 334 ALA A CA 1
ATOM 2516 C C . ALA A 1 334 ? 9.828 -40.812 -1.677 1 91.06 334 ALA A C 1
ATOM 2518 O O . ALA A 1 334 ? 9.414 -41.781 -2.32 1 91.06 334 ALA A O 1
ATOM 2519 N N . ASP A 1 335 ? 9.602 -40.75 -0.35 1 80.44 335 ASP A N 1
ATOM 2520 C CA . ASP A 1 335 ? 8.883 -41.844 0.303 1 80.44 335 ASP A CA 1
ATOM 2521 C C . ASP A 1 335 ? 7.621 -41.312 0.995 1 80.44 335 ASP A C 1
ATOM 2523 O O . ASP A 1 335 ? 7.238 -41.812 2.055 1 80.44 335 ASP A O 1
ATOM 2527 N N . VAL A 1 336 ? 7.219 -40.406 0.389 1 83.94 336 VAL A N 1
ATOM 2528 C CA . VAL A 1 336 ? 5.941 -39.938 0.916 1 83.94 336 VAL A CA 1
ATOM 2529 C C . VAL A 1 336 ? 4.801 -40.75 0.306 1 83.94 336 VAL A C 1
ATOM 2531 O O . VAL A 1 336 ? 4.859 -41.125 -0.864 1 83.94 336 VAL A O 1
ATOM 2534 N N . MET B 1 1 ? -14.836 0.95 -2.936 1 95.56 1 MET B N 1
ATOM 2535 C CA . MET B 1 1 ? -14.734 2.203 -3.676 1 95.56 1 MET B CA 1
ATOM 2536 C C . MET B 1 1 ? -15.852 2.324 -4.707 1 95.56 1 MET B C 1
ATOM 2538 O O . MET B 1 1 ? -16.328 1.317 -5.238 1 95.56 1 MET B O 1
ATOM 2542 N N . GLU B 1 2 ? -16.312 3.514 -4.898 1 95.94 2 GLU B N 1
ATOM 2543 C CA . GLU B 1 2 ? -17.375 3.727 -5.879 1 95.94 2 GLU B CA 1
ATOM 2544 C C . GLU B 1 2 ? -16.812 4.152 -7.227 1 95.94 2 GLU B C 1
ATOM 2546 O O . GLU B 1 2 ? -16.359 5.289 -7.383 1 95.94 2 GLU B O 1
ATOM 2551 N N . PRO B 1 3 ? -16.891 3.314 -8.258 1 95.56 3 PRO B N 1
ATOM 2552 C CA . PRO B 1 3 ? -16.203 3.566 -9.523 1 95.56 3 PRO B CA 1
ATOM 2553 C C . PRO B 1 3 ? -16.625 4.887 -10.172 1 95.56 3 PRO B C 1
ATOM 2555 O O . PRO B 1 3 ? -15.789 5.594 -10.742 1 95.56 3 PRO B O 1
ATOM 2558 N N . GLU B 1 4 ? -17.828 5.234 -10.086 1 94.19 4 GLU B N 1
ATOM 2559 C CA . GLU B 1 4 ? -18.297 6.469 -10.711 1 94.19 4 GLU B CA 1
ATOM 2560 C C . GLU B 1 4 ? -17.766 7.695 -9.969 1 94.19 4 GLU B C 1
ATOM 2562 O O . GLU B 1 4 ? -17.516 8.734 -10.586 1 94.19 4 GLU B O 1
ATOM 2567 N N . ALA B 1 5 ? -17.609 7.52 -8.695 1 94.75 5 ALA B N 1
ATOM 2568 C CA . ALA B 1 5 ? -17.031 8.602 -7.906 1 94.75 5 ALA B CA 1
ATOM 2569 C C . ALA B 1 5 ? -15.57 8.844 -8.281 1 94.75 5 ALA B C 1
ATOM 2571 O O . ALA B 1 5 ? -15.094 9.984 -8.266 1 94.75 5 ALA B O 1
ATOM 2572 N N . VAL B 1 6 ? -14.859 7.816 -8.625 1 94.25 6 VAL B N 1
ATOM 2573 C CA . VAL B 1 6 ? -13.461 7.898 -9.023 1 94.25 6 VAL B CA 1
ATOM 2574 C C . VAL B 1 6 ? -13.328 8.789 -10.258 1 94.25 6 VAL B C 1
ATOM 2576 O O . VAL B 1 6 ? -12.383 9.57 -10.367 1 94.25 6 VAL B O 1
ATOM 2579 N N . ARG B 1 7 ? -14.266 8.75 -11.109 1 90.94 7 ARG B N 1
ATOM 2580 C CA . ARG B 1 7 ? -14.227 9.484 -12.375 1 90.94 7 ARG B CA 1
ATOM 2581 C C . ARG B 1 7 ? -14.273 10.992 -12.133 1 90.94 7 ARG B C 1
ATOM 2583 O O . ARG B 1 7 ? -13.766 11.766 -12.945 1 90.94 7 ARG B O 1
ATOM 2590 N N . THR B 1 8 ? -14.828 11.359 -11.016 1 89.62 8 THR B N 1
ATOM 2591 C CA . THR B 1 8 ? -15.031 12.781 -10.758 1 89.62 8 THR B CA 1
ATOM 2592 C C . THR B 1 8 ? -14.062 13.281 -9.695 1 89.62 8 THR B C 1
ATOM 2594 O O . THR B 1 8 ? -14.07 14.469 -9.344 1 89.62 8 THR B O 1
ATOM 2597 N N . ALA B 1 9 ? -13.281 12.383 -9.211 1 89.44 9 ALA B N 1
ATOM 2598 C CA . ALA B 1 9 ? -12.312 12.766 -8.18 1 89.44 9 ALA B CA 1
ATOM 2599 C C . ALA B 1 9 ? -11.031 13.305 -8.805 1 89.44 9 ALA B C 1
ATOM 2601 O O . ALA B 1 9 ? -10.766 13.086 -9.992 1 89.44 9 ALA B O 1
ATOM 2602 N N . SER B 1 10 ? -10.336 14.125 -8.016 1 86.44 10 SER B N 1
ATOM 2603 C CA . SER B 1 10 ? -9.039 14.648 -8.43 1 86.44 10 SER B CA 1
ATOM 2604 C C . SER B 1 10 ? -7.969 14.383 -7.371 1 86.44 10 SER B C 1
ATOM 2606 O O . SER B 1 10 ? -8.281 14.273 -6.184 1 86.44 10 SER B O 1
ATOM 2608 N N . ARG B 1 11 ? -6.766 14.383 -7.828 1 88.56 11 ARG B N 1
ATOM 2609 C CA . ARG B 1 11 ? -5.66 14.18 -6.895 1 88.56 11 ARG B CA 1
ATOM 2610 C C . ARG B 1 11 ? -5.426 15.43 -6.047 1 88.56 11 ARG B C 1
ATOM 2612 O O . ARG B 1 11 ? -5.781 16.531 -6.457 1 88.56 11 ARG B O 1
ATOM 2619 N N . VAL B 1 12 ? -4.859 15.203 -4.836 1 87.75 12 VAL B N 1
ATOM 2620 C CA . VAL B 1 12 ? -4.641 16.25 -3.84 1 87.75 12 VAL B CA 1
ATOM 2621 C C . VAL B 1 12 ? -3.195 16.734 -3.912 1 87.75 12 VAL B C 1
ATOM 2623 O O . VAL B 1 12 ? -2.264 15.93 -3.979 1 87.75 12 VAL B O 1
ATOM 2626 N N . PRO B 1 13 ? -3.01 18.094 -3.988 1 85.44 13 PRO B N 1
ATOM 2627 C CA . PRO B 1 13 ? -1.639 18.609 -3.906 1 85.44 13 PRO B CA 1
ATOM 2628 C C . PRO B 1 13 ? -1.009 18.391 -2.533 1 85.44 13 PRO B C 1
ATOM 2630 O O . PRO B 1 13 ? -1.695 18.484 -1.513 1 85.44 13 PRO B O 1
ATOM 2633 N N . HIS B 1 14 ? 0.232 18.062 -2.539 1 88.75 14 HIS B N 1
ATOM 2634 C CA . HIS B 1 14 ? 0.971 17.859 -1.301 1 88.75 14 HIS B CA 1
ATOM 2635 C C . HIS B 1 14 ? 2.26 18.672 -1.28 1 88.75 14 HIS B C 1
ATOM 2637 O O . HIS B 1 14 ? 2.701 19.172 -2.318 1 88.75 14 HIS B O 1
ATOM 2643 N N . GLY B 1 15 ? 2.695 18.906 -0.092 1 81.94 15 GLY B N 1
ATOM 2644 C CA . GLY B 1 15 ? 4.02 19.5 0.052 1 81.94 15 GLY B CA 1
ATOM 2645 C C . GLY B 1 15 ? 5.141 18.5 -0.211 1 81.94 15 GLY B C 1
ATOM 2646 O O . GLY B 1 15 ? 4.887 17.312 -0.43 1 81.94 15 GLY B O 1
ATOM 2647 N N . GLY B 1 16 ? 6.371 19.078 -0.213 1 86 16 GLY B N 1
ATOM 2648 C CA . GLY B 1 16 ? 7.547 18.266 -0.473 1 86 16 GLY B CA 1
ATOM 2649 C C . GLY B 1 16 ? 8.211 18.578 -1.798 1 86 16 GLY B C 1
ATOM 2650 O O . GLY B 1 16 ? 7.586 19.156 -2.691 1 86 16 GLY B O 1
ATOM 2651 N N . THR B 1 17 ? 9.469 18.391 -1.81 1 85.5 17 THR B N 1
ATOM 2652 C CA . THR B 1 17 ? 10.242 18.562 -3.035 1 85.5 17 THR B CA 1
ATOM 2653 C C . THR B 1 17 ? 11.32 17.484 -3.145 1 85.5 17 THR B C 1
ATOM 2655 O O . THR B 1 17 ? 11.836 17.016 -2.131 1 85.5 17 THR B O 1
ATOM 2658 N N . THR B 1 18 ? 11.531 17.109 -4.352 1 81.88 18 THR B N 1
ATOM 2659 C CA . THR B 1 18 ? 12.594 16.141 -4.59 1 81.88 18 THR B CA 1
ATOM 2660 C C . THR B 1 18 ? 13.875 16.844 -5.023 1 81.88 18 THR B C 1
ATOM 2662 O O . THR B 1 18 ? 14.891 16.188 -5.266 1 81.88 18 THR B O 1
ATOM 2665 N N . ASP B 1 19 ? 13.742 18.188 -5.125 1 86.38 19 ASP B N 1
ATOM 2666 C CA . ASP B 1 19 ? 14.93 18.984 -5.426 1 86.38 19 ASP B CA 1
ATOM 2667 C C . ASP B 1 19 ? 15.883 19.016 -4.234 1 86.38 19 ASP B C 1
ATOM 2669 O O . ASP B 1 19 ? 15.633 19.719 -3.25 1 86.38 19 ASP B O 1
ATOM 2673 N N . SER B 1 20 ? 16.969 18.344 -4.309 1 84.88 20 SER B N 1
ATOM 2674 C CA . SER B 1 20 ? 17.906 18.188 -3.195 1 84.88 20 SER B CA 1
ATOM 2675 C C . SER B 1 20 ? 18.734 19.453 -2.992 1 84.88 20 SER B C 1
ATOM 2677 O O . SER B 1 20 ? 19.484 19.562 -2.014 1 84.88 20 SER B O 1
ATOM 2679 N N . THR B 1 21 ? 18.516 20.422 -3.826 1 88.81 21 THR B N 1
ATOM 2680 C CA . THR B 1 21 ? 19.312 21.625 -3.738 1 88.81 21 THR B CA 1
ATOM 2681 C C . THR B 1 21 ? 18.656 22.672 -2.842 1 88.81 21 THR B C 1
ATOM 2683 O O . THR B 1 21 ? 19.266 23.672 -2.477 1 88.81 21 THR B O 1
ATOM 2686 N N . VAL B 1 22 ? 17.422 22.422 -2.473 1 94.38 22 VAL B N 1
ATOM 2687 C CA . VAL B 1 22 ? 16.719 23.375 -1.618 1 94.38 22 VAL B CA 1
ATOM 2688 C C . VAL B 1 22 ? 16.391 22.719 -0.282 1 94.38 22 VAL B C 1
ATOM 2690 O O . VAL B 1 22 ? 16.125 21.5 -0.224 1 94.38 22 VAL B O 1
ATOM 2693 N N . LEU B 1 23 ? 16.422 23.5 0.755 1 96.12 23 LEU B N 1
ATOM 2694 C CA . LEU B 1 23 ? 15.961 23.047 2.061 1 96.12 23 LEU B CA 1
ATOM 2695 C C . LEU B 1 23 ? 14.445 22.969 2.107 1 96.12 23 LEU B C 1
ATOM 2697 O O . LEU B 1 23 ? 13.758 23.969 1.874 1 96.12 23 LEU B O 1
ATOM 2701 N N . ASP B 1 24 ? 13.898 21.828 2.359 1 97 24 ASP B N 1
ATOM 2702 C CA . ASP B 1 24 ? 12.461 21.594 2.215 1 97 24 ASP B CA 1
ATOM 2703 C C . ASP B 1 24 ? 11.727 21.875 3.523 1 97 24 ASP B C 1
ATOM 2705 O O . ASP B 1 24 ? 11.742 21.047 4.441 1 97 24 ASP B O 1
ATOM 2709 N N . PHE B 1 25 ? 11.039 23.031 3.613 1 98.12 25 PHE B N 1
ATOM 2710 C CA . PHE B 1 25 ? 10.172 23.375 4.734 1 98.12 25 PHE B CA 1
ATOM 2711 C C . PHE B 1 25 ? 8.711 23.156 4.375 1 98.12 25 PHE B C 1
ATOM 2713 O O . PHE B 1 25 ? 7.816 23.484 5.156 1 98.12 25 PHE B O 1
ATOM 2720 N N . SER B 1 26 ? 8.461 22.625 3.123 1 97.31 26 SER B N 1
ATOM 2721 C CA . SER B 1 26 ? 7.086 22.422 2.684 1 97.31 26 SER B CA 1
ATOM 2722 C C . SER B 1 26 ? 6.539 21.094 3.217 1 97.31 26 SER B C 1
ATOM 2724 O O . SER B 1 26 ? 5.32 20.922 3.303 1 97.31 26 SER B O 1
ATOM 2726 N N . ALA B 1 27 ? 7.391 20.125 3.496 1 95.69 27 ALA B N 1
ATOM 2727 C CA . ALA B 1 27 ? 7.008 18.859 4.137 1 95.69 27 ALA B CA 1
ATOM 2728 C C . ALA B 1 27 ? 7.273 18.906 5.641 1 95.69 27 ALA B C 1
ATOM 2730 O O . ALA B 1 27 ? 8.289 19.453 6.078 1 95.69 27 ALA B O 1
ATOM 2731 N N . ASN B 1 28 ? 6.406 18.375 6.371 1 96.81 28 ASN B N 1
ATOM 2732 C CA . ASN B 1 28 ? 6.457 18.438 7.828 1 96.81 28 ASN B CA 1
ATOM 2733 C C . ASN B 1 28 ? 7.211 17.234 8.414 1 96.81 28 ASN B C 1
ATOM 2735 O O . ASN B 1 28 ? 6.812 16.688 9.445 1 96.81 28 ASN B O 1
ATOM 2739 N N . THR B 1 29 ? 8.281 16.828 7.781 1 95.94 29 THR B N 1
ATOM 2740 C CA . THR B 1 29 ? 9.031 15.656 8.211 1 95.94 29 THR B CA 1
ATOM 2741 C C . THR B 1 29 ? 10.188 16.062 9.125 1 95.94 29 THR B C 1
ATOM 2743 O O . THR B 1 29 ? 10.836 17.078 8.898 1 95.94 29 THR B O 1
ATOM 2746 N N . ASN B 1 30 ? 10.453 15.242 10.141 1 97.88 30 ASN B N 1
ATOM 2747 C CA . ASN B 1 30 ? 11.602 15.383 11.016 1 97.88 30 ASN B CA 1
ATOM 2748 C C . ASN B 1 30 ? 12.914 15.195 10.258 1 97.88 30 ASN B C 1
ATOM 2750 O O . ASN B 1 30 ? 13.086 14.203 9.539 1 97.88 30 ASN B O 1
ATOM 2754 N N . PRO B 1 31 ? 13.828 16.188 10.305 1 97.06 31 PRO B N 1
ATOM 2755 C CA . PRO B 1 31 ? 15.102 16.031 9.602 1 97.06 31 PRO B CA 1
ATOM 2756 C C . PRO B 1 31 ? 16.016 15 10.258 1 97.06 31 PRO B C 1
ATOM 2758 O O . PRO B 1 31 ? 17.094 14.695 9.727 1 97.06 31 PRO B O 1
ATOM 2761 N N . GLU B 1 32 ? 15.625 14.477 11.398 1 97.44 32 GLU B N 1
ATOM 2762 C CA . GLU B 1 32 ? 16.406 13.469 12.109 1 97.44 32 GLU B CA 1
ATOM 2763 C C . GLU B 1 32 ? 15.695 12.117 12.102 1 97.44 32 GLU B C 1
ATOM 2765 O O . GLU B 1 32 ? 14.484 12.047 11.914 1 97.44 32 GLU B O 1
ATOM 2770 N N . ARG B 1 33 ? 16.484 11.047 12.219 1 97.5 33 ARG B N 1
ATOM 2771 C CA . ARG B 1 33 ? 15.977 9.688 12.375 1 97.5 33 ARG B CA 1
ATOM 2772 C C . ARG B 1 33 ? 16.688 8.961 13.508 1 97.5 33 ARG B C 1
ATOM 2774 O O . ARG B 1 33 ? 17.828 9.305 13.859 1 97.5 33 ARG B O 1
ATOM 2781 N N . PRO B 1 34 ? 16.078 7.949 14.109 1 98.12 34 PRO B N 1
ATOM 2782 C CA . PRO B 1 34 ? 16.703 7.242 15.227 1 98.12 34 PRO B CA 1
ATOM 2783 C C . PRO B 1 34 ? 18 6.547 14.836 1 98.12 34 PRO B C 1
ATOM 2785 O O . PRO B 1 34 ? 18.156 6.102 13.695 1 98.12 34 PRO B O 1
ATOM 2788 N N . ASP B 1 35 ? 18.875 6.426 15.836 1 97.75 35 ASP B N 1
ATOM 2789 C CA . ASP B 1 35 ? 20.078 5.641 15.648 1 97.75 35 ASP B CA 1
ATOM 2790 C C . ASP B 1 35 ? 19.75 4.18 15.352 1 97.75 35 ASP B C 1
ATOM 2792 O O . ASP B 1 35 ? 18.734 3.664 15.812 1 97.75 35 ASP B O 1
ATOM 2796 N N . GLY B 1 36 ? 20.547 3.512 14.594 1 98.25 36 GLY B N 1
ATOM 2797 C CA . GLY B 1 36 ? 20.375 2.086 14.359 1 98.25 36 GLY B CA 1
ATOM 2798 C C . GLY B 1 36 ? 19.469 1.774 13.18 1 98.25 36 GLY B C 1
ATOM 2799 O O . GLY B 1 36 ? 19.422 0.631 12.719 1 98.25 36 GLY B O 1
ATOM 2800 N N . VAL B 1 37 ? 18.828 2.77 12.609 1 98.5 37 VAL B N 1
ATOM 2801 C CA . VAL B 1 37 ? 17.906 2.576 11.492 1 98.5 37 VAL B CA 1
ATOM 2802 C C . VAL B 1 37 ? 18.656 1.965 10.305 1 98.5 37 VAL B C 1
ATOM 2804 O O . VAL B 1 37 ? 18.141 1.078 9.625 1 98.5 37 VAL B O 1
ATOM 2807 N N . ASP B 1 38 ? 19.875 2.441 10.055 1 98.06 38 ASP B N 1
ATOM 2808 C CA . ASP B 1 38 ? 20.656 1.957 8.922 1 98.06 38 ASP B CA 1
ATOM 2809 C C . ASP B 1 38 ? 20.859 0.445 9 1 98.06 38 ASP B C 1
ATOM 2811 O O . ASP B 1 38 ? 20.703 -0.262 8.008 1 98.06 38 ASP B O 1
ATOM 2815 N N . ASP B 1 39 ? 21.188 -0.074 10.188 1 98.31 39 ASP B N 1
ATOM 2816 C CA . ASP B 1 39 ? 21.438 -1.498 10.383 1 98.31 39 ASP B CA 1
ATOM 2817 C C . ASP B 1 39 ? 20.156 -2.312 10.219 1 98.31 39 ASP B C 1
ATOM 2819 O O . ASP B 1 39 ? 20.156 -3.361 9.57 1 98.31 39 ASP B O 1
ATOM 2823 N N . VAL B 1 40 ? 19.094 -1.843 10.836 1 98.56 40 VAL B N 1
ATOM 2824 C CA . VAL B 1 40 ? 17.812 -2.533 10.773 1 98.56 40 VAL B CA 1
ATOM 2825 C C . VAL B 1 40 ? 17.328 -2.602 9.32 1 98.56 40 VAL B C 1
ATOM 2827 O O . VAL B 1 40 ? 16.844 -3.641 8.867 1 98.56 40 VAL B O 1
ATOM 2830 N N . TYR B 1 41 ? 17.516 -1.477 8.641 1 98.62 41 TYR B N 1
ATOM 2831 C CA . TYR B 1 41 ? 17.156 -1.394 7.227 1 98.62 41 TYR B CA 1
ATOM 2832 C C . TYR B 1 41 ? 17.984 -2.363 6.395 1 98.62 41 TYR B C 1
ATOM 2834 O O . TYR B 1 41 ? 17.453 -3.096 5.559 1 98.62 41 TYR B O 1
ATOM 2842 N N . ALA B 1 42 ? 19.219 -2.35 6.57 1 98.31 42 ALA B N 1
ATOM 2843 C CA . ALA B 1 42 ? 20.109 -3.227 5.812 1 98.31 42 ALA B CA 1
ATOM 2844 C C . ALA B 1 42 ? 19.75 -4.691 6.039 1 98.31 42 ALA B C 1
ATOM 2846 O O . ALA B 1 42 ? 19.688 -5.477 5.09 1 98.31 42 ALA B O 1
ATOM 2847 N N . ASP B 1 43 ? 19.469 -5.078 7.266 1 97.31 43 ASP B N 1
ATOM 2848 C CA . ASP B 1 43 ? 19.125 -6.453 7.625 1 97.31 43 ASP B CA 1
ATOM 2849 C C . ASP B 1 43 ? 17.812 -6.883 6.98 1 97.31 43 ASP B C 1
ATOM 2851 O O . ASP B 1 43 ? 17.625 -8.062 6.68 1 97.31 43 ASP B O 1
ATOM 2855 N N . ALA B 1 44 ? 16.938 -5.969 6.75 1 98 44 ALA B N 1
ATOM 2856 C CA . ALA B 1 44 ? 15.609 -6.262 6.234 1 98 44 ALA B CA 1
ATOM 2857 C C . ALA B 1 44 ? 15.672 -6.723 4.781 1 98 44 ALA B C 1
ATOM 2859 O O . ALA B 1 44 ? 14.742 -7.371 4.285 1 98 44 ALA B O 1
ATOM 2860 N N . LEU B 1 45 ? 16.75 -6.379 4.062 1 97.69 45 LEU B N 1
ATOM 2861 C CA . LEU B 1 45 ? 16.859 -6.773 2.664 1 97.69 45 LEU B CA 1
ATOM 2862 C C . LEU B 1 45 ? 16.875 -8.289 2.527 1 97.69 45 LEU B C 1
ATOM 2864 O O . LEU B 1 45 ? 16.125 -8.859 1.73 1 97.69 45 LEU B O 1
ATOM 2868 N N . ASP B 1 46 ? 17.688 -8.945 3.303 1 95.19 46 ASP B N 1
ATOM 2869 C CA . ASP B 1 46 ? 17.766 -10.398 3.244 1 95.19 46 ASP B CA 1
ATOM 2870 C C . ASP B 1 46 ? 16.438 -11.039 3.65 1 95.19 46 ASP B C 1
ATOM 2872 O O . ASP B 1 46 ? 16.016 -12.039 3.062 1 95.19 46 ASP B O 1
ATOM 2876 N N . ALA B 1 47 ? 15.812 -10.477 4.641 1 95.19 47 ALA B N 1
ATOM 2877 C CA . ALA B 1 47 ? 14.508 -10.977 5.078 1 95.19 47 ALA B CA 1
ATOM 2878 C C . ALA B 1 47 ? 13.453 -10.797 3.99 1 95.19 47 ALA B C 1
ATOM 2880 O O . ALA B 1 47 ? 12.461 -11.523 3.953 1 95.19 47 ALA B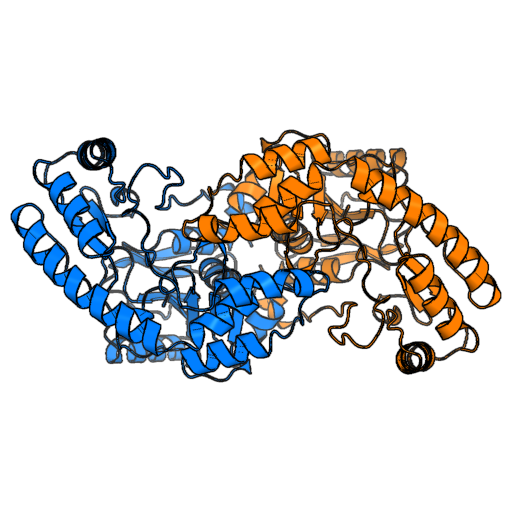 O 1
ATOM 2881 N N . SER B 1 48 ? 13.688 -9.867 3.1 1 96.75 48 SER B N 1
ATOM 2882 C CA . SER B 1 48 ? 12.734 -9.547 2.045 1 96.75 48 SER B CA 1
ATOM 2883 C C . SER B 1 48 ? 12.711 -10.617 0.966 1 96.75 48 SER B C 1
ATOM 2885 O O . SER B 1 48 ? 11.883 -10.57 0.053 1 96.75 48 SER B O 1
ATOM 2887 N N . THR B 1 49 ? 13.555 -11.656 1.021 1 95.12 49 THR B N 1
ATOM 2888 C CA . THR B 1 49 ? 13.539 -12.773 0.082 1 95.12 49 THR B CA 1
ATOM 2889 C C . THR B 1 49 ? 12.375 -13.711 0.381 1 95.12 49 THR B C 1
ATOM 2891 O O . THR B 1 49 ? 12.07 -14.602 -0.412 1 95.12 49 THR B O 1
ATOM 2894 N N . ARG B 1 50 ? 11.703 -13.492 1.467 1 93.75 50 ARG B N 1
ATOM 2895 C CA . ARG B 1 50 ? 10.477 -14.18 1.838 1 93.75 50 ARG B CA 1
ATOM 2896 C C . ARG B 1 50 ? 9.336 -13.188 2.049 1 93.75 50 ARG B C 1
ATOM 2898 O O . ARG B 1 50 ? 9.57 -12.008 2.322 1 93.75 50 ARG B O 1
ATOM 2905 N N . TYR B 1 51 ? 8.141 -13.703 1.858 1 91.56 51 TYR B N 1
ATOM 2906 C CA . TYR B 1 51 ? 7.004 -12.883 2.27 1 91.56 51 TYR B CA 1
ATOM 2907 C C . TYR B 1 51 ? 7.031 -12.633 3.771 1 91.56 51 TYR B C 1
ATOM 2909 O O . TYR B 1 51 ? 7.375 -13.523 4.551 1 91.56 51 TYR B O 1
ATOM 2917 N N . PRO B 1 52 ? 6.719 -11.406 4.141 1 90.25 52 PRO B N 1
ATOM 2918 C CA . PRO B 1 52 ? 6.598 -11.203 5.586 1 90.25 52 PRO B CA 1
ATOM 2919 C C . PRO B 1 52 ? 5.473 -12.023 6.207 1 90.25 52 PRO B C 1
ATOM 2921 O O . PRO B 1 52 ? 4.531 -12.414 5.512 1 90.25 52 PRO B O 1
ATOM 2924 N N . ASP B 1 53 ? 5.691 -12.344 7.5 1 90.5 53 ASP B N 1
ATOM 2925 C CA . ASP B 1 53 ? 4.543 -12.867 8.234 1 90.5 53 ASP B CA 1
ATOM 2926 C C . ASP B 1 53 ? 3.379 -11.883 8.211 1 90.5 53 ASP B C 1
ATOM 2928 O O . ASP B 1 53 ? 3.508 -10.75 8.688 1 90.5 53 ASP B O 1
ATOM 2932 N N . ASP B 1 54 ? 2.316 -12.305 7.645 1 93.19 54 ASP B N 1
ATOM 2933 C CA . ASP B 1 54 ? 1.201 -11.398 7.406 1 93.19 54 ASP B CA 1
ATOM 2934 C C . ASP B 1 54 ? 0.586 -10.93 8.727 1 93.19 54 ASP B C 1
ATOM 2936 O O . ASP B 1 54 ? -0.194 -9.977 8.75 1 93.19 54 ASP B O 1
ATOM 2940 N N . ASP B 1 55 ? 0.937 -11.547 9.805 1 93.44 55 ASP B N 1
ATOM 2941 C CA . ASP B 1 55 ? 0.436 -11.117 11.109 1 93.44 55 ASP B CA 1
ATOM 2942 C C . ASP B 1 55 ? 1.192 -9.891 11.617 1 93.44 55 ASP B C 1
ATOM 2944 O O . ASP B 1 55 ? 0.675 -9.133 12.438 1 93.44 55 ASP B O 1
ATOM 2948 N N . TYR B 1 56 ? 2.434 -9.742 11.211 1 97.06 56 TYR B N 1
ATOM 2949 C CA . TYR B 1 56 ? 3.293 -8.641 11.625 1 97.06 56 TYR B CA 1
ATOM 2950 C C . TYR B 1 56 ? 3.338 -8.523 13.141 1 97.06 56 TYR B C 1
ATOM 2952 O O . TYR B 1 56 ? 3.15 -7.434 13.695 1 97.06 56 TYR B O 1
ATOM 2960 N N . ALA B 1 57 ? 3.568 -9.594 13.805 1 97.44 57 ALA B N 1
ATOM 2961 C CA . ALA B 1 57 ? 3.426 -9.648 15.258 1 97.44 57 ALA B CA 1
ATOM 2962 C C . ALA B 1 57 ? 4.363 -8.656 15.938 1 97.44 57 ALA B C 1
ATOM 2964 O O . ALA B 1 57 ? 3.957 -7.926 16.844 1 97.44 57 ALA B O 1
ATOM 2965 N N . GLU B 1 58 ? 5.625 -8.625 15.484 1 97.88 58 GLU B N 1
ATOM 2966 C CA . GLU B 1 58 ? 6.602 -7.723 16.094 1 97.88 58 GLU B CA 1
ATOM 2967 C C . GLU B 1 58 ? 6.219 -6.262 15.875 1 97.88 58 GLU B C 1
ATOM 2969 O O . GLU B 1 58 ? 6.309 -5.449 16.797 1 97.88 58 GLU B O 1
ATOM 2974 N N . PHE B 1 59 ? 5.824 -5.906 14.719 1 98.62 59 PHE B N 1
ATOM 2975 C CA . PHE B 1 59 ? 5.395 -4.547 14.414 1 98.62 59 PHE B CA 1
ATOM 2976 C C . PHE B 1 59 ? 4.18 -4.164 15.25 1 98.62 59 PHE B C 1
ATOM 2978 O O . PHE B 1 59 ? 4.133 -3.07 15.82 1 98.62 59 PHE B O 1
ATOM 2985 N N . ARG B 1 60 ? 3.162 -5.016 15.297 1 98.75 60 ARG B N 1
ATOM 2986 C CA . ARG B 1 60 ? 1.935 -4.746 16.031 1 98.75 60 ARG B CA 1
ATOM 2987 C C . ARG B 1 60 ? 2.223 -4.551 17.516 1 98.75 60 ARG B C 1
ATOM 2989 O O . ARG B 1 60 ? 1.628 -3.682 18.156 1 98.75 60 ARG B O 1
ATOM 2996 N N . ALA B 1 61 ? 3.123 -5.332 18.031 1 98.81 61 ALA B N 1
ATOM 2997 C CA . ALA B 1 61 ? 3.49 -5.18 19.438 1 98.81 61 ALA B CA 1
ATOM 2998 C C . ALA B 1 61 ? 4.125 -3.814 19.703 1 98.81 61 ALA B C 1
ATOM 3000 O O . ALA B 1 61 ? 3.789 -3.139 20.672 1 98.81 61 ALA B O 1
ATOM 3001 N N . ALA B 1 62 ? 5.07 -3.428 18.844 1 98.81 62 ALA B N 1
ATOM 3002 C CA . ALA B 1 62 ? 5.73 -2.131 18.969 1 98.81 62 ALA B CA 1
ATOM 3003 C C . ALA B 1 62 ? 4.719 -0.991 18.859 1 98.81 62 ALA B C 1
ATOM 3005 O O . ALA B 1 62 ? 4.758 -0.042 19.656 1 98.81 62 ALA B O 1
ATOM 3006 N N . ALA B 1 63 ? 3.812 -1.08 17.922 1 98.81 63 ALA B N 1
ATOM 3007 C CA . ALA B 1 63 ? 2.799 -0.05 17.703 1 98.81 63 ALA B CA 1
ATOM 3008 C C . ALA B 1 63 ? 1.854 0.047 18.906 1 98.81 63 ALA B C 1
ATOM 3010 O O . ALA B 1 63 ? 1.496 1.146 19.328 1 98.81 63 ALA B O 1
ATOM 3011 N N . ALA B 1 64 ? 1.461 -1.102 19.359 1 98.75 64 ALA B N 1
ATOM 3012 C CA . ALA B 1 64 ? 0.56 -1.155 20.516 1 98.75 64 ALA B CA 1
ATOM 3013 C C . ALA B 1 64 ? 1.184 -0.482 21.734 1 98.75 64 ALA B C 1
ATOM 3015 O O . ALA B 1 64 ? 0.527 0.306 22.406 1 98.75 64 ALA B O 1
ATOM 3016 N N . ASP B 1 65 ? 2.432 -0.809 22 1 98.56 65 ASP B N 1
ATOM 3017 C CA . ASP B 1 65 ? 3.148 -0.17 23.094 1 98.56 65 ASP B CA 1
ATOM 3018 C C . ASP B 1 65 ? 3.275 1.334 22.875 1 98.56 65 ASP B C 1
ATOM 3020 O O . ASP B 1 65 ? 3.18 2.119 23.812 1 98.56 65 ASP B O 1
ATOM 3024 N N . TYR B 1 66 ? 3.463 1.703 21.672 1 98.06 66 TYR B N 1
ATOM 3025 C CA . TYR B 1 66 ? 3.721 3.084 21.266 1 98.06 66 TYR B CA 1
ATOM 3026 C C . TYR B 1 66 ? 2.512 3.967 21.547 1 98.06 66 TYR B C 1
ATOM 3028 O O . TYR B 1 66 ? 2.66 5.129 21.938 1 98.06 66 TYR B O 1
ATOM 3036 N N . VAL B 1 67 ? 1.277 3.418 21.391 1 97.94 67 VAL B N 1
ATOM 3037 C CA . VAL B 1 67 ? 0.084 4.246 21.531 1 97.94 67 VAL B CA 1
ATOM 3038 C C . VAL B 1 67 ? -0.785 3.707 22.656 1 97.94 67 VAL B C 1
ATOM 3040 O O . VAL B 1 67 ? -1.923 4.145 22.844 1 97.94 67 VAL B O 1
ATOM 3043 N N . ASP B 1 68 ? -0.276 2.74 23.391 1 97.44 68 ASP B N 1
ATOM 3044 C CA . ASP B 1 68 ? -0.9 2.184 24.594 1 97.44 68 ASP B CA 1
ATOM 3045 C C . ASP B 1 68 ? -2.252 1.554 24.266 1 97.44 68 ASP B C 1
ATOM 3047 O O . ASP B 1 68 ? -3.281 1.97 24.797 1 97.44 68 ASP B O 1
ATOM 3051 N N . CYS B 1 69 ? -2.242 0.515 23.5 1 98.25 69 CYS B N 1
ATOM 3052 C CA . CYS B 1 69 ? -3.441 -0.239 23.156 1 98.25 69 CYS B CA 1
ATOM 3053 C C . CYS B 1 69 ? -3.139 -1.729 23.047 1 98.25 69 CYS B C 1
ATOM 3055 O O . CYS B 1 69 ? -2.033 -2.166 23.375 1 98.25 69 CYS B O 1
ATOM 3057 N N . ASP B 1 70 ? -4.145 -2.557 22.766 1 98.38 70 ASP B N 1
ATOM 3058 C CA . ASP B 1 70 ? -3.984 -3.988 22.531 1 98.38 70 ASP B CA 1
ATOM 3059 C C . ASP B 1 70 ? -3.373 -4.258 21.156 1 98.38 70 ASP B C 1
ATOM 3061 O O . ASP B 1 70 ? -3.838 -3.723 20.141 1 98.38 70 ASP B O 1
ATOM 3065 N N . PRO B 1 71 ? -2.279 -5.066 21.156 1 98.5 71 PRO B N 1
ATOM 3066 C CA . PRO B 1 71 ? -1.657 -5.371 19.859 1 98.5 71 PRO B CA 1
ATOM 3067 C C . PRO B 1 71 ? -2.65 -5.926 18.844 1 98.5 71 PRO B C 1
ATOM 3069 O O . PRO B 1 71 ? -2.502 -5.699 17.641 1 98.5 71 PRO B O 1
ATOM 3072 N N . GLU B 1 72 ? -3.656 -6.633 19.25 1 97.75 72 GLU B N 1
ATOM 3073 C CA . GLU B 1 72 ? -4.648 -7.23 18.359 1 97.75 72 GLU B CA 1
ATOM 3074 C C . GLU B 1 72 ? -5.5 -6.164 17.672 1 97.75 72 GLU B C 1
ATOM 3076 O O . GLU B 1 72 ? -6.176 -6.438 16.688 1 97.75 72 GLU B O 1
ATOM 3081 N N . SER B 1 73 ? -5.453 -4.918 18.203 1 98.44 73 SER B N 1
ATOM 3082 C CA . SER B 1 73 ? -6.246 -3.824 17.656 1 98.44 73 SER B CA 1
ATOM 3083 C C . SER B 1 73 ? -5.477 -3.07 16.578 1 98.44 73 SER B C 1
ATOM 3085 O O . SER B 1 73 ? -6.023 -2.178 15.93 1 98.44 73 SER B O 1
ATOM 3087 N N . VAL B 1 74 ? -4.223 -3.459 16.406 1 98.81 74 VAL B N 1
ATOM 3088 C CA . VAL B 1 74 ? -3.352 -2.725 15.5 1 98.81 74 VAL B CA 1
ATOM 3089 C C . VAL B 1 74 ? -3.42 -3.342 14.102 1 98.81 74 VAL B C 1
ATOM 3091 O O . VAL B 1 74 ? -3.271 -4.555 13.945 1 98.81 74 VAL B O 1
ATOM 3094 N N . VAL B 1 75 ? -3.662 -2.535 13.086 1 98.69 75 VAL B N 1
ATOM 3095 C CA . VAL B 1 75 ? -3.619 -2.934 11.68 1 98.69 75 VAL B CA 1
ATOM 3096 C C . VAL B 1 75 ? -2.5 -2.182 10.969 1 98.69 75 VAL B C 1
ATOM 3098 O O . VAL B 1 75 ? -2.607 -0.979 10.719 1 98.69 75 VAL B O 1
ATOM 3101 N N . PRO B 1 76 ? -1.394 -2.879 10.633 1 98.44 76 PRO B N 1
ATOM 3102 C CA . PRO B 1 76 ? -0.284 -2.215 9.945 1 98.44 76 PRO B CA 1
ATOM 3103 C C . PRO B 1 76 ? -0.677 -1.682 8.57 1 98.44 76 PRO B C 1
ATOM 3105 O O . PRO B 1 76 ? -1.436 -2.332 7.848 1 98.44 76 PRO B O 1
ATOM 3108 N N . THR B 1 77 ? -0.21 -0.509 8.242 1 98.25 77 THR B N 1
ATOM 3109 C CA . THR B 1 77 ? -0.501 0.127 6.965 1 98.25 77 THR B CA 1
ATOM 3110 C C . THR B 1 77 ? 0.748 0.794 6.395 1 98.25 77 THR B C 1
ATOM 3112 O O . THR B 1 77 ? 1.654 1.166 7.145 1 98.25 77 THR B O 1
ATOM 3115 N N . ALA B 1 78 ? 0.827 0.931 5.078 1 97.25 78 ALA B N 1
ATOM 3116 C CA . ALA B 1 78 ? 1.928 1.625 4.414 1 97.25 78 ALA B CA 1
ATOM 3117 C C . ALA B 1 78 ? 1.772 3.139 4.531 1 97.25 78 ALA B C 1
ATOM 3119 O O . ALA B 1 78 ? 1.609 3.832 3.525 1 97.25 78 ALA B O 1
ATOM 3120 N N . GLY B 1 79 ? 1.853 3.637 5.758 1 96.44 79 GLY B N 1
ATOM 3121 C CA . GLY B 1 79 ? 1.68 5.051 6.051 1 96.44 79 GLY B CA 1
ATOM 3122 C C . GLY B 1 79 ? 0.297 5.387 6.578 1 96.44 79 GLY B C 1
ATOM 3123 O O . GLY B 1 79 ? -0.606 4.547 6.543 1 96.44 79 GLY B O 1
ATOM 3124 N N . GLY B 1 80 ? 0.18 6.609 7.043 1 97.25 80 GLY B N 1
ATOM 3125 C CA . GLY B 1 80 ? -1.079 7.062 7.613 1 97.25 80 GLY B CA 1
ATOM 3126 C C . GLY B 1 80 ? -2.186 7.199 6.582 1 97.25 80 GLY B C 1
ATOM 3127 O O . GLY B 1 80 ? -3.359 7 6.898 1 97.25 80 GLY B O 1
ATOM 3128 N N . LEU B 1 81 ? -1.83 7.516 5.375 1 97.19 81 LEU B N 1
ATOM 3129 C CA . LEU B 1 81 ? -2.83 7.688 4.328 1 97.19 81 LEU B CA 1
ATOM 3130 C C . LEU B 1 81 ? -3.562 6.383 4.051 1 97.19 81 LEU B C 1
ATOM 3132 O O . LEU B 1 81 ? -4.777 6.379 3.832 1 97.19 81 LEU B O 1
ATOM 3136 N N . GLU B 1 82 ? -2.816 5.262 4.059 1 98.06 82 GLU B N 1
ATOM 3137 C CA . GLU B 1 82 ? -3.484 3.977 3.877 1 98.06 82 GLU B CA 1
ATOM 3138 C C . GLU B 1 82 ? -4.426 3.676 5.039 1 98.06 82 GLU B C 1
ATOM 3140 O O . GLU B 1 82 ? -5.484 3.074 4.848 1 98.06 82 GLU B O 1
ATOM 3145 N N . ALA B 1 83 ? -4.027 4.043 6.238 1 98.75 83 ALA B N 1
ATOM 3146 C CA . ALA B 1 83 ? -4.902 3.873 7.398 1 98.75 83 ALA B CA 1
ATOM 3147 C C . ALA B 1 83 ? -6.211 4.633 7.211 1 98.75 83 ALA B C 1
ATOM 3149 O O . ALA B 1 83 ? -7.289 4.102 7.477 1 98.75 83 ALA B O 1
ATOM 3150 N N . LEU B 1 84 ? -6.109 5.855 6.742 1 98.75 84 LEU B N 1
ATOM 3151 C CA . LEU B 1 84 ? -7.285 6.688 6.508 1 98.75 84 LEU B CA 1
ATOM 3152 C C . LEU B 1 84 ? -8.164 6.09 5.418 1 98.75 84 LEU B C 1
ATOM 3154 O O . LEU B 1 84 ? -9.383 6.012 5.57 1 98.75 84 LEU B O 1
ATOM 3158 N N . ARG B 1 85 ? -7.535 5.668 4.34 1 98.38 85 ARG B N 1
ATOM 3159 C CA . ARG B 1 85 ? -8.297 5.043 3.266 1 98.38 85 ARG B CA 1
ATOM 3160 C C . ARG B 1 85 ? -9.07 3.834 3.775 1 98.38 85 ARG B C 1
ATOM 3162 O O . ARG B 1 85 ? -10.266 3.686 3.492 1 98.38 85 ARG B O 1
ATOM 3169 N N . LEU B 1 86 ? -8.375 2.943 4.48 1 98.69 86 LEU B N 1
ATOM 3170 C CA . LEU B 1 86 ? -9.016 1.748 5.012 1 98.69 86 LEU B CA 1
ATOM 3171 C C . LEU B 1 86 ? -10.18 2.119 5.93 1 98.69 86 LEU B C 1
ATOM 3173 O O . LEU B 1 86 ? -11.242 1.498 5.875 1 98.69 86 LEU B O 1
ATOM 3177 N N . ALA B 1 87 ? -9.93 3.121 6.773 1 98.88 87 ALA B N 1
ATOM 3178 C CA . ALA B 1 87 ? -10.977 3.564 7.695 1 98.88 87 ALA B CA 1
ATOM 3179 C C . ALA B 1 87 ? -12.242 3.947 6.941 1 98.88 87 ALA B C 1
ATOM 3181 O O . ALA B 1 87 ? -13.344 3.521 7.309 1 98.88 87 ALA B O 1
ATOM 3182 N N . PHE B 1 88 ? -12.102 4.715 5.898 1 98.88 88 PHE B N 1
ATOM 3183 C CA . PHE B 1 88 ? -13.258 5.184 5.145 1 98.88 88 PHE B CA 1
ATOM 3184 C C . PHE B 1 88 ? -13.875 4.051 4.328 1 98.88 88 PHE B C 1
ATOM 3186 O O . PHE B 1 88 ? -15.094 3.965 4.191 1 98.88 88 PHE B O 1
ATOM 3193 N N . GLU B 1 89 ? -13.023 3.164 3.826 1 98.56 89 GLU B N 1
ATOM 3194 C CA . GLU B 1 89 ? -13.484 2.031 3.031 1 98.56 89 GLU B CA 1
ATOM 3195 C C . GLU B 1 89 ? -14.391 1.117 3.85 1 98.56 89 GLU B C 1
ATOM 3197 O O . GLU B 1 89 ? -15.383 0.596 3.334 1 98.56 89 GLU B O 1
ATOM 3202 N N . VAL B 1 90 ? -14.094 0.953 5.125 1 98.5 90 VAL B N 1
ATOM 3203 C CA . VAL B 1 90 ? -14.82 -0.049 5.902 1 98.5 90 VAL B CA 1
ATOM 3204 C C . VAL B 1 90 ? -16.016 0.599 6.602 1 98.5 90 VAL B C 1
ATOM 3206 O O . VAL B 1 90 ? -16.797 -0.082 7.273 1 98.5 90 VAL B O 1
ATOM 3209 N N . THR B 1 91 ? -16.203 1.94 6.465 1 98.69 91 THR B N 1
ATOM 3210 C CA . THR B 1 91 ? -17.234 2.596 7.266 1 98.69 91 THR B CA 1
ATOM 3211 C C . THR B 1 91 ? -18.219 3.332 6.371 1 98.69 91 THR B C 1
ATOM 3213 O O . THR B 1 91 ? -19.359 3.584 6.777 1 98.69 91 THR B O 1
ATOM 3216 N N . LEU B 1 92 ? -17.781 3.707 5.148 1 98.56 92 LEU B N 1
ATOM 3217 C CA . LEU B 1 92 ? -18.641 4.547 4.312 1 98.56 92 LEU B CA 1
ATOM 3218 C C . LEU B 1 92 ? -19.141 3.773 3.1 1 98.56 92 LEU B C 1
ATOM 3220 O O . LEU B 1 92 ? -18.359 3.088 2.43 1 98.56 92 LEU B O 1
ATOM 3224 N N . ALA B 1 93 ? -20.359 3.848 2.836 1 97.06 93 ALA B N 1
ATOM 3225 C CA . ALA B 1 93 ? -21 3.389 1.599 1 97.06 93 ALA B CA 1
ATOM 3226 C C . ALA B 1 93 ? -21.406 4.57 0.721 1 97.06 93 ALA B C 1
ATOM 3228 O O . ALA B 1 93 ? -21.422 5.715 1.181 1 97.06 93 ALA B O 1
ATOM 3229 N N . ALA B 1 94 ? -21.656 4.262 -0.572 1 96.69 94 ALA B N 1
ATOM 3230 C CA . ALA B 1 94 ? -22.141 5.309 -1.472 1 96.69 94 ALA B CA 1
ATOM 3231 C C . ALA B 1 94 ? -23.391 5.992 -0.907 1 96.69 94 ALA B C 1
ATOM 3233 O O . ALA B 1 94 ? -24.312 5.324 -0.447 1 96.69 94 ALA B O 1
ATOM 3234 N N . GLY B 1 95 ? -23.375 7.336 -0.889 1 97.38 95 GLY B N 1
ATOM 3235 C CA . GLY B 1 95 ? -24.516 8.094 -0.416 1 97.38 95 GLY B CA 1
ATOM 3236 C C . GLY B 1 95 ? -24.391 8.516 1.037 1 97.38 95 GLY B C 1
ATOM 3237 O O . GLY B 1 95 ? -25.125 9.391 1.499 1 97.38 95 GLY B O 1
ATOM 3238 N N . ASP B 1 96 ? -23.438 7.914 1.801 1 98.31 96 ASP B N 1
ATOM 3239 C CA . ASP B 1 96 ? -23.172 8.305 3.186 1 98.31 96 ASP B CA 1
ATOM 3240 C C . ASP B 1 96 ? -22.531 9.68 3.258 1 98.31 96 ASP B C 1
ATOM 3242 O O . ASP B 1 96 ? -22.203 10.273 2.229 1 98.31 96 ASP B O 1
ATOM 3246 N N . SER B 1 97 ? -22.453 10.156 4.441 1 98.44 97 SER B N 1
ATOM 3247 C CA . SER B 1 97 ? -21.766 11.43 4.629 1 98.44 97 SER B CA 1
ATOM 3248 C C . SER B 1 97 ? -20.781 11.359 5.793 1 98.44 97 SER B C 1
ATOM 3250 O O . SER B 1 97 ? -20.906 10.508 6.672 1 98.44 97 SER B O 1
ATOM 3252 N N . ALA B 1 98 ? -19.766 12.156 5.773 1 98.81 98 ALA B N 1
ATOM 3253 C CA . ALA B 1 98 ? -18.75 12.273 6.816 1 98.81 98 ALA B CA 1
ATOM 3254 C C . ALA B 1 98 ? -18.516 13.734 7.199 1 98.81 98 ALA B C 1
ATOM 3256 O O . ALA B 1 98 ? -18.375 14.594 6.328 1 98.81 98 ALA B O 1
ATOM 3257 N N . LEU B 1 99 ? -18.547 13.992 8.5 1 98.81 99 LEU B N 1
ATOM 3258 C CA . LEU B 1 99 ? -18.188 15.305 9.016 1 98.81 99 LEU B CA 1
ATOM 3259 C C . LEU B 1 99 ? -16.672 15.516 8.945 1 98.81 99 LEU B C 1
ATOM 3261 O O . LEU B 1 99 ? -15.906 14.688 9.445 1 98.81 99 LEU B O 1
ATOM 3265 N N . VAL B 1 100 ? -16.234 16.609 8.281 1 98.69 100 VAL B N 1
ATOM 3266 C CA . VAL B 1 100 ? -14.812 16.844 8.078 1 98.69 100 VAL B CA 1
ATOM 3267 C C . VAL B 1 100 ? -14.461 18.281 8.477 1 98.69 100 VAL B C 1
ATOM 3269 O O . VAL B 1 100 ? -15.219 19.219 8.195 1 98.69 100 VAL B O 1
ATOM 3272 N N . PRO B 1 101 ? -13.352 18.469 9.195 1 98.62 101 PRO B N 1
ATOM 3273 C CA . PRO B 1 101 ? -12.898 19.828 9.516 1 98.62 101 PRO B CA 1
ATOM 3274 C C . PRO B 1 101 ? -12.359 20.578 8.297 1 98.62 101 PRO B C 1
ATOM 3276 O O . PRO B 1 101 ? -11.781 19.953 7.398 1 98.62 101 PRO B O 1
ATOM 3279 N N . GLU B 1 102 ? -12.523 21.875 8.297 1 98.56 102 GLU B N 1
ATOM 3280 C CA . GLU B 1 102 ? -12.023 22.734 7.234 1 98.56 102 GLU B CA 1
ATOM 3281 C C . GLU B 1 102 ? -11.539 24.062 7.793 1 98.56 102 GLU B C 1
ATOM 3283 O O . GLU B 1 102 ? -12.258 24.734 8.531 1 98.56 102 GLU B O 1
ATOM 3288 N N . PRO B 1 103 ? -10.336 24.609 7.469 1 98.31 103 PRO B N 1
ATOM 3289 C CA . PRO B 1 103 ? -9.375 23.891 6.629 1 98.31 103 PRO B CA 1
ATOM 3290 C C . PRO B 1 103 ? -8.734 22.703 7.352 1 98.31 103 PRO B C 1
ATOM 3292 O O . PRO B 1 103 ? -8.578 22.734 8.578 1 98.31 103 PRO B O 1
ATOM 3295 N N . SER B 1 104 ? -8.461 21.703 6.668 1 98.44 104 SER B N 1
ATOM 3296 C CA . SER B 1 104 ? -7.719 20.547 7.156 1 98.44 104 SER B CA 1
ATOM 3297 C C . SER B 1 104 ? -7.09 19.766 6.008 1 98.44 104 SER B C 1
ATOM 3299 O O . SER B 1 104 ? -7.016 20.266 4.879 1 98.44 104 SER B O 1
ATOM 3301 N N . PHE B 1 105 ? -6.516 18.688 6.324 1 97.62 105 PHE B N 1
ATOM 3302 C CA . PHE B 1 105 ? -5.82 17.844 5.355 1 97.62 105 PHE B CA 1
ATOM 3303 C C . PHE B 1 105 ? -6.742 17.484 4.195 1 97.62 105 PHE B C 1
ATOM 3305 O O . PHE B 1 105 ? -7.844 16.969 4.41 1 97.62 105 PHE B O 1
ATOM 3312 N N . GLY B 1 106 ? -6.301 17.703 2.963 1 96.44 106 GLY B N 1
ATOM 3313 C CA . GLY B 1 106 ? -7.117 17.609 1.763 1 96.44 106 GLY B CA 1
ATOM 3314 C C . GLY B 1 106 ? -7.477 16.172 1.402 1 96.44 106 GLY B C 1
ATOM 3315 O O . GLY B 1 106 ? -8.5 15.938 0.753 1 96.44 106 GLY B O 1
ATOM 3316 N N . GLU B 1 107 ? -6.727 15.195 1.864 1 97.06 107 GLU B N 1
ATOM 3317 C CA . GLU B 1 107 ? -6.949 13.805 1.493 1 97.06 107 GLU B CA 1
ATOM 3318 C C . GLU B 1 107 ? -8.25 13.273 2.088 1 97.06 107 GLU B C 1
ATOM 3320 O O . GLU B 1 107 ? -8.805 12.289 1.601 1 97.06 107 GLU B O 1
ATOM 3325 N N . TYR B 1 108 ? -8.758 13.883 3.193 1 98.44 108 TYR B N 1
ATOM 3326 C CA . TYR B 1 108 ? -10.023 13.422 3.74 1 98.44 108 TYR B CA 1
ATOM 3327 C C . TYR B 1 108 ? -11.125 13.492 2.689 1 98.44 108 TYR B C 1
ATOM 3329 O O . TYR B 1 108 ? -11.805 12.5 2.426 1 98.44 108 TYR B O 1
ATOM 3337 N N . ASP B 1 109 ? -11.234 14.703 2.051 1 97.88 109 ASP B N 1
ATOM 3338 C CA . ASP B 1 109 ? -12.25 14.898 1.021 1 97.88 109 ASP B CA 1
ATOM 3339 C C . ASP B 1 109 ? -12.078 13.898 -0.118 1 97.88 109 ASP B C 1
ATOM 3341 O O . ASP B 1 109 ? -13.047 13.281 -0.562 1 97.88 109 ASP B O 1
ATOM 3345 N N . HIS B 1 110 ? -10.852 13.773 -0.541 1 97.62 110 HIS B N 1
ATOM 3346 C CA . HIS B 1 110 ? -10.539 12.883 -1.653 1 97.62 110 HIS B CA 1
ATOM 3347 C C . HIS B 1 110 ? -10.93 11.445 -1.336 1 97.62 110 HIS B C 1
ATOM 3349 O O . HIS B 1 110 ? -11.641 10.805 -2.117 1 97.62 110 HIS B O 1
ATOM 3355 N N . GLU B 1 111 ? -10.523 10.898 -0.197 1 98.25 111 GLU B N 1
ATOM 3356 C CA . GLU B 1 111 ? -10.75 9.508 0.186 1 98.25 111 GLU B CA 1
ATOM 3357 C C . GLU B 1 111 ? -12.234 9.234 0.426 1 98.25 111 GLU B C 1
ATOM 3359 O O . GLU B 1 111 ? -12.734 8.164 0.089 1 98.25 111 GLU B O 1
ATOM 3364 N N . ILE B 1 112 ? -12.914 10.188 1.054 1 98.62 112 ILE B N 1
ATOM 3365 C CA . ILE B 1 112 ? -14.344 10.062 1.295 1 98.62 112 ILE B CA 1
ATOM 3366 C C . ILE B 1 112 ? -15.094 10.047 -0.036 1 98.62 112 ILE B C 1
ATOM 3368 O O . ILE B 1 112 ? -15.977 9.211 -0.252 1 98.62 112 ILE B O 1
ATOM 3372 N N . HIS B 1 113 ? -14.703 10.953 -0.949 1 98.06 113 HIS B N 1
ATOM 3373 C CA . HIS B 1 113 ? -15.32 11.031 -2.268 1 98.06 113 HIS B CA 1
ATOM 3374 C C . HIS B 1 113 ? -15.125 9.734 -3.049 1 98.06 113 HIS B C 1
ATOM 3376 O O . HIS B 1 113 ? -16.031 9.273 -3.74 1 98.06 113 HIS B O 1
ATOM 3382 N N . LEU B 1 114 ? -13.984 9.125 -2.963 1 97.94 114 LEU B N 1
ATOM 3383 C CA . LEU B 1 114 ? -13.688 7.883 -3.668 1 97.94 114 LEU B CA 1
ATOM 3384 C C . LEU B 1 114 ? -14.664 6.781 -3.27 1 97.94 114 LEU B C 1
ATOM 3386 O O . LEU B 1 114 ? -14.922 5.863 -4.051 1 97.94 114 LEU B O 1
ATOM 3390 N N . GLN B 1 115 ? -15.195 6.867 -2.004 1 97.94 115 GLN B N 1
ATOM 3391 C CA . GLN B 1 115 ? -16.156 5.867 -1.544 1 97.94 115 GLN B CA 1
ATOM 3392 C C . GLN B 1 115 ? -17.562 6.176 -2.051 1 97.94 115 GLN B C 1
ATOM 3394 O O . GLN B 1 115 ? -18.5 5.438 -1.77 1 97.94 115 GLN B O 1
ATOM 3399 N N . GLY B 1 116 ? -17.75 7.293 -2.77 1 97.81 116 GLY B N 1
ATOM 3400 C CA . GLY B 1 116 ? -19.062 7.742 -3.193 1 97.81 116 GLY B CA 1
ATOM 3401 C C . GLY B 1 116 ? -19.828 8.453 -2.096 1 97.81 116 GLY B C 1
ATOM 3402 O O . GLY B 1 116 ? -21.062 8.578 -2.168 1 97.81 116 GLY B O 1
ATOM 3403 N N . ALA B 1 117 ? -19.141 8.789 -1.006 1 98.31 117 ALA B N 1
ATOM 3404 C CA . ALA B 1 117 ? -19.734 9.484 0.133 1 98.31 117 ALA B CA 1
ATOM 3405 C C . ALA B 1 117 ? -19.484 10.992 0.055 1 98.31 117 ALA B C 1
ATOM 3407 O O . ALA B 1 117 ? -18.719 11.453 -0.792 1 98.31 117 ALA B O 1
ATOM 3408 N N . ASP B 1 118 ? -20.188 11.75 0.918 1 98.19 118 ASP B N 1
ATOM 3409 C CA . ASP B 1 118 ? -20.125 13.203 0.846 1 98.19 118 ASP B CA 1
ATOM 3410 C C . ASP B 1 118 ? -19.438 13.789 2.076 1 98.19 118 ASP B C 1
ATOM 3412 O O . ASP B 1 118 ? -19.906 13.602 3.203 1 98.19 118 ASP B O 1
ATOM 3416 N N . PRO B 1 119 ? -18.359 14.445 1.859 1 98.38 119 PRO B N 1
ATOM 3417 C CA . PRO B 1 119 ? -17.828 15.211 2.982 1 98.38 119 PRO B CA 1
ATOM 3418 C C . PRO B 1 119 ? -18.656 16.438 3.316 1 98.38 119 PRO B C 1
ATOM 3420 O O . PRO B 1 119 ? -19.031 17.188 2.416 1 98.38 119 PRO B O 1
ATOM 3423 N N . VAL B 1 120 ? -19.016 16.562 4.523 1 98.69 120 VAL B N 1
ATOM 3424 C CA . VAL B 1 120 ? -19.719 17.734 5.043 1 98.69 120 VAL B CA 1
ATOM 3425 C C . VAL B 1 120 ? -18.781 18.547 5.941 1 98.69 120 VAL B C 1
ATOM 3427 O O . VAL B 1 120 ? -18.391 18.078 7.012 1 98.69 120 VAL B O 1
ATOM 3430 N N . HIS B 1 121 ? -18.562 19.781 5.539 1 98.5 121 HIS B N 1
ATOM 3431 C CA . HIS B 1 121 ? -17.516 20.578 6.172 1 98.5 121 HIS B CA 1
ATOM 3432 C C . HIS B 1 121 ? -18.062 21.391 7.344 1 98.5 121 HIS B C 1
ATOM 3434 O O . HIS B 1 121 ? -19.172 21.922 7.273 1 98.5 121 HIS B O 1
ATOM 3440 N N . VAL B 1 122 ? -17.25 21.391 8.336 1 98 122 VAL B N 1
ATOM 3441 C CA . VAL B 1 122 ? -17.438 22.297 9.469 1 98 122 VAL B CA 1
ATOM 3442 C C . VAL B 1 122 ? -16.125 23 9.789 1 98 122 VAL B C 1
ATOM 3444 O O . VAL B 1 122 ? -15.047 22.5 9.469 1 98 122 VAL B O 1
ATOM 3447 N N . ALA B 1 123 ? -16.234 24.188 10.32 1 98.12 123 ALA B N 1
ATOM 3448 C CA . ALA B 1 123 ? -15.016 24.891 10.703 1 98.12 123 ALA B CA 1
ATOM 3449 C C . ALA B 1 123 ? -14.141 24.016 11.609 1 98.12 123 ALA B C 1
ATOM 3451 O O . ALA B 1 123 ? -14.648 23.375 12.531 1 98.12 123 ALA B O 1
ATOM 3452 N N . HIS B 1 124 ? -12.844 23.984 11.289 1 97.31 124 HIS B N 1
ATOM 3453 C CA . HIS B 1 124 ? -11.922 23.094 11.984 1 97.31 124 HIS B CA 1
ATOM 3454 C C . HIS B 1 124 ? -11.992 23.281 13.492 1 97.31 124 HIS B C 1
ATOM 3456 O O . HIS B 1 124 ? -11.867 22.328 14.258 1 97.31 124 HIS B O 1
ATOM 3462 N N . ASP B 1 125 ? -12.234 24.5 13.969 1 96.75 125 ASP B N 1
ATOM 3463 C CA . ASP B 1 125 ? -12.25 24.797 15.398 1 96.75 125 ASP B CA 1
ATOM 3464 C C . ASP B 1 125 ? -13.641 24.562 15.992 1 96.75 125 ASP B C 1
ATOM 3466 O O . ASP B 1 125 ? -13.859 24.797 17.172 1 96.75 125 ASP B O 1
ATOM 3470 N N . GLU B 1 126 ? -14.594 24.062 15.195 1 98.12 126 GLU B N 1
ATOM 3471 C CA . GLU B 1 126 ? -15.945 23.781 15.664 1 98.12 126 GLU B CA 1
ATOM 3472 C C . GLU B 1 126 ? -16.266 22.297 15.531 1 98.12 126 GLU B C 1
ATOM 3474 O O . GLU B 1 126 ? -17.375 21.859 15.875 1 98.12 126 GLU B O 1
ATOM 3479 N N . ILE B 1 127 ? -15.375 21.562 15.086 1 98.38 127 ILE B N 1
ATOM 3480 C CA . ILE B 1 127 ? -15.617 20.156 14.766 1 98.38 127 ILE B CA 1
ATOM 3481 C C . ILE B 1 127 ? -16.047 19.406 16.031 1 98.38 127 ILE B C 1
ATOM 3483 O O . ILE B 1 127 ? -16.922 18.547 15.977 1 98.38 127 ILE B O 1
ATOM 3487 N N . LEU B 1 128 ? -15.516 19.703 17.203 1 98.69 128 LEU B N 1
ATOM 3488 C CA . LEU B 1 128 ? -15.797 18.984 18.438 1 98.69 128 LEU B CA 1
ATOM 3489 C C . LEU B 1 128 ? -17.156 19.375 19 1 98.69 128 LEU B C 1
ATOM 3491 O O . LEU B 1 128 ? -17.688 18.703 19.875 1 98.69 128 LEU B O 1
ATOM 3495 N N . ASP B 1 129 ? -17.734 20.438 18.5 1 98.25 129 ASP B N 1
ATOM 3496 C CA . ASP B 1 129 ? -19.031 20.906 18.953 1 98.25 129 ASP B CA 1
ATOM 3497 C C . ASP B 1 129 ? -20.141 20.484 17.984 1 98.25 129 ASP B C 1
ATOM 3499 O O . ASP B 1 129 ? -21.328 20.672 18.266 1 98.25 129 ASP B O 1
ATOM 3503 N N . ALA B 1 130 ? -19.75 19.969 16.828 1 98.31 130 ALA B N 1
ATOM 3504 C CA . ALA B 1 130 ? -20.719 19.609 15.789 1 98.31 130 ALA B CA 1
ATOM 3505 C C . ALA B 1 130 ? -21.578 18.422 16.234 1 98.31 130 ALA B C 1
ATOM 3507 O O . ALA B 1 130 ? -21.172 17.656 17.109 1 98.31 130 ALA B O 1
ATOM 3508 N N . ASP B 1 131 ? -22.781 18.281 15.727 1 98 131 ASP B N 1
ATOM 3509 C CA . ASP B 1 131 ? -23.641 17.125 15.922 1 98 131 ASP B CA 1
ATOM 3510 C C . ASP B 1 131 ? -23.281 16 14.953 1 98 131 ASP B C 1
ATOM 3512 O O . ASP B 1 131 ? -23.484 16.125 13.75 1 98 131 ASP B O 1
ATOM 3516 N N . PRO B 1 132 ? -22.828 14.922 15.516 1 97.62 132 PRO B N 1
ATOM 3517 C CA . PRO B 1 132 ? -22.406 13.844 14.617 1 97.62 132 PRO B CA 1
ATOM 3518 C C . PRO B 1 132 ? -23.578 12.984 14.133 1 97.62 132 PRO B C 1
ATOM 3520 O O . PRO B 1 132 ? -23.422 12.211 13.188 1 97.62 132 PRO B O 1
ATOM 3523 N N . GLY B 1 133 ? -24.719 12.992 14.68 1 95.88 133 GLY B N 1
ATOM 3524 C CA . GLY B 1 133 ? -25.812 12.031 14.562 1 95.88 133 GLY B CA 1
ATOM 3525 C C . GLY B 1 133 ? -26.297 11.859 13.133 1 95.88 133 GLY B C 1
ATOM 3526 O O . GLY B 1 133 ? -26.953 10.859 12.812 1 95.88 133 GLY B O 1
ATOM 3527 N N . GLU B 1 134 ? -26.016 12.719 12.211 1 95.31 134 GLU B N 1
ATOM 3528 C CA . GLU B 1 134 ? -26.516 12.602 10.844 1 95.31 134 GLU B CA 1
ATOM 3529 C C . GLU B 1 134 ? -25.453 12.016 9.922 1 95.31 134 GLU B C 1
ATOM 3531 O O . GLU B 1 134 ? -25.703 11.789 8.734 1 95.31 134 GLU B O 1
ATOM 3536 N N . HIS B 1 135 ? -24.328 11.742 10.383 1 98.62 135 HIS B N 1
ATOM 3537 C CA . HIS B 1 135 ? -23.203 11.312 9.562 1 98.62 135 HIS B CA 1
ATOM 3538 C C . HIS B 1 135 ? -22.719 9.93 9.992 1 98.62 135 HIS B C 1
ATOM 3540 O O . HIS B 1 135 ? -22.75 9.594 11.18 1 98.62 135 HIS B O 1
ATOM 3546 N N . GLU B 1 136 ? -22.281 9.086 9.07 1 98.75 136 GLU B N 1
ATOM 3547 C CA . GLU B 1 136 ? -21.719 7.773 9.375 1 98.75 136 GLU B CA 1
ATOM 3548 C C . GLU B 1 136 ? -20.328 7.898 10.008 1 98.75 136 GLU B C 1
ATOM 3550 O O . GLU B 1 136 ? -19.938 7.066 10.82 1 98.75 136 GLU B O 1
ATOM 3555 N N . VAL B 1 137 ? -19.594 8.969 9.625 1 98.94 137 VAL B N 1
ATOM 3556 C CA . VAL B 1 137 ? -18.219 9.164 10.078 1 98.94 137 VAL B CA 1
ATOM 3557 C C . VAL B 1 137 ? -18.016 10.625 10.477 1 98.94 137 VAL B C 1
ATOM 3559 O O . VAL B 1 137 ? -18.656 11.523 9.922 1 98.94 137 VAL B O 1
ATOM 3562 N N . ALA B 1 138 ? -17.234 10.859 11.461 1 98.94 138 ALA B N 1
ATOM 3563 C CA . ALA B 1 138 ? -16.641 12.156 11.758 1 98.94 138 ALA B CA 1
ATOM 3564 C C . ALA B 1 138 ? -15.117 12.062 11.812 1 98.94 138 ALA B C 1
ATOM 3566 O O . ALA B 1 138 ? -14.562 11.086 12.32 1 98.94 138 ALA B O 1
ATOM 3567 N N . VAL B 1 139 ? -14.438 13.086 11.289 1 98.94 139 VAL B N 1
ATOM 3568 C CA . VAL B 1 139 ? -12.977 13.102 11.234 1 98.94 139 VAL B CA 1
ATOM 3569 C C . VAL B 1 139 ? -12.438 14.227 12.117 1 98.94 139 VAL B C 1
ATOM 3571 O O . VAL B 1 139 ? -12.938 15.352 12.078 1 98.94 139 VAL B O 1
ATOM 3574 N N . VAL B 1 140 ? -11.492 13.945 12.922 1 98.94 140 VAL B N 1
ATOM 3575 C CA . VAL B 1 140 ? -10.734 14.945 13.672 1 98.94 140 VAL B CA 1
ATOM 3576 C C . VAL B 1 140 ? -9.242 14.766 13.398 1 98.94 140 VAL B C 1
ATOM 3578 O O . VAL B 1 140 ? -8.727 13.648 13.438 1 98.94 140 VAL B O 1
ATOM 3581 N N . CYS B 1 141 ? -8.633 15.766 13 1 98.75 141 CYS B N 1
ATOM 3582 C CA . CYS B 1 141 ? -7.184 15.828 12.852 1 98.75 141 CYS B CA 1
ATOM 3583 C C . CYS B 1 141 ? -6.539 16.562 14.016 1 98.75 141 CYS B C 1
ATOM 3585 O O . CYS B 1 141 ? -6.832 17.734 14.25 1 98.75 141 CYS B O 1
ATOM 3587 N N . THR B 1 142 ? -5.664 15.93 14.758 1 98.69 142 THR B N 1
ATOM 3588 C CA . THR B 1 142 ? -5.109 16.562 15.945 1 98.69 142 THR B CA 1
ATOM 3589 C C . THR B 1 142 ? -3.65 16.156 16.141 1 98.69 142 THR B C 1
ATOM 3591 O O . THR B 1 142 ? -3.354 14.992 16.406 1 98.69 142 THR B O 1
ATOM 3594 N N . PRO B 1 143 ? -2.691 17.141 16.125 1 98.56 143 PRO B N 1
ATOM 3595 C CA . PRO B 1 143 ? -2.895 18.531 15.734 1 98.56 143 PRO B CA 1
ATOM 3596 C C . PRO B 1 143 ? -3.385 18.672 14.297 1 98.56 143 PRO B C 1
ATOM 3598 O O . PRO B 1 143 ? -3.045 17.844 13.445 1 98.56 143 PRO B O 1
ATOM 3601 N N . ASN B 1 144 ? -4.195 19.719 14.07 1 98.75 144 ASN B N 1
ATOM 3602 C CA . ASN B 1 144 ? -4.828 19.891 12.766 1 98.75 144 ASN B CA 1
ATOM 3603 C C . ASN B 1 144 ? -3.832 20.406 11.734 1 98.75 144 ASN B C 1
ATOM 3605 O O . ASN B 1 144 ? -3.029 21.297 12.023 1 98.75 144 ASN B O 1
ATOM 3609 N N . ASN B 1 145 ? -3.73 19.812 10.609 1 98.25 145 ASN B N 1
ATOM 3610 C CA . ASN B 1 145 ? -3.023 20.312 9.438 1 98.25 145 ASN B CA 1
ATOM 3611 C C . ASN B 1 145 ? -3.953 21.094 8.516 1 98.25 145 ASN B C 1
ATOM 3613 O O . ASN B 1 145 ? -4.93 20.547 8 1 98.25 145 ASN B O 1
ATOM 3617 N N . PRO B 1 146 ? -3.77 22.344 8.359 1 98.25 146 PRO B N 1
ATOM 3618 C CA . PRO B 1 146 ? -2.479 23.031 8.461 1 98.25 146 PRO B CA 1
ATOM 3619 C C . PRO B 1 146 ? -2.424 24.016 9.625 1 98.25 146 PRO B C 1
ATOM 3621 O O . PRO B 1 146 ? -1.447 24.766 9.758 1 98.25 146 PRO B O 1
ATOM 3624 N N . THR B 1 147 ? -3.455 24.031 10.445 1 98.19 147 THR B N 1
ATOM 3625 C CA . THR B 1 147 ? -3.576 25.141 11.383 1 98.19 147 THR B CA 1
ATOM 3626 C C . THR B 1 147 ? -2.73 24.891 12.633 1 98.19 147 THR B C 1
ATOM 3628 O O . THR B 1 147 ? -2.377 25.828 13.352 1 98.19 147 THR B O 1
ATOM 3631 N N . GLY B 1 148 ? -2.49 23.625 12.914 1 98.44 148 GLY B N 1
ATOM 3632 C CA . GLY B 1 148 ? -1.471 23.281 13.891 1 98.44 148 GLY B CA 1
ATOM 3633 C C . GLY B 1 148 ? -2.027 23.078 15.289 1 98.44 148 GLY B C 1
ATOM 3634 O O . GLY B 1 148 ? -1.318 22.625 16.188 1 98.44 148 GLY B O 1
ATOM 3635 N N . GLU B 1 149 ? -3.305 23.375 15.555 1 97.56 149 GLU B N 1
ATOM 3636 C CA . GLU B 1 149 ? -3.854 23.344 16.906 1 97.56 149 GLU B CA 1
ATOM 3637 C C . GLU B 1 149 ? -4.094 21.906 17.375 1 97.56 149 GLU B C 1
ATOM 3639 O O . GLU B 1 149 ? -4.539 21.062 16.594 1 97.56 149 GLU B O 1
ATOM 3644 N N . LEU B 1 150 ? -3.793 21.594 18.578 1 98.62 150 LEU B N 1
ATOM 3645 C CA . LEU B 1 150 ? -4.086 20.344 19.281 1 98.62 150 LEU B CA 1
ATOM 3646 C C . LEU B 1 150 ? -5.496 20.375 19.859 1 98.62 150 LEU B C 1
ATOM 3648 O O . LEU B 1 150 ? -5.891 21.344 20.516 1 98.62 150 LEU B O 1
ATOM 3652 N N . ALA B 1 151 ? -6.254 19.344 19.562 1 98.5 151 ALA B N 1
ATOM 3653 C CA . ALA B 1 151 ? -7.57 19.234 20.172 1 98.5 151 ALA B CA 1
ATOM 3654 C C . ALA B 1 151 ? -7.453 19.031 21.688 1 98.5 151 ALA B C 1
ATOM 3656 O O . ALA B 1 151 ? -6.586 18.297 22.156 1 98.5 151 ALA B O 1
ATOM 3657 N N . ASP B 1 152 ? -8.312 19.719 22.422 1 97.62 152 ASP B N 1
ATOM 3658 C CA . ASP B 1 152 ? -8.375 19.453 23.859 1 97.62 152 ASP B CA 1
ATOM 3659 C C . ASP B 1 152 ? -8.734 18 24.125 1 97.62 152 ASP B C 1
ATOM 3661 O O . ASP B 1 152 ? -9.734 17.484 23.609 1 97.62 152 ASP B O 1
ATOM 3665 N N . SER B 1 153 ? -7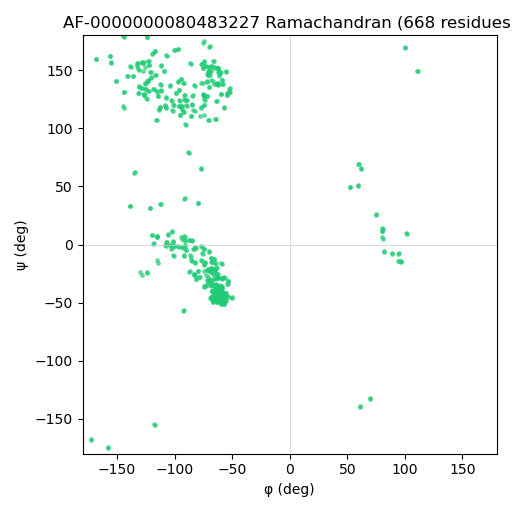.961 17.344 24.953 1 97.88 153 SER B N 1
ATOM 3666 C CA . SER B 1 153 ? -8.109 15.898 25.156 1 97.88 153 SER B CA 1
ATOM 3667 C C . SER B 1 153 ? -9.469 15.562 25.75 1 97.88 153 SER B C 1
ATOM 3669 O O . SER B 1 153 ? -10.102 14.586 25.359 1 97.88 153 SER B O 1
ATOM 3671 N N . GLY B 1 154 ? -9.852 16.312 26.781 1 98.12 154 GLY B N 1
ATOM 3672 C CA . GLY B 1 154 ? -11.156 16.094 27.375 1 98.12 154 GLY B CA 1
ATOM 3673 C C . GLY B 1 154 ? -12.312 16.312 26.422 1 98.12 154 GLY B C 1
ATOM 3674 O O . GLY B 1 154 ? -13.227 15.492 26.344 1 98.12 154 GLY B O 1
ATOM 3675 N N . ARG B 1 155 ? -12.258 17.406 25.672 1 98.56 155 ARG B N 1
ATOM 3676 C CA . ARG B 1 155 ? -13.305 17.719 24.703 1 98.56 155 ARG B CA 1
ATOM 3677 C C . ARG B 1 155 ? -13.344 16.672 23.594 1 98.56 155 ARG B C 1
ATOM 3679 O O . ARG B 1 155 ? -14.422 16.312 23.125 1 98.56 155 ARG B O 1
ATOM 3686 N N . LEU B 1 156 ? -12.211 16.219 23.203 1 98.75 156 LEU B N 1
ATOM 3687 C CA . LEU B 1 156 ? -12.125 15.188 22.172 1 98.75 156 LEU B CA 1
ATOM 3688 C C . LEU B 1 156 ? -12.766 13.883 22.641 1 98.75 156 LEU B C 1
ATOM 3690 O O . LEU B 1 156 ? -13.484 13.227 21.891 1 98.75 156 LEU B O 1
ATOM 3694 N N . ARG B 1 157 ? -12.516 13.469 23.859 1 98.5 157 ARG B N 1
ATOM 3695 C CA . ARG B 1 157 ? -13.117 12.266 24.422 1 98.5 157 ARG B CA 1
ATOM 3696 C C . ARG B 1 157 ? -14.633 12.406 24.531 1 98.5 157 ARG B C 1
ATOM 3698 O O . ARG B 1 157 ? -15.367 11.453 24.297 1 98.5 157 ARG B O 1
ATOM 3705 N N . ASP B 1 158 ? -15.023 13.617 24.953 1 98.62 158 ASP B N 1
ATOM 3706 C CA . ASP B 1 158 ? -16.453 13.891 24.984 1 98.62 158 ASP B CA 1
ATOM 3707 C C . ASP B 1 158 ? -17.078 13.742 23.609 1 98.62 158 ASP B C 1
ATOM 3709 O O . ASP B 1 158 ? -18.172 13.188 23.469 1 98.62 158 ASP B O 1
ATOM 3713 N N . PHE B 1 159 ? -16.453 14.273 22.625 1 98.81 159 PHE B N 1
ATOM 3714 C CA . PHE B 1 159 ? -16.938 14.164 21.25 1 98.81 159 PHE B CA 1
ATOM 3715 C C . PHE B 1 159 ? -16.984 12.711 20.797 1 98.81 159 PHE B C 1
ATOM 3717 O O . PHE B 1 159 ? -17.938 12.281 20.156 1 98.81 159 PHE B O 1
ATOM 3724 N N . ALA B 1 160 ? -15.961 11.93 21.141 1 98.81 160 ALA B N 1
ATOM 3725 C CA . ALA B 1 160 ? -15.945 10.5 20.844 1 98.81 160 ALA B CA 1
ATOM 3726 C C . ALA B 1 160 ? -17.156 9.797 21.438 1 98.81 160 ALA B C 1
ATOM 3728 O O . ALA B 1 160 ? -17.766 8.945 20.797 1 98.81 160 ALA B O 1
ATOM 3729 N N . ALA B 1 161 ? -17.453 10.125 22.656 1 98.62 161 ALA B N 1
ATOM 3730 C CA . ALA B 1 161 ? -18.594 9.539 23.344 1 98.62 161 ALA B CA 1
ATOM 3731 C C . ALA B 1 161 ? -19.906 9.898 22.625 1 98.62 161 ALA B C 1
ATOM 3733 O O . ALA B 1 161 ? -20.781 9.055 22.453 1 98.62 161 ALA B O 1
ATOM 3734 N N . ARG B 1 162 ? -20.031 11.172 22.219 1 98.69 162 ARG B N 1
ATOM 3735 C CA . ARG B 1 162 ? -21.203 11.602 21.484 1 98.69 162 ARG B CA 1
ATOM 3736 C C . ARG B 1 162 ? -21.328 10.852 20.156 1 98.69 162 ARG B C 1
ATOM 3738 O O . ARG B 1 162 ? -22.422 10.469 19.75 1 98.69 162 ARG B O 1
ATOM 3745 N N . CYS B 1 163 ? -20.219 10.68 19.469 1 98.88 163 CYS B N 1
ATOM 3746 C CA . CYS B 1 163 ? -20.203 9.906 18.234 1 98.88 163 CYS B CA 1
ATOM 3747 C C . CYS B 1 163 ? -20.688 8.477 18.484 1 98.88 163 CYS B C 1
ATOM 3749 O O . CYS B 1 163 ? -21.531 7.965 17.75 1 98.88 163 CYS B O 1
ATOM 3751 N N . ARG B 1 164 ? -20.141 7.848 19.531 1 98.12 164 ARG B N 1
ATOM 3752 C CA . ARG B 1 164 ? -20.516 6.48 19.875 1 98.12 164 ARG B CA 1
ATOM 3753 C C . ARG B 1 164 ? -22.016 6.371 20.141 1 98.12 164 ARG B C 1
ATOM 3755 O O . ARG B 1 164 ? -22.672 5.449 19.656 1 98.12 164 ARG B O 1
ATOM 3762 N N . ASP B 1 165 ? -22.516 7.309 20.875 1 98.12 165 ASP B N 1
ATOM 3763 C CA . ASP B 1 165 ? -23.938 7.316 21.219 1 98.12 165 ASP B CA 1
ATOM 3764 C C . ASP B 1 165 ? -24.797 7.48 19.969 1 98.12 165 ASP B C 1
ATOM 3766 O O . ASP B 1 165 ? -25.891 6.93 19.891 1 98.12 165 ASP B O 1
ATOM 3770 N N . ALA B 1 166 ? -24.312 8.219 19.047 1 98.38 166 ALA B N 1
ATOM 3771 C CA . ALA B 1 166 ? -25.078 8.516 17.828 1 98.38 166 ALA B CA 1
ATOM 3772 C C . ALA B 1 166 ? -24.875 7.43 16.781 1 98.38 166 ALA B C 1
ATOM 3774 O O . ALA B 1 166 ? -25.547 7.434 15.742 1 98.38 166 ALA B O 1
ATOM 3775 N N . GLY B 1 167 ? -23.938 6.508 17 1 97.81 167 GLY B N 1
ATOM 3776 C CA . GLY B 1 167 ? -23.625 5.48 16.031 1 97.81 167 GLY B CA 1
ATOM 3777 C C . GLY B 1 167 ? -22.703 5.977 14.93 1 97.81 167 GLY B C 1
ATOM 3778 O O . GLY B 1 167 ? -22.609 5.363 13.859 1 97.81 167 GLY B O 1
ATOM 3779 N N . THR B 1 168 ? -22.078 7.145 15.109 1 98.81 168 THR B N 1
ATOM 3780 C CA . THR B 1 168 ? -21.109 7.73 14.188 1 98.81 168 THR B CA 1
ATOM 3781 C C . THR B 1 168 ? -19.703 7.262 14.523 1 98.81 168 THR B C 1
ATOM 3783 O O . THR B 1 168 ? -19.266 7.359 15.672 1 98.81 168 THR B O 1
ATOM 3786 N N . VAL B 1 169 ? -18.969 6.672 13.57 1 98.88 169 VAL B N 1
ATOM 3787 C CA . VAL B 1 169 ? -17.578 6.277 13.789 1 98.88 169 VAL B CA 1
ATOM 3788 C C . VAL B 1 169 ? -16.688 7.512 13.789 1 98.88 169 VAL B C 1
ATOM 3790 O O . VAL B 1 169 ? -16.797 8.367 12.906 1 98.88 169 VAL B O 1
ATOM 3793 N N . LEU B 1 170 ? -15.883 7.688 14.773 1 98.94 170 LEU B N 1
ATOM 3794 C CA . LEU B 1 170 ? -14.922 8.781 14.82 1 98.94 170 LEU B CA 1
ATOM 3795 C C . LEU B 1 170 ? -13.57 8.328 14.273 1 98.94 170 LEU B C 1
ATOM 3797 O O . LEU B 1 170 ? -12.961 7.402 14.812 1 98.94 170 LEU B O 1
ATOM 3801 N N . VAL B 1 171 ? -13.102 8.898 13.203 1 99 171 VAL B N 1
ATOM 3802 C CA . VAL B 1 171 ? -11.758 8.703 12.68 1 99 171 VAL B CA 1
ATOM 3803 C C . VAL B 1 171 ? -10.844 9.828 13.164 1 99 171 VAL B C 1
ATOM 3805 O O . VAL B 1 171 ? -11.094 11.008 12.883 1 99 171 VAL B O 1
ATOM 3808 N N . VAL B 1 172 ? -9.828 9.508 13.875 1 98.94 172 VAL B N 1
ATOM 3809 C CA . VAL B 1 172 ? -8.914 10.508 14.414 1 98.94 172 VAL B CA 1
ATOM 3810 C C . VAL B 1 172 ? -7.543 10.359 13.75 1 98.94 172 VAL B C 1
ATOM 3812 O O . VAL B 1 172 ? -6.891 9.32 13.883 1 98.94 172 VAL B O 1
ATOM 3815 N N . ASP B 1 173 ? -7.152 11.352 13.047 1 98.88 173 ASP B N 1
ATOM 3816 C CA . ASP B 1 173 ? -5.824 11.43 12.445 1 98.88 173 ASP B CA 1
ATOM 3817 C C . ASP B 1 173 ? -4.812 12.008 13.43 1 98.88 173 ASP B C 1
ATOM 3819 O O . ASP B 1 173 ? -4.824 13.211 13.703 1 98.88 173 ASP B O 1
ATOM 3823 N N . GLU B 1 174 ? -3.93 11.164 13.852 1 98.81 174 GLU B N 1
ATOM 3824 C CA . GLU B 1 174 ? -2.951 11.531 14.875 1 98.81 174 GLU B CA 1
ATOM 3825 C C . GLU B 1 174 ? -1.539 11.562 14.297 1 98.81 174 GLU B C 1
ATOM 3827 O O . GLU B 1 174 ? -0.577 11.211 14.984 1 98.81 174 GLU B O 1
ATOM 3832 N N . ALA B 1 175 ? -1.402 11.977 13.055 1 98.06 175 ALA B N 1
ATOM 3833 C CA . ALA B 1 175 ? -0.127 11.969 12.344 1 98.06 175 ALA B CA 1
ATOM 3834 C C . ALA B 1 175 ? 0.912 12.82 13.07 1 98.06 175 ALA B C 1
ATOM 3836 O O . ALA B 1 175 ? 2.109 12.539 13 1 98.06 175 ALA B O 1
ATOM 3837 N N . PHE B 1 176 ? 0.474 13.867 13.797 1 98.44 176 PHE B N 1
ATOM 3838 C CA . PHE B 1 176 ? 1.414 14.805 14.398 1 98.44 176 PHE B CA 1
ATOM 3839 C C . PHE B 1 176 ? 1.337 14.742 15.922 1 98.44 176 PHE B C 1
ATOM 3841 O O . PHE B 1 176 ? 1.95 15.562 16.609 1 98.44 176 PHE B O 1
ATOM 3848 N N . LEU B 1 177 ? 0.602 13.805 16.453 1 98.44 177 LEU B N 1
ATOM 3849 C CA . LEU B 1 177 ? 0.339 13.773 17.891 1 98.44 177 LEU B CA 1
ATOM 3850 C C . LEU B 1 177 ? 1.631 13.578 18.672 1 98.44 177 LEU B C 1
ATOM 3852 O O . LEU B 1 177 ? 1.769 14.086 19.797 1 98.44 177 LEU B O 1
ATOM 3856 N N . ASP B 1 178 ? 2.596 12.906 18.016 1 97.25 178 ASP B N 1
ATOM 3857 C CA . ASP B 1 178 ? 3.855 12.578 18.688 1 97.25 178 ASP B CA 1
ATOM 3858 C C . ASP B 1 178 ? 4.625 13.844 19.062 1 97.25 178 ASP B C 1
ATOM 3860 O O . ASP B 1 178 ? 5.527 13.805 19.891 1 97.25 178 ASP B O 1
ATOM 3864 N N . PHE B 1 179 ? 4.316 14.914 18.438 1 98.31 179 PHE B N 1
ATOM 3865 C CA . PHE B 1 179 ? 5.027 16.156 18.703 1 98.31 179 PHE B CA 1
ATOM 3866 C C . PHE B 1 179 ? 4.422 16.875 19.906 1 98.31 179 PHE B C 1
ATOM 3868 O O . PHE B 1 179 ? 4.828 18 20.234 1 98.31 179 PHE B O 1
ATOM 3875 N N . THR B 1 180 ? 3.441 16.25 20.516 1 98.12 180 THR B N 1
ATOM 3876 C CA . THR B 1 180 ? 2.789 16.734 21.734 1 98.12 180 THR B CA 1
ATOM 3877 C C . THR B 1 180 ? 2.859 15.672 22.828 1 98.12 180 THR B C 1
ATOM 3879 O O . THR B 1 180 ? 3.359 14.57 22.609 1 98.12 180 THR B O 1
ATOM 3882 N N . ASP B 1 181 ? 2.322 16 24.016 1 95.81 181 ASP B N 1
ATOM 3883 C CA . ASP B 1 181 ? 2.25 15.055 25.125 1 95.81 181 ASP B CA 1
ATOM 3884 C C . ASP B 1 181 ? 0.822 14.547 25.312 1 95.81 181 ASP B C 1
ATOM 3886 O O . ASP B 1 181 ? 0.509 13.945 26.344 1 95.81 181 ASP B O 1
ATOM 3890 N N . ALA B 1 182 ? -0.087 14.891 24.359 1 97.75 182 ALA B N 1
ATOM 3891 C CA . ALA B 1 182 ? -1.483 14.477 24.484 1 97.75 182 ALA B CA 1
ATOM 3892 C C . ALA B 1 182 ? -1.63 12.969 24.297 1 97.75 182 ALA B C 1
ATOM 3894 O O . ALA B 1 182 ? -0.894 12.367 23.516 1 97.75 182 ALA B O 1
ATOM 3895 N N . PRO B 1 183 ? -2.521 12.375 24.969 1 97.31 183 PRO B N 1
ATOM 3896 C CA . PRO B 1 183 ? -2.734 10.938 24.797 1 97.31 183 PRO B CA 1
ATOM 3897 C C . PRO B 1 183 ? -3.467 10.602 23.5 1 97.31 183 PRO B C 1
ATOM 3899 O O . PRO B 1 183 ? -4.258 11.406 23 1 97.31 183 PRO B O 1
ATOM 3902 N N . SER B 1 184 ? -3.195 9.414 23 1 98.5 184 SER B N 1
ATOM 3903 C CA . SER B 1 184 ? -3.902 8.883 21.844 1 98.5 184 SER B CA 1
ATOM 3904 C C . SER B 1 184 ? -5.293 8.383 22.219 1 98.5 184 SER B C 1
ATOM 3906 O O . SER B 1 184 ? -5.535 8.031 23.375 1 98.5 184 SER B O 1
ATOM 3908 N N . LEU B 1 185 ? -6.188 8.359 21.266 1 98.75 185 LEU B N 1
ATOM 3909 C CA . LEU B 1 185 ? -7.492 7.738 21.469 1 98.75 185 LEU B CA 1
ATOM 3910 C C . LEU B 1 185 ? -7.461 6.273 21.047 1 98.75 185 LEU B C 1
ATOM 3912 O O . LEU B 1 185 ? -8.5 5.613 21.016 1 98.75 185 LEU B O 1
ATOM 3916 N N . ALA B 1 186 ? -6.301 5.715 20.719 1 98.62 186 ALA B N 1
ATOM 3917 C CA . ALA B 1 186 ? -6.168 4.316 20.328 1 98.62 186 ALA B CA 1
ATOM 3918 C C . ALA B 1 186 ? -6.801 3.387 21.359 1 98.62 186 ALA B C 1
ATOM 3920 O O . ALA B 1 186 ? -6.523 3.5 22.547 1 98.62 186 ALA B O 1
ATOM 3921 N N . GLY B 1 187 ? -7.613 2.473 20.828 1 97.56 187 GLY B N 1
ATOM 3922 C CA . GLY B 1 187 ? -8.242 1.498 21.703 1 97.56 187 GLY B CA 1
ATOM 3923 C C . GLY B 1 187 ? -9.633 1.912 22.156 1 97.56 187 GLY B C 1
ATOM 3924 O O . GLY B 1 187 ? -10.375 1.104 22.719 1 97.56 187 GLY B O 1
ATOM 3925 N N . GLU B 1 188 ? -10.016 3.188 21.969 1 98.06 188 GLU B N 1
ATOM 3926 C CA . GLU B 1 188 ? -11.344 3.652 22.344 1 98.06 188 GLU B CA 1
ATOM 3927 C C . GLU B 1 188 ? -12.414 3.062 21.422 1 98.06 188 GLU B C 1
ATOM 3929 O O . GLU B 1 188 ? -12.219 2.99 20.219 1 98.06 188 GLU B O 1
ATOM 3934 N N . SER B 1 189 ? -13.523 2.6 22.062 1 98 189 SER B N 1
ATOM 3935 C CA . SER B 1 189 ? -14.617 2.016 21.281 1 98 189 SER B CA 1
ATOM 3936 C C . SER B 1 189 ? -15.219 3.031 20.328 1 98 189 SER B C 1
ATOM 3938 O O . SER B 1 189 ? -15.391 4.199 20.672 1 98 189 SER B O 1
ATOM 3940 N N . GLY B 1 190 ? -15.492 2.604 19.141 1 98.56 190 GLY B N 1
ATOM 3941 C CA . GLY B 1 190 ? -16.141 3.447 18.141 1 98.56 190 GLY B CA 1
ATOM 3942 C C . GLY B 1 190 ? -15.18 4.395 17.453 1 98.56 190 GLY B C 1
ATOM 3943 O O . GLY B 1 190 ? -15.602 5.242 16.656 1 98.56 190 GLY B O 1
ATOM 3944 N N . VAL B 1 191 ? -13.875 4.258 17.734 1 98.88 191 VAL B N 1
ATOM 3945 C CA . VAL B 1 191 ? -12.875 5.168 17.203 1 98.88 191 VAL B CA 1
ATOM 3946 C C . VAL B 1 191 ? -11.883 4.391 16.328 1 98.88 191 VAL B C 1
ATOM 3948 O O . VAL B 1 191 ? -11.477 3.281 16.688 1 98.88 191 VAL B O 1
ATOM 3951 N N . ILE B 1 192 ? -11.555 4.867 15.18 1 98.94 192 ILE B N 1
ATOM 3952 C CA . ILE B 1 192 ? -10.414 4.422 14.391 1 98.94 192 ILE B CA 1
ATOM 3953 C C . ILE B 1 192 ? -9.32 5.492 14.414 1 98.94 192 ILE B C 1
ATOM 3955 O O . ILE B 1 192 ? -9.547 6.629 13.992 1 98.94 192 ILE B O 1
ATOM 3959 N N . VAL B 1 193 ? -8.195 5.164 14.93 1 98.94 193 VAL B N 1
ATOM 3960 C CA . VAL B 1 193 ? -7.043 6.062 14.961 1 98.94 193 VAL B CA 1
ATOM 3961 C C . VAL B 1 193 ? -6.117 5.762 13.789 1 98.94 193 VAL B C 1
ATOM 3963 O O . VAL B 1 193 ? -5.859 4.598 13.477 1 98.94 193 VAL B O 1
ATOM 3966 N N . ALA B 1 194 ? -5.688 6.77 13.086 1 98.88 194 ALA B N 1
ATOM 3967 C CA . ALA B 1 194 ? -4.668 6.656 12.047 1 98.88 194 ALA B CA 1
ATOM 3968 C C . ALA B 1 194 ? -3.348 7.27 12.508 1 98.88 194 ALA B C 1
ATOM 3970 O O . ALA B 1 194 ? -3.307 8.43 12.922 1 98.88 194 ALA B O 1
ATOM 3971 N N . ARG B 1 195 ? -2.285 6.492 12.422 1 98.56 195 ARG B N 1
ATOM 3972 C CA . ARG B 1 195 ? -0.951 6.926 12.82 1 98.56 195 ARG B CA 1
ATOM 3973 C C . ARG B 1 195 ? 0.037 6.805 11.664 1 98.56 195 ARG B C 1
ATOM 3975 O O . ARG B 1 195 ? 0.047 5.797 10.953 1 98.56 195 ARG B O 1
ATOM 3982 N N . SER B 1 196 ? 0.764 7.84 11.469 1 96.19 196 SER B N 1
ATOM 3983 C CA . SER B 1 196 ? 1.861 7.855 10.508 1 96.19 196 SER B CA 1
ATOM 3984 C C . SER B 1 196 ? 3.213 7.766 11.211 1 96.19 196 SER B C 1
ATOM 3986 O O . SER B 1 196 ? 3.422 8.398 12.25 1 96.19 196 SER B O 1
ATOM 3988 N N . LEU B 1 197 ? 4.09 6.984 10.695 1 95.5 197 LEU B N 1
ATOM 3989 C CA . LEU B 1 197 ? 5.453 6.945 11.211 1 95.5 197 LEU B CA 1
ATOM 3990 C C . LEU B 1 197 ? 6.402 7.719 10.297 1 95.5 197 LEU B C 1
ATOM 3992 O O . LEU B 1 197 ? 7.621 7.641 10.453 1 95.5 197 LEU B O 1
ATOM 3996 N N . THR B 1 198 ? 5.84 8.43 9.383 1 91.88 198 THR B N 1
ATOM 3997 C CA . THR B 1 198 ? 6.621 9.078 8.336 1 91.88 198 THR B CA 1
ATOM 3998 C C . THR B 1 198 ? 7.109 10.445 8.805 1 91.88 198 THR B C 1
ATOM 4000 O O . THR B 1 198 ? 8.094 10.977 8.273 1 91.88 198 THR B O 1
ATOM 4003 N N . LYS B 1 199 ? 6.41 11.07 9.828 1 96.12 199 LYS B N 1
ATOM 4004 C CA . LYS B 1 199 ? 6.672 12.461 10.211 1 96.12 199 LYS B CA 1
ATOM 4005 C C . LYS B 1 199 ? 7.695 12.531 11.344 1 96.12 199 LYS B C 1
ATOM 4007 O O . LYS B 1 199 ? 8.797 13.047 11.156 1 96.12 199 LYS B O 1
ATOM 4012 N N . MET B 1 200 ? 7.406 11.898 12.422 1 98.12 200 MET B N 1
ATOM 4013 C CA . MET B 1 200 ? 8.227 11.93 13.625 1 98.12 200 MET B CA 1
ATOM 4014 C C . MET B 1 200 ? 9.602 11.32 13.367 1 98.12 200 MET B C 1
ATOM 4016 O O . MET B 1 200 ? 10.617 11.844 13.828 1 98.12 200 MET B O 1
ATOM 4020 N N . PHE B 1 201 ? 9.656 10.297 12.539 1 98.44 201 PHE B N 1
ATOM 4021 C CA . PHE B 1 201 ? 10.883 9.508 12.477 1 98.44 201 PHE B CA 1
ATOM 4022 C C . PHE B 1 201 ? 11.68 9.844 11.219 1 98.44 201 PHE B C 1
ATOM 4024 O O . PHE B 1 201 ? 12.703 9.219 10.945 1 98.44 201 PHE B O 1
ATOM 4031 N N . GLY B 1 202 ? 11.188 10.75 10.391 1 97.38 202 GLY B N 1
ATOM 4032 C CA . GLY B 1 202 ? 11.969 11.359 9.328 1 97.38 202 GLY B CA 1
ATOM 4033 C C . GLY B 1 202 ? 12.195 10.445 8.148 1 97.38 202 GLY B C 1
ATOM 4034 O O . GLY B 1 202 ? 13.195 10.562 7.438 1 97.38 202 GLY B O 1
ATOM 4035 N N . LEU B 1 203 ? 11.344 9.508 7.938 1 97.31 203 LEU B N 1
ATOM 4036 C CA . LEU B 1 203 ? 11.531 8.547 6.855 1 97.31 203 LEU B CA 1
ATOM 4037 C C . LEU B 1 203 ? 10.227 8.344 6.086 1 97.31 203 LEU B C 1
ATOM 4039 O O . LEU B 1 203 ? 9.734 7.215 5.988 1 97.31 203 LEU B O 1
ATOM 4043 N N . PRO B 1 204 ? 9.727 9.445 5.461 1 97.06 204 PRO B N 1
ATOM 4044 C CA . PRO B 1 204 ? 8.445 9.312 4.754 1 97.06 204 PRO B CA 1
ATOM 4045 C C . PRO B 1 204 ? 8.516 8.32 3.594 1 97.06 204 PRO B C 1
ATOM 4047 O O . PRO B 1 204 ? 7.512 7.699 3.25 1 97.06 204 PRO B O 1
ATOM 4050 N N . GLY B 1 205 ? 9.695 8.094 3.018 1 97.5 205 GLY B N 1
ATOM 4051 C CA . GLY B 1 205 ? 9.836 7.211 1.867 1 97.5 205 GLY B CA 1
ATOM 4052 C C . GLY B 1 205 ? 9.711 5.742 2.219 1 97.5 205 GLY B C 1
ATOM 4053 O O . GLY B 1 205 ? 9.539 4.898 1.336 1 97.5 205 GLY B O 1
ATOM 4054 N N . ILE B 1 206 ? 9.797 5.387 3.506 1 97.88 206 ILE B N 1
ATOM 4055 C CA . ILE B 1 206 ? 9.727 3.998 3.941 1 97.88 206 ILE B CA 1
ATOM 4056 C C . ILE B 1 206 ? 8.266 3.539 3.967 1 97.88 206 ILE B C 1
ATOM 4058 O O . ILE B 1 206 ? 7.988 2.344 3.85 1 97.88 206 ILE B O 1
ATOM 4062 N N . ARG B 1 207 ? 7.324 4.488 4.082 1 97.44 207 ARG B N 1
ATOM 4063 C CA . ARG B 1 207 ? 5.883 4.281 4.035 1 97.44 207 ARG B CA 1
ATOM 4064 C C . ARG B 1 207 ? 5.43 3.35 5.152 1 97.44 207 ARG B C 1
ATOM 4066 O O . ARG B 1 207 ? 4.93 2.254 4.891 1 97.44 207 ARG B O 1
ATOM 4073 N N . ALA B 1 208 ? 5.496 3.787 6.387 1 98.06 208 ALA B N 1
ATOM 4074 C CA . ALA B 1 208 ? 5.082 2.986 7.535 1 98.06 208 ALA B CA 1
ATOM 4075 C C . ALA B 1 208 ? 4.051 3.73 8.375 1 98.06 208 ALA B C 1
ATOM 4077 O O . ALA B 1 208 ? 4.164 4.941 8.586 1 98.06 208 ALA B O 1
ATOM 4078 N N . GLY B 1 209 ? 3.072 3.062 8.82 1 98.56 209 GLY B N 1
ATOM 4079 C CA . GLY B 1 209 ? 2.014 3.545 9.695 1 98.56 209 GLY B CA 1
ATOM 4080 C C . GLY B 1 209 ? 1.095 2.443 10.188 1 98.56 209 GLY B C 1
ATOM 4081 O O . GLY B 1 209 ? 1.442 1.263 10.117 1 98.56 209 GLY B O 1
ATOM 4082 N N . PHE B 1 210 ? -0.01 2.828 10.773 1 98.88 210 PHE B N 1
ATOM 4083 C CA . PHE B 1 210 ? -0.97 1.824 11.211 1 98.88 210 PHE B CA 1
ATOM 4084 C C . PHE B 1 210 ? -2.293 2.473 11.602 1 98.88 210 PHE B C 1
ATOM 4086 O O . PHE B 1 210 ? -2.361 3.688 11.797 1 98.88 210 PHE B O 1
ATOM 4093 N N . ALA B 1 211 ? -3.309 1.714 11.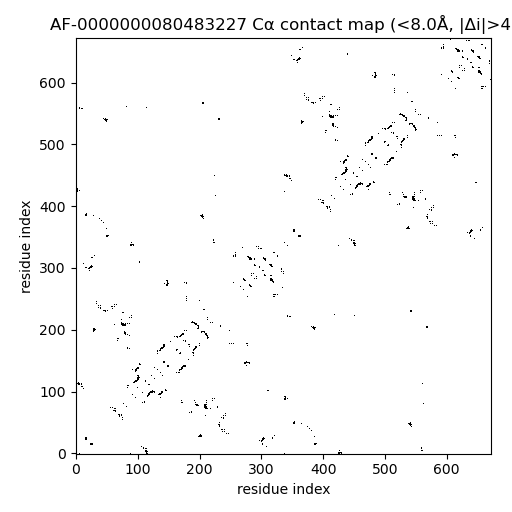609 1 98.88 211 ALA B N 1
ATOM 4094 C CA . ALA B 1 211 ? -4.613 2.055 12.172 1 98.88 211 ALA B CA 1
ATOM 4095 C C . ALA B 1 211 ? -4.879 1.267 13.453 1 98.88 211 ALA B C 1
ATOM 4097 O O . ALA B 1 211 ? -4.352 0.167 13.633 1 98.88 211 ALA B O 1
ATOM 4098 N N . VAL B 1 212 ? -5.621 1.826 14.359 1 98.94 212 VAL B N 1
ATOM 4099 C CA . VAL B 1 212 ? -6.051 1.132 15.57 1 98.94 212 VAL B CA 1
ATOM 4100 C C . VAL B 1 212 ? -7.57 1.211 15.703 1 98.94 212 VAL B C 1
ATOM 4102 O O . VAL B 1 212 ? -8.148 2.295 15.609 1 98.94 212 VAL B O 1
ATOM 4105 N N . ALA B 1 213 ? -8.18 0.159 15.898 1 98.88 213 ALA B N 1
ATOM 4106 C CA . ALA B 1 213 ? -9.602 0.088 16.203 1 98.88 213 ALA B CA 1
ATOM 4107 C C . ALA B 1 213 ? -9.938 -1.188 16.969 1 98.88 213 ALA B C 1
ATOM 4109 O O . ALA B 1 213 ? -9.195 -2.17 16.906 1 98.88 213 ALA B O 1
ATOM 4110 N N . THR B 1 214 ? -11.008 -1.239 17.703 1 98.44 214 THR B N 1
ATOM 4111 C CA . THR B 1 214 ? -11.43 -2.381 18.516 1 98.44 214 THR B CA 1
ATOM 4112 C C . THR B 1 214 ? -12.766 -2.924 18.016 1 98.44 214 THR B C 1
ATOM 4114 O O . THR B 1 214 ? -13.422 -2.301 17.172 1 98.44 214 THR B O 1
ATOM 4117 N N . GLY B 1 215 ? -13.102 -4.109 18.484 1 97.69 215 GLY B N 1
ATOM 4118 C CA . GLY B 1 215 ? -14.406 -4.691 18.188 1 97.69 215 GLY B CA 1
ATOM 4119 C C . GLY B 1 215 ? -14.641 -4.906 16.703 1 97.69 215 GLY B C 1
ATOM 4120 O O . GLY B 1 215 ? -13.734 -5.336 15.984 1 97.69 215 GLY B O 1
ATOM 4121 N N . ASP B 1 216 ? -15.844 -4.609 16.312 1 97.69 216 ASP B N 1
ATOM 4122 C CA . ASP B 1 216 ? -16.266 -4.84 14.93 1 9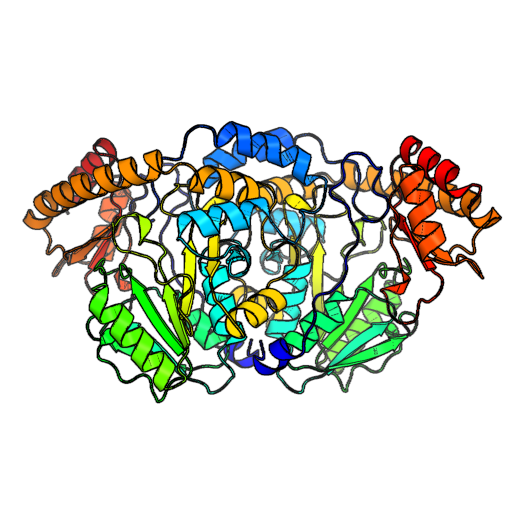7.69 216 ASP B CA 1
ATOM 4123 C C . ASP B 1 216 ? -15.422 -4.027 13.953 1 97.69 216 ASP B C 1
ATOM 4125 O O . ASP B 1 216 ? -15.055 -4.52 12.883 1 97.69 216 ASP B O 1
ATOM 4129 N N . LEU B 1 217 ? -15.117 -2.803 14.336 1 98.38 217 LEU B N 1
ATOM 4130 C CA . LEU B 1 217 ? -14.312 -1.949 13.469 1 98.38 217 LEU B CA 1
ATOM 4131 C C . LEU B 1 217 ? -12.93 -2.551 13.242 1 98.38 217 LEU B C 1
ATOM 4133 O O . LEU B 1 217 ? -12.414 -2.537 12.125 1 98.38 217 LEU B O 1
ATOM 4137 N N . GLY B 1 218 ? -12.297 -3.02 14.336 1 98.19 218 GLY B N 1
ATOM 4138 C CA . GLY B 1 218 ? -11 -3.678 14.219 1 98.19 218 GLY B CA 1
ATOM 4139 C C . GLY B 1 218 ? -11.031 -4.898 13.312 1 98.19 218 GLY B C 1
ATOM 4140 O O . GLY B 1 218 ? -10.125 -5.109 12.508 1 98.19 218 GLY B O 1
ATOM 4141 N N . GLU B 1 219 ? -12.047 -5.695 13.445 1 97.56 219 GLU B N 1
ATOM 4142 C CA . GLU B 1 219 ? -12.211 -6.891 12.625 1 97.56 219 GLU B CA 1
ATOM 4143 C C . GLU B 1 219 ? -12.367 -6.531 11.156 1 97.56 219 GLU B C 1
ATOM 4145 O O . GLU B 1 219 ? -11.773 -7.172 10.281 1 97.56 219 GLU B O 1
ATOM 4150 N N . ARG B 1 220 ? -13.172 -5.523 10.891 1 98.12 220 ARG B N 1
ATOM 4151 C CA . ARG B 1 220 ? -13.375 -5.074 9.516 1 98.12 220 ARG B CA 1
ATOM 4152 C C . ARG B 1 220 ? -12.07 -4.594 8.898 1 98.12 220 ARG B C 1
ATOM 4154 O O . ARG B 1 220 ? -11.773 -4.906 7.742 1 98.12 220 ARG B O 1
ATOM 4161 N N . LEU B 1 221 ? -11.32 -3.826 9.688 1 98.5 221 LEU B N 1
ATOM 4162 C CA . LEU B 1 221 ? -10.031 -3.346 9.195 1 98.5 221 LEU B CA 1
ATOM 4163 C C . LEU B 1 221 ? -9.102 -4.512 8.883 1 98.5 221 LEU B C 1
ATOM 4165 O O . LEU B 1 221 ? -8.406 -4.504 7.859 1 98.5 221 LEU B O 1
ATOM 4169 N N . ALA B 1 222 ? -9.07 -5.488 9.719 1 97 222 ALA B N 1
ATOM 4170 C CA . ALA B 1 222 ? -8.203 -6.652 9.555 1 97 222 ALA B CA 1
ATOM 4171 C C . ALA B 1 222 ? -8.562 -7.434 8.289 1 97 222 ALA B C 1
ATOM 4173 O O . ALA B 1 222 ? -7.684 -7.945 7.598 1 97 222 ALA B O 1
ATOM 4174 N N . VAL B 1 223 ? -9.82 -7.516 8.008 1 96.69 223 VAL B N 1
ATOM 4175 C CA . VAL B 1 223 ? -10.297 -8.234 6.836 1 96.69 223 VAL B CA 1
ATOM 4176 C C . VAL B 1 223 ? -10.016 -7.422 5.578 1 96.69 223 VAL B C 1
ATOM 4178 O O . VAL B 1 223 ? -9.641 -7.977 4.543 1 96.69 223 VAL B O 1
ATOM 4181 N N . ALA B 1 224 ? -10.133 -6.094 5.723 1 97.62 224 ALA B N 1
ATOM 4182 C CA . ALA B 1 224 ? -10.062 -5.207 4.562 1 97.62 224 ALA B CA 1
ATOM 4183 C C . ALA B 1 224 ? -8.617 -4.941 4.164 1 97.62 224 ALA B C 1
ATOM 4185 O O . ALA B 1 224 ? -8.328 -4.668 2.994 1 97.62 224 ALA B O 1
ATOM 4186 N N . ARG B 1 225 ? -7.742 -4.965 5.129 1 97.62 225 ARG B N 1
ATOM 4187 C CA . ARG B 1 225 ? -6.352 -4.703 4.777 1 97.62 225 ARG B CA 1
ATOM 4188 C C . ARG B 1 225 ? -5.832 -5.75 3.795 1 97.62 225 ARG B C 1
ATOM 4190 O O . ARG B 1 225 ? -6.27 -6.902 3.816 1 97.62 225 ARG B O 1
ATOM 4197 N N . ARG B 1 226 ? -4.973 -5.367 2.879 1 95.75 226 ARG B N 1
ATOM 4198 C CA . ARG B 1 226 ? -4.348 -6.324 1.971 1 95.75 226 ARG B CA 1
ATOM 4199 C C . ARG B 1 226 ? -3.379 -7.234 2.719 1 95.75 226 ARG B C 1
ATOM 4201 O O . ARG B 1 226 ? -2.762 -6.82 3.701 1 95.75 226 ARG B O 1
ATOM 4208 N N . SER B 1 227 ? -3.252 -8.422 2.244 1 93.88 227 SER B N 1
ATOM 4209 C CA . SER B 1 227 ? -2.127 -9.234 2.703 1 93.88 227 SER B CA 1
ATOM 4210 C C . SER B 1 227 ? -0.797 -8.547 2.412 1 93.88 227 SER B C 1
ATOM 4212 O O . SER B 1 227 ? -0.629 -7.926 1.358 1 93.88 227 SER B O 1
ATOM 4214 N N . TRP B 1 228 ? 0.122 -8.609 3.377 1 94.75 228 TRP B N 1
ATOM 4215 C CA . TRP B 1 228 ? 1.458 -8.031 3.271 1 94.75 228 TRP B CA 1
ATOM 4216 C C . TRP B 1 228 ? 1.383 -6.527 3.025 1 94.75 228 TRP B C 1
ATOM 4218 O O . TRP B 1 228 ? 2.02 -6.012 2.104 1 94.75 228 TRP B O 1
ATOM 4228 N N . SER B 1 229 ? 0.584 -5.91 3.883 1 93.69 229 SER B N 1
ATOM 4229 C CA . SER B 1 229 ? 0.308 -4.48 3.764 1 93.69 229 SER B CA 1
ATOM 4230 C C . SER B 1 229 ? 1.579 -3.656 3.941 1 93.69 229 SER B C 1
ATOM 4232 O O . SER B 1 229 ? 1.687 -2.551 3.406 1 93.69 229 SER B O 1
ATOM 4234 N N . LEU B 1 230 ? 2.547 -4.168 4.715 1 96.31 230 LEU B N 1
ATOM 4235 C CA . LEU B 1 230 ? 3.822 -3.49 4.926 1 96.31 230 LEU B CA 1
ATOM 4236 C C . LEU B 1 230 ? 4.965 -4.262 4.277 1 96.31 230 LEU B C 1
ATOM 4238 O O . LEU B 1 230 ? 5.008 -5.492 4.352 1 96.31 230 LEU B O 1
ATOM 4242 N N . SER B 1 231 ? 5.793 -3.471 3.668 1 97.62 231 SER B N 1
ATOM 4243 C CA . SER B 1 231 ? 7.031 -4.113 3.24 1 97.62 231 SER B CA 1
ATOM 4244 C C . SER B 1 231 ? 7.867 -4.559 4.438 1 97.62 231 SER B C 1
ATOM 4246 O O . SER B 1 231 ? 7.691 -4.047 5.547 1 97.62 231 SER B O 1
ATOM 4248 N N . THR B 1 232 ? 8.734 -5.5 4.203 1 98.06 232 THR B N 1
ATOM 4249 C CA . THR B 1 232 ? 9.609 -6.004 5.254 1 98.06 232 THR B CA 1
ATOM 4250 C C . THR B 1 232 ? 10.453 -4.879 5.844 1 98.06 232 THR B C 1
ATOM 4252 O O . THR B 1 232 ? 10.531 -4.73 7.066 1 98.06 232 THR B O 1
ATOM 4255 N N . PRO B 1 233 ? 11.055 -3.992 5.035 1 98.31 233 PRO B N 1
ATOM 4256 C CA . PRO B 1 233 ? 11.805 -2.883 5.629 1 98.31 233 PRO B CA 1
ATOM 4257 C C . PRO B 1 233 ? 10.914 -1.916 6.406 1 98.31 233 PRO B C 1
ATOM 4259 O O . PRO B 1 233 ? 11.32 -1.402 7.449 1 98.31 233 PRO B O 1
ATOM 4262 N N . ALA B 1 234 ? 9.734 -1.6 5.914 1 98.44 234 ALA B N 1
ATOM 4263 C CA . ALA B 1 234 ? 8.828 -0.703 6.625 1 98.44 234 ALA B CA 1
ATOM 4264 C C . ALA B 1 234 ? 8.453 -1.266 7.996 1 98.44 234 ALA B C 1
ATOM 4266 O O . ALA B 1 234 ? 8.445 -0.537 8.992 1 98.44 234 ALA B O 1
ATOM 4267 N N . ALA B 1 235 ? 8.141 -2.561 8.023 1 98.5 235 ALA B N 1
ATOM 4268 C CA . ALA B 1 235 ? 7.777 -3.203 9.281 1 98.5 235 ALA B CA 1
ATOM 4269 C C . ALA B 1 235 ? 8.938 -3.188 10.266 1 98.5 235 ALA B C 1
ATOM 4271 O O . ALA B 1 235 ? 8.766 -2.84 11.438 1 98.5 235 ALA B O 1
ATOM 4272 N N . ALA B 1 236 ? 10.133 -3.559 9.781 1 98.5 236 ALA B N 1
ATOM 4273 C CA . ALA B 1 236 ? 11.312 -3.654 10.648 1 98.5 236 ALA B CA 1
ATOM 4274 C C . ALA B 1 236 ? 11.734 -2.277 11.148 1 98.5 236 ALA B C 1
ATOM 4276 O O . ALA B 1 236 ? 11.945 -2.086 12.344 1 98.5 236 ALA B O 1
ATOM 4277 N N . VAL B 1 237 ? 11.828 -1.322 10.266 1 98.69 237 VAL B N 1
ATOM 4278 C CA . VAL B 1 237 ? 12.258 0.029 10.602 1 98.69 237 VAL B CA 1
ATOM 4279 C C . VAL B 1 237 ? 11.211 0.696 11.492 1 98.69 237 VAL B C 1
ATOM 4281 O O . VAL B 1 237 ? 11.547 1.351 12.484 1 98.69 237 VAL B O 1
ATOM 4284 N N . GLY B 1 238 ? 9.938 0.541 11.094 1 98.62 238 GLY B N 1
ATOM 4285 C CA . GLY B 1 238 ? 8.875 1.104 11.906 1 98.62 238 GLY B CA 1
ATOM 4286 C C . GLY B 1 238 ? 8.898 0.619 13.344 1 98.62 238 GLY B C 1
ATOM 4287 O O . GLY B 1 238 ? 8.828 1.42 14.281 1 98.62 238 GLY B O 1
ATOM 4288 N N . ALA B 1 239 ? 9.023 -0.72 13.508 1 98.69 239 ALA B N 1
ATOM 4289 C CA . ALA B 1 239 ? 9.062 -1.297 14.852 1 98.69 239 ALA B CA 1
ATOM 4290 C C . ALA B 1 239 ? 10.25 -0.753 15.641 1 98.69 239 ALA B C 1
ATOM 4292 O O . ALA B 1 239 ? 10.109 -0.383 16.812 1 98.69 239 ALA B O 1
ATOM 4293 N N . HIS B 1 240 ? 11.406 -0.697 15.008 1 98.81 240 HIS B N 1
ATOM 4294 C CA . HIS B 1 240 ? 12.609 -0.181 15.648 1 98.81 240 HIS B CA 1
ATOM 4295 C C . HIS B 1 240 ? 12.422 1.26 16.109 1 98.81 240 HIS B C 1
ATOM 4297 O O . HIS B 1 240 ? 12.742 1.601 17.25 1 98.81 240 HIS B O 1
ATOM 4303 N N . CYS B 1 241 ? 11.875 2.09 15.25 1 98.75 241 CYS B N 1
ATOM 4304 C CA . CYS B 1 241 ? 11.703 3.512 15.531 1 98.75 241 CYS B CA 1
ATOM 4305 C C . CYS B 1 241 ? 10.742 3.73 16.688 1 98.75 241 CYS B C 1
ATOM 4307 O O . CYS B 1 241 ? 11.008 4.543 17.578 1 98.75 241 CYS B O 1
ATOM 4309 N N . MET B 1 242 ? 9.641 2.998 16.719 1 98.69 242 MET B N 1
ATOM 4310 C CA . MET B 1 242 ? 8.602 3.189 17.719 1 98.69 242 MET B CA 1
ATOM 4311 C C . MET B 1 242 ? 9.109 2.824 19.109 1 98.69 242 MET B C 1
ATOM 4313 O O . MET B 1 242 ? 8.578 3.293 20.109 1 98.69 242 MET B O 1
ATOM 4317 N N . ARG B 1 243 ? 10.141 2.043 19.203 1 98.38 243 ARG B N 1
ATOM 4318 C CA . ARG B 1 243 ? 10.68 1.604 20.484 1 98.38 243 ARG B CA 1
ATOM 4319 C C . ARG B 1 243 ? 11.641 2.639 21.062 1 98.38 243 ARG B C 1
ATOM 4321 O O . ARG B 1 243 ? 11.992 2.58 22.234 1 98.38 243 ARG B O 1
ATOM 4328 N N . ASP B 1 244 ? 12.062 3.57 20.25 1 98.12 244 ASP B N 1
ATOM 4329 C CA . ASP B 1 244 ? 12.992 4.602 20.703 1 98.12 244 ASP B CA 1
ATOM 4330 C C . ASP B 1 244 ? 12.25 5.785 21.297 1 98.12 244 ASP B C 1
ATOM 4332 O O . ASP B 1 244 ? 12.227 6.875 20.719 1 98.12 244 ASP B O 1
ATOM 4336 N N . THR B 1 245 ? 11.82 5.645 22.484 1 95.5 245 THR B N 1
ATOM 4337 C CA . THR B 1 245 ? 11.008 6.66 23.141 1 95.5 245 THR B CA 1
ATOM 4338 C C . THR B 1 245 ? 11.844 7.891 23.484 1 95.5 245 THR B C 1
ATOM 4340 O O . THR B 1 245 ? 11.328 9.008 23.531 1 95.5 245 THR B O 1
ATOM 4343 N N . GLU B 1 246 ? 13.125 7.719 23.703 1 97.81 246 GLU B N 1
ATOM 4344 C CA . GLU B 1 246 ? 14.008 8.852 23.969 1 97.81 246 GLU B CA 1
ATOM 4345 C C . GLU B 1 246 ? 14.117 9.758 22.75 1 97.81 246 GLU B C 1
ATOM 4347 O O . GLU B 1 246 ? 14.133 10.984 22.875 1 97.81 246 GLU B O 1
ATOM 4352 N N . PHE B 1 247 ? 14.273 9.148 21.594 1 98.5 247 PHE B N 1
ATOM 4353 C CA . PHE B 1 247 ? 14.305 9.914 20.359 1 98.5 247 PHE B CA 1
ATOM 4354 C C . PHE B 1 247 ? 13.062 10.781 20.219 1 98.5 247 PHE B C 1
ATOM 4356 O O . PHE B 1 247 ? 13.148 11.953 19.859 1 98.5 247 PHE B O 1
ATOM 4363 N N . VAL B 1 248 ? 11.883 10.242 20.531 1 98.25 248 VAL B N 1
ATOM 4364 C CA . VAL B 1 248 ? 10.609 10.938 20.422 1 98.25 248 VAL B CA 1
ATOM 4365 C C . VAL B 1 248 ? 10.578 12.125 21.375 1 98.25 248 VAL B C 1
ATOM 4367 O O . VAL B 1 248 ? 10.234 13.242 20.984 1 98.25 248 VAL B O 1
ATOM 4370 N N . SER B 1 249 ? 10.992 11.883 22.578 1 97.81 249 SER B N 1
ATOM 4371 C CA . SER B 1 249 ? 10.984 12.938 23.578 1 97.81 249 SER B CA 1
ATOM 4372 C C . SER B 1 249 ? 11.93 14.07 23.219 1 97.81 249 SER B C 1
ATOM 4374 O O . SER B 1 249 ? 11.57 15.242 23.312 1 97.81 249 SER B O 1
ATOM 4376 N N . ARG B 1 250 ? 13.125 13.711 22.766 1 98.06 250 ARG B N 1
ATOM 4377 C CA . ARG B 1 250 ? 14.109 14.711 22.359 1 98.06 250 ARG B CA 1
ATOM 4378 C C . ARG B 1 250 ? 13.617 15.523 21.172 1 98.06 250 ARG B C 1
ATOM 4380 O O . ARG B 1 250 ? 13.82 16.734 21.125 1 98.06 250 ARG B O 1
ATOM 4387 N N . THR B 1 251 ? 13.047 14.828 20.219 1 98.5 251 THR B N 1
ATOM 4388 C CA . THR B 1 251 ? 12.508 15.508 19.047 1 98.5 251 THR B CA 1
ATOM 4389 C C . THR B 1 251 ? 11.391 16.469 19.453 1 98.5 251 THR B C 1
ATOM 4391 O O . THR B 1 251 ? 11.344 17.609 18.969 1 98.5 251 THR B O 1
ATOM 4394 N N . ARG B 1 252 ? 10.5 16.031 20.312 1 98.19 252 ARG B N 1
ATOM 4395 C CA . ARG B 1 252 ? 9.391 16.859 20.781 1 98.19 252 ARG B CA 1
ATOM 4396 C C . ARG B 1 252 ? 9.906 18.125 21.453 1 98.19 252 ARG B C 1
ATOM 4398 O O . ARG B 1 252 ? 9.383 19.219 21.203 1 98.19 252 ARG B O 1
ATOM 4405 N N . GLU B 1 253 ? 10.875 17.969 22.25 1 98.19 253 GLU B N 1
ATOM 4406 C CA . GLU B 1 253 ? 11.453 19.109 22.953 1 98.19 253 GLU B CA 1
ATOM 4407 C C . GLU B 1 253 ? 12.102 20.078 21.984 1 98.19 253 GLU B C 1
ATOM 4409 O O . GLU B 1 253 ? 11.922 21.297 22.094 1 98.19 253 GLU B O 1
ATOM 4414 N N . ARG B 1 254 ? 12.891 19.562 21.078 1 98.56 254 ARG B N 1
ATOM 4415 C CA . ARG B 1 254 ? 13.539 20.406 20.078 1 98.56 254 ARG B CA 1
ATOM 4416 C C . ARG B 1 254 ? 12.508 21.172 19.266 1 98.56 254 ARG B C 1
ATOM 4418 O O . ARG B 1 254 ? 12.656 22.375 19.031 1 98.56 254 ARG B O 1
ATOM 4425 N N . VAL B 1 255 ? 11.508 20.469 18.797 1 98.75 255 VAL B N 1
ATOM 4426 C CA . VAL B 1 255 ? 10.492 21.078 17.953 1 98.75 255 VAL B CA 1
ATOM 4427 C C . VAL B 1 255 ? 9.742 22.156 18.734 1 98.75 255 VAL B C 1
ATOM 4429 O O . VAL B 1 255 ? 9.477 23.234 18.219 1 98.75 255 VAL B O 1
ATOM 4432 N N . ALA B 1 256 ? 9.406 21.859 19.984 1 98.5 256 ALA B N 1
ATOM 4433 C CA . ALA B 1 256 ? 8.703 22.844 20.812 1 98.5 256 ALA B CA 1
ATOM 4434 C C . ALA B 1 256 ? 9.531 24.109 20.953 1 98.5 256 ALA B C 1
ATOM 4436 O O . ALA B 1 256 ? 9 25.219 20.812 1 98.5 256 ALA B O 1
ATOM 4437 N N . THR B 1 257 ? 10.797 23.969 21.203 1 98.62 257 THR B N 1
ATOM 4438 C CA . THR B 1 257 ? 11.695 25.109 21.391 1 98.62 257 THR B CA 1
ATOM 4439 C C . THR B 1 257 ? 11.859 25.891 20.094 1 98.62 257 THR B C 1
ATOM 4441 O O . THR B 1 257 ? 11.727 27.125 20.094 1 98.62 257 THR B O 1
ATOM 4444 N N . GLU B 1 258 ? 12.141 25.203 19.047 1 98.81 258 GLU B N 1
ATOM 4445 C CA . GLU B 1 258 ? 12.383 25.844 17.75 1 98.81 258 GLU B CA 1
ATOM 4446 C C . GLU B 1 258 ? 11.102 26.438 17.188 1 98.81 258 GLU B C 1
ATOM 4448 O O . GLU B 1 258 ? 11.141 27.484 16.516 1 98.81 258 GLU B O 1
ATOM 4453 N N . ARG B 1 259 ? 9.992 25.797 17.422 1 98.81 259 ARG B N 1
ATOM 4454 C CA . ARG B 1 259 ? 8.711 26.344 17 1 98.81 259 ARG B CA 1
ATOM 4455 C C . ARG B 1 259 ? 8.461 27.703 17.609 1 98.81 259 ARG B C 1
ATOM 4457 O O . ARG B 1 259 ? 8.031 28.641 16.938 1 98.81 259 ARG B O 1
ATOM 4464 N N . GLU B 1 260 ? 8.711 27.828 18.875 1 98.44 260 GLU B N 1
ATOM 4465 C CA . GLU B 1 260 ? 8.539 29.094 19.578 1 98.44 260 GLU B CA 1
ATOM 4466 C C . GLU B 1 260 ? 9.508 30.141 19.047 1 98.44 260 GLU B C 1
ATOM 4468 O O . GLU B 1 260 ? 9.125 31.297 18.844 1 98.44 260 GLU B O 1
ATOM 4473 N N . ARG B 1 261 ? 10.711 29.75 18.844 1 98.5 261 ARG B N 1
ATOM 4474 C CA . ARG B 1 261 ? 11.711 30.656 18.297 1 98.5 261 ARG B CA 1
ATOM 4475 C C . ARG B 1 261 ? 11.281 31.172 16.938 1 98.5 261 ARG B C 1
ATOM 4477 O O . ARG B 1 261 ? 11.352 32.375 16.656 1 98.5 261 ARG B O 1
ATOM 4484 N N . LEU B 1 262 ? 10.883 30.266 16.062 1 98.75 262 LEU B N 1
ATOM 4485 C CA . LEU B 1 262 ? 10.422 30.641 14.734 1 98.75 262 LEU B CA 1
ATOM 4486 C C . LEU B 1 262 ? 9.203 31.547 14.812 1 98.75 262 LEU B C 1
ATOM 4488 O O . LEU B 1 262 ? 9.109 32.531 14.086 1 98.75 262 LEU B O 1
ATOM 4492 N N . ARG B 1 263 ? 8.258 31.156 15.664 1 98.56 263 ARG B N 1
ATOM 4493 C CA . ARG B 1 263 ? 7.043 31.953 15.812 1 98.56 263 ARG B CA 1
ATOM 4494 C C . ARG B 1 263 ? 7.379 33.406 16.203 1 98.56 263 ARG B C 1
ATOM 4496 O O . ARG B 1 263 ? 6.867 34.344 15.594 1 98.56 263 ARG B O 1
ATOM 4503 N N . GLU B 1 264 ? 8.219 33.562 17.172 1 97.88 264 GLU B N 1
ATOM 4504 C CA . GLU B 1 264 ? 8.609 34.875 17.641 1 97.88 264 GLU B CA 1
ATOM 4505 C C . GLU B 1 264 ? 9.273 35.688 16.531 1 97.88 264 GLU B C 1
ATOM 4507 O O . GLU B 1 264 ? 8.938 36.844 16.328 1 97.88 264 GLU B O 1
ATOM 4512 N N . SER B 1 265 ? 10.172 35.094 15.859 1 97.88 265 SER B N 1
ATOM 4513 C CA . SER B 1 265 ? 10.922 35.781 14.812 1 97.88 265 SER B CA 1
ATOM 4514 C C . SER B 1 265 ? 10.023 36.125 13.625 1 97.88 265 SER B C 1
ATOM 4516 O O . SER B 1 265 ? 10.086 37.219 13.094 1 97.88 265 SER B O 1
ATOM 4518 N N . LEU B 1 266 ? 9.227 35.219 13.203 1 98.19 266 LEU B N 1
ATOM 4519 C CA . LEU B 1 266 ? 8.398 35.375 12.016 1 98.19 266 LEU B CA 1
ATOM 4520 C C . LEU B 1 266 ? 7.242 36.344 12.297 1 98.19 266 LEU B C 1
ATOM 4522 O O . LEU B 1 266 ? 6.676 36.906 11.375 1 98.19 266 LEU B O 1
ATOM 4526 N N . SER B 1 267 ? 6.84 36.438 13.578 1 97.25 267 SER B N 1
ATOM 4527 C CA . SER B 1 267 ? 5.703 37.281 13.961 1 97.25 267 SER B CA 1
ATOM 4528 C C . SER B 1 267 ? 5.988 38.75 13.695 1 97.25 267 SER B C 1
ATOM 4530 O O . SER B 1 267 ? 5.066 39.562 13.656 1 97.25 267 SER B O 1
ATOM 4532 N N . GLU B 1 268 ? 7.238 39.094 13.5 1 94 268 GLU B N 1
ATOM 4533 C CA . GLU B 1 268 ? 7.609 40.469 13.156 1 94 268 GLU B CA 1
ATOM 4534 C C . GLU B 1 268 ? 7.121 40.844 11.758 1 94 268 GLU B C 1
ATOM 4536 O O . GLU B 1 268 ? 6.902 42.031 11.469 1 94 268 GLU B O 1
ATOM 4541 N N . ARG B 1 269 ? 6.855 39.844 10.969 1 94.06 269 ARG B N 1
ATOM 4542 C CA . ARG B 1 269 ? 6.594 40.125 9.562 1 94.06 269 ARG B CA 1
ATOM 4543 C C . ARG B 1 269 ? 5.297 39.438 9.109 1 94.06 269 ARG B C 1
ATOM 4545 O O . ARG B 1 269 ? 4.68 39.875 8.133 1 94.06 269 ARG B O 1
ATOM 4552 N N . PHE B 1 270 ? 4.926 38.438 9.773 1 97.5 270 PHE B N 1
ATOM 4553 C CA . PHE B 1 270 ? 3.748 37.656 9.398 1 97.5 270 PHE B CA 1
ATOM 4554 C C . PHE B 1 270 ? 2.799 37.5 10.586 1 97.5 270 PHE B C 1
ATOM 4556 O O . PHE B 1 270 ? 3.211 37.656 11.742 1 97.5 270 PHE B O 1
ATOM 4563 N N . ALA B 1 271 ? 1.527 37.406 10.297 1 97.94 271 ALA B N 1
ATOM 4564 C CA . ALA B 1 271 ? 0.631 36.875 11.312 1 97.94 271 ALA B CA 1
ATOM 4565 C C . ALA B 1 271 ? 0.784 35.344 11.445 1 97.94 271 ALA B C 1
ATOM 4567 O O . ALA B 1 271 ? 0.46 34.594 10.516 1 97.94 271 ALA B O 1
ATOM 4568 N N . VAL B 1 272 ? 1.298 34.906 12.523 1 98.31 272 VAL B N 1
ATOM 4569 C CA . VAL B 1 272 ? 1.615 33.469 12.727 1 98.31 272 VAL B CA 1
ATOM 4570 C C . VAL B 1 272 ? 0.555 32.844 13.617 1 98.31 272 VAL B C 1
ATOM 4572 O O . VAL B 1 272 ? 0.292 33.312 14.727 1 98.31 272 VAL B O 1
ATOM 4575 N N . SER B 1 273 ? -0.074 31.781 13.148 1 97.31 273 SER B N 1
ATOM 4576 C CA . SER B 1 273 ? -1.062 31.047 13.938 1 97.31 273 SER B CA 1
ATOM 4577 C C . SER B 1 273 ? -0.399 30.25 15.062 1 97.31 273 SER B C 1
ATOM 4579 O O . SER B 1 273 ? 0.713 29.75 14.898 1 97.31 273 SER B O 1
ATOM 4581 N N . PRO B 1 274 ? -1.083 30.266 16.25 1 96.5 274 PRO B N 1
ATOM 4582 C CA . PRO B 1 274 ? -0.583 29.328 17.25 1 96.5 274 PRO B CA 1
ATOM 4583 C C . PRO B 1 274 ? -0.533 27.891 16.734 1 96.5 274 PRO B C 1
ATOM 4585 O O . PRO B 1 274 ? -1.364 27.484 15.906 1 96.5 274 PRO B O 1
ATOM 4588 N N . SER B 1 275 ? 0.435 27.141 17.25 1 98.5 275 SER B N 1
ATOM 4589 C CA . SER B 1 275 ? 0.585 25.781 16.75 1 98.5 275 SER B CA 1
ATOM 4590 C C . SER B 1 275 ? 1.156 24.859 17.812 1 98.5 275 SER B C 1
ATOM 4592 O O . SER B 1 275 ? 2.006 25.266 18.609 1 98.5 275 SER B O 1
ATOM 4594 N N . ASP B 1 276 ? 0.644 23.656 17.859 1 98.56 276 ASP B N 1
ATOM 4595 C CA . ASP B 1 276 ? 1.215 22.562 18.641 1 98.56 276 ASP B CA 1
ATOM 4596 C C . ASP B 1 276 ? 1.896 21.531 17.75 1 98.56 276 ASP B C 1
ATOM 4598 O O . ASP B 1 276 ? 2.359 20.5 18.234 1 98.56 276 ASP B O 1
ATOM 4602 N N . ALA B 1 277 ? 1.934 21.75 16.5 1 98.62 277 ALA B N 1
ATOM 4603 C CA . ALA B 1 277 ? 2.426 20.844 15.469 1 98.62 277 ALA B CA 1
ATOM 4604 C C . ALA B 1 277 ? 3.842 21.219 15.039 1 98.62 277 ALA B C 1
ATOM 4606 O O . ALA B 1 277 ? 4.375 22.25 15.469 1 98.62 277 ALA B O 1
ATOM 4607 N N . PRO B 1 278 ? 4.551 20.391 14.305 1 98.81 278 PRO B N 1
ATOM 4608 C CA . PRO B 1 278 ? 5.902 20.734 13.844 1 98.81 278 PRO B CA 1
ATOM 4609 C C . PRO B 1 278 ? 5.902 21.656 12.633 1 98.81 278 PRO B C 1
ATOM 4611 O O . PRO B 1 278 ? 6.707 21.469 11.711 1 98.81 278 PRO B O 1
ATOM 4614 N N . PHE B 1 279 ? 4.969 22.562 12.578 1 98.88 279 PHE B N 1
ATOM 4615 C CA . PHE B 1 279 ? 4.871 23.547 11.5 1 98.88 279 PHE B CA 1
ATOM 4616 C C . PHE B 1 279 ? 4.117 24.781 11.969 1 98.88 279 PHE B C 1
ATOM 4618 O O . PHE B 1 279 ? 3.461 24.766 13.008 1 98.88 279 PHE B O 1
ATOM 4625 N N . LEU B 1 280 ? 4.27 25.844 11.234 1 98.88 280 LEU B N 1
ATOM 4626 C CA . LEU B 1 280 ? 3.58 27.109 11.477 1 98.88 280 LEU B CA 1
ATOM 4627 C C . LEU B 1 280 ? 2.832 27.562 10.227 1 98.88 280 LEU B C 1
ATOM 4629 O O . LEU B 1 280 ? 3.344 27.438 9.109 1 98.88 280 LEU B O 1
ATOM 4633 N N . LEU B 1 281 ? 1.617 27.953 10.438 1 98.88 281 LEU B N 1
ATOM 4634 C CA . LEU B 1 281 ? 0.834 28.609 9.391 1 98.88 281 LEU B CA 1
ATOM 4635 C C . LEU B 1 281 ? 1.001 30.125 9.445 1 98.88 281 LEU B C 1
ATOM 4637 O O . LEU B 1 281 ? 0.78 30.734 10.492 1 98.88 281 LEU B O 1
ATOM 4641 N N . LEU B 1 282 ? 1.412 30.703 8.312 1 98.75 282 LEU B N 1
ATOM 4642 C CA . LEU B 1 282 ? 1.696 32.125 8.234 1 98.75 282 LEU B CA 1
ATOM 4643 C C . LEU B 1 282 ? 0.711 32.844 7.305 1 98.75 282 LEU B C 1
ATOM 4645 O O . LEU B 1 282 ? 0.498 32.406 6.172 1 98.75 282 LEU B O 1
ATOM 4649 N N . ASP B 1 283 ? 0.084 33.875 7.738 1 98.56 283 ASP B N 1
ATOM 4650 C CA . ASP B 1 283 ? -0.646 34.781 6.871 1 98.56 283 ASP B CA 1
ATOM 4651 C C . ASP B 1 283 ? 0.289 35.844 6.277 1 98.56 283 ASP B C 1
ATOM 4653 O O . ASP B 1 283 ? 0.931 36.594 7.008 1 98.56 283 ASP B O 1
ATOM 4657 N N . VAL B 1 284 ? 0.371 35.875 4.992 1 97.94 284 VAL B N 1
ATOM 4658 C CA . VAL B 1 284 ? 1.343 36.75 4.348 1 97.94 284 VAL B CA 1
ATOM 4659 C C . VAL B 1 284 ? 0.699 38.125 4.047 1 97.94 284 VAL B C 1
ATOM 4661 O O . VAL B 1 284 ? 1.312 38.969 3.402 1 97.94 284 VAL B O 1
ATOM 4664 N N . GLY B 1 285 ? -0.552 38.312 4.461 1 96.56 285 GLY B N 1
ATOM 4665 C CA . GLY B 1 285 ? -1.241 39.562 4.273 1 96.56 285 GLY B CA 1
ATOM 4666 C C . GLY B 1 285 ? -1.585 39.844 2.822 1 96.56 285 GLY B C 1
ATOM 4667 O O . GLY B 1 285 ? -2.148 39 2.133 1 96.56 285 GLY B O 1
ATOM 4668 N N . ASP B 1 286 ? -1.288 41.031 2.369 1 95.56 286 ASP B N 1
ATOM 4669 C CA . ASP B 1 286 ? -1.658 41.469 1.027 1 95.56 286 ASP B CA 1
ATOM 4670 C C . ASP B 1 286 ? -0.645 41 -0.009 1 95.56 286 ASP B C 1
ATOM 4672 O O . ASP B 1 286 ? -0.854 41.156 -1.213 1 95.56 286 ASP B O 1
ATOM 4676 N N . ARG B 1 287 ? 0.389 40.375 0.413 1 96.19 287 ARG B N 1
ATOM 4677 C CA . ARG B 1 287 ? 1.399 39.844 -0.504 1 96.19 287 ARG B CA 1
ATOM 4678 C C . ARG B 1 287 ? 0.831 38.75 -1.372 1 96.19 287 ARG B C 1
ATOM 4680 O O . ARG B 1 287 ? -0.138 38.094 -0.989 1 96.19 287 ARG B O 1
ATOM 4687 N N . ASP B 1 288 ? 1.391 38.594 -2.516 1 96.94 288 ASP B N 1
ATOM 4688 C CA . ASP B 1 288 ? 1.058 37.469 -3.389 1 96.94 288 ASP B CA 1
ATOM 4689 C C . ASP B 1 288 ? 1.73 36.188 -2.914 1 96.94 288 ASP B C 1
ATOM 4691 O O . ASP B 1 288 ? 2.959 36.094 -2.877 1 96.94 288 ASP B O 1
ATOM 4695 N N . VAL B 1 289 ? 0.945 35.25 -2.574 1 98.31 289 VAL B N 1
ATOM 4696 C CA . VAL B 1 289 ? 1.452 34 -2.012 1 98.31 289 VAL B CA 1
ATOM 4697 C C . VAL B 1 289 ? 2.453 33.375 -2.977 1 98.31 289 VAL B C 1
ATOM 4699 O O . VAL B 1 289 ? 3.516 32.875 -2.559 1 98.31 289 VAL B O 1
ATOM 4702 N N . ASP B 1 290 ? 2.164 33.344 -4.273 1 97.75 290 ASP B N 1
ATOM 4703 C CA . ASP B 1 290 ? 3.061 32.75 -5.273 1 97.75 290 ASP B CA 1
ATOM 4704 C C . ASP B 1 290 ? 4.426 33.438 -5.242 1 97.75 290 ASP B C 1
ATOM 4706 O O . ASP B 1 290 ? 5.457 32.781 -5.375 1 97.75 290 ASP B O 1
ATOM 4710 N N . SER B 1 291 ? 4.41 34.75 -5.105 1 97.25 291 SER B N 1
ATOM 4711 C CA . SER B 1 291 ? 5.652 35.5 -5.047 1 97.25 291 SER B CA 1
ATOM 4712 C C . SER B 1 291 ? 6.465 35.156 -3.809 1 97.25 291 SER B C 1
ATOM 4714 O O . SER B 1 291 ? 7.695 35.062 -3.867 1 97.25 291 SER B O 1
ATOM 4716 N N . VAL B 1 292 ? 5.746 35 -2.688 1 97.75 292 VAL B N 1
ATOM 4717 C CA . VAL B 1 292 ? 6.414 34.625 -1.443 1 97.75 292 VAL B CA 1
ATOM 4718 C C . VAL B 1 292 ? 7.074 33.25 -1.591 1 97.75 292 VAL B C 1
ATOM 4720 O O . VAL B 1 292 ? 8.242 33.094 -1.235 1 97.75 292 VAL B O 1
ATOM 4723 N N . VAL B 1 293 ? 6.371 32.281 -2.135 1 97.88 293 VAL B N 1
ATOM 4724 C CA . VAL B 1 293 ? 6.855 30.922 -2.32 1 97.88 293 VAL B CA 1
ATOM 4725 C C . VAL B 1 293 ? 8.031 30.922 -3.291 1 97.88 293 VAL B C 1
ATOM 4727 O O . VAL B 1 293 ? 9.055 30.281 -3.029 1 97.88 293 VAL B O 1
ATOM 4730 N N . GLU B 1 294 ? 7.91 31.609 -4.379 1 96.94 294 GLU B N 1
ATOM 4731 C CA . GLU B 1 294 ? 8.961 31.672 -5.391 1 96.94 294 GLU B CA 1
ATOM 4732 C C . GLU B 1 294 ? 10.219 32.344 -4.844 1 96.94 294 GLU B C 1
ATOM 4734 O O . GLU B 1 294 ? 11.336 31.891 -5.113 1 96.94 294 GLU B O 1
ATOM 4739 N N . THR B 1 295 ? 10.047 33.438 -4.156 1 96.75 295 THR B N 1
ATOM 4740 C CA . THR B 1 295 ? 11.18 34.156 -3.564 1 96.75 295 THR B CA 1
ATOM 4741 C C . THR B 1 295 ? 11.922 33.25 -2.59 1 96.75 295 THR B C 1
ATOM 4743 O O . THR B 1 295 ? 13.156 33.188 -2.604 1 96.75 295 THR B O 1
ATOM 4746 N N . ALA B 1 296 ? 11.18 32.594 -1.682 1 97.31 296 ALA B N 1
ATOM 4747 C CA . ALA B 1 296 ? 11.805 31.656 -0.752 1 97.31 296 ALA B CA 1
ATOM 4748 C C . ALA B 1 296 ? 12.602 30.594 -1.499 1 97.31 296 ALA B C 1
ATOM 4750 O O . ALA B 1 296 ? 13.727 30.266 -1.115 1 97.31 296 ALA B O 1
ATOM 4751 N N . ARG B 1 297 ? 12.031 30.047 -2.574 1 96.62 297 ARG B N 1
ATOM 4752 C CA . ARG B 1 297 ? 12.688 29 -3.369 1 96.62 297 ARG B CA 1
ATOM 4753 C C . ARG B 1 297 ? 13.984 29.531 -3.98 1 96.62 297 ARG B C 1
ATOM 4755 O O . ARG B 1 297 ? 15.008 28.844 -3.969 1 96.62 297 ARG B O 1
ATOM 4762 N N . GLN B 1 298 ? 13.938 30.703 -4.57 1 96.25 298 GLN B N 1
ATOM 4763 C CA . GLN B 1 298 ? 15.117 31.344 -5.156 1 96.25 298 GLN B CA 1
ATOM 4764 C C . GLN B 1 298 ? 16.219 31.516 -4.121 1 96.25 298 GLN B C 1
ATOM 4766 O O . GLN B 1 298 ? 17.406 31.5 -4.465 1 96.25 298 GLN B O 1
ATOM 4771 N N . ARG B 1 299 ? 15.758 31.625 -2.924 1 97.06 299 ARG B N 1
ATOM 4772 C CA . ARG B 1 299 ? 16.719 31.812 -1.839 1 97.06 299 ARG B CA 1
ATOM 4773 C C . ARG B 1 299 ? 17.078 30.484 -1.196 1 97.06 299 ARG B C 1
ATOM 4775 O O . ARG B 1 299 ? 17.656 30.453 -0.107 1 97.06 299 ARG B O 1
ATOM 4782 N N . GLY B 1 300 ? 16.625 29.375 -1.727 1 96.19 300 GLY B N 1
ATOM 4783 C CA . GLY B 1 300 ? 17.125 28.062 -1.362 1 96.19 300 GLY B CA 1
ATOM 4784 C C . GLY B 1 300 ? 16.203 27.328 -0.403 1 96.19 300 GLY B C 1
ATOM 4785 O O . GLY B 1 300 ? 16.594 26.297 0.17 1 96.19 300 GLY B O 1
ATOM 4786 N N . VAL B 1 301 ? 15.031 27.859 -0.191 1 97.44 301 VAL B N 1
ATOM 4787 C CA . VAL B 1 301 ? 14.117 27.234 0.762 1 97.44 301 VAL B CA 1
ATOM 4788 C C . VAL B 1 301 ? 12.773 26.984 0.096 1 97.44 301 VAL B C 1
ATOM 4790 O O . VAL B 1 301 ? 12.211 27.875 -0.547 1 97.44 301 VAL B O 1
ATOM 4793 N N . ALA B 1 302 ? 12.258 25.734 0.203 1 97.62 302 ALA B N 1
ATOM 4794 C CA . ALA B 1 302 ? 10.914 25.422 -0.274 1 97.62 302 ALA B CA 1
ATOM 4795 C C . ALA B 1 302 ? 9.898 25.5 0.858 1 97.62 302 ALA B C 1
ATOM 4797 O O . ALA B 1 302 ? 10.062 24.859 1.897 1 97.62 302 ALA B O 1
ATOM 4798 N N . ILE B 1 303 ? 8.875 26.297 0.71 1 98.25 303 ILE B N 1
ATOM 4799 C CA . ILE B 1 303 ? 7.816 26.391 1.704 1 98.25 303 ILE B CA 1
ATOM 4800 C C . ILE B 1 303 ? 6.484 25.984 1.076 1 98.25 303 ILE B C 1
ATOM 4802 O O . ILE B 1 303 ? 6.375 25.875 -0.147 1 98.25 303 ILE B O 1
ATOM 4806 N N . ARG B 1 304 ? 5.492 25.719 1.861 1 98.44 304 ARG B N 1
ATOM 4807 C CA . ARG B 1 304 ? 4.223 25.156 1.408 1 98.44 304 ARG B CA 1
ATOM 4808 C C . ARG B 1 304 ? 3.234 26.266 1.046 1 98.44 304 ARG B C 1
ATOM 4810 O O . ARG B 1 304 ? 2.924 27.125 1.874 1 98.44 304 ARG B O 1
ATOM 4817 N N . ASP B 1 305 ? 2.789 26.266 -0.271 1 98.44 305 ASP B N 1
ATOM 4818 C CA . ASP B 1 305 ? 1.623 27.062 -0.647 1 98.44 305 ASP B CA 1
ATOM 4819 C C . ASP B 1 305 ? 0.364 26.547 0.052 1 98.44 305 ASP B C 1
ATOM 4821 O O . ASP B 1 305 ? -0.181 25.516 -0.318 1 98.44 305 ASP B O 1
ATOM 4825 N N . ALA B 1 306 ? -0.124 27.297 1.015 1 98.5 306 ALA B N 1
ATOM 4826 C CA . ALA B 1 306 ? -1.25 26.828 1.815 1 98.5 306 ALA B CA 1
ATOM 4827 C C . ALA B 1 306 ? -2.578 27.266 1.199 1 98.5 306 ALA B C 1
ATOM 4829 O O . ALA B 1 306 ? -3.646 26.906 1.705 1 98.5 306 ALA B O 1
ATOM 4830 N N . THR B 1 307 ? -2.537 28 0.074 1 97.88 307 THR B N 1
ATOM 4831 C CA . THR B 1 307 ? -3.771 28.359 -0.613 1 97.88 307 THR B CA 1
ATOM 4832 C C . THR B 1 307 ? -4.43 27.125 -1.225 1 97.88 307 THR B C 1
ATOM 4834 O O . THR B 1 307 ? -5.594 27.172 -1.625 1 97.88 307 THR B O 1
ATOM 4837 N N . THR B 1 308 ? -3.725 26.031 -1.253 1 96 308 THR B N 1
ATOM 4838 C CA . THR B 1 308 ? -4.293 24.781 -1.746 1 96 308 THR B CA 1
ATOM 4839 C C . THR B 1 308 ? -5.258 24.172 -0.725 1 96 308 THR B C 1
ATOM 4841 O O . THR B 1 308 ? -6.027 23.266 -1.046 1 96 308 THR B O 1
ATOM 4844 N N . PHE B 1 309 ? -5.203 24.609 0.51 1 97.31 309 PHE B N 1
ATOM 4845 C CA . PHE B 1 309 ? -6.211 24.25 1.504 1 97.31 309 PHE B CA 1
ATOM 4846 C C . PHE B 1 309 ? -7.426 25.172 1.387 1 97.31 309 PHE B C 1
ATOM 4848 O O . PHE B 1 309 ? -7.281 26.391 1.274 1 97.31 309 PHE B O 1
ATOM 4855 N N . PRO B 1 310 ? -8.57 24.594 1.471 1 96.19 310 PRO B N 1
ATOM 4856 C CA . PRO B 1 310 ? -9.766 25.422 1.37 1 96.19 310 PRO B CA 1
ATOM 4857 C C . PRO B 1 310 ? -9.82 26.5 2.453 1 96.19 310 PRO B C 1
ATOM 4859 O O . PRO B 1 310 ? -9.414 26.266 3.592 1 96.19 310 PRO B O 1
ATOM 4862 N N . THR B 1 311 ? -10.281 27.656 2.096 1 96.88 311 THR B N 1
ATOM 4863 C CA . THR B 1 311 ? -10.586 28.797 2.963 1 96.88 311 THR B CA 1
ATOM 4864 C C . THR B 1 311 ? -9.32 29.578 3.279 1 96.88 311 THR B C 1
ATOM 4866 O O . THR B 1 311 ? -9.375 30.625 3.939 1 96.88 311 THR B O 1
ATOM 4869 N N . LEU B 1 312 ? -8.133 29.062 2.842 1 98 312 LEU B N 1
ATOM 4870 C CA . LEU B 1 312 ? -6.891 29.797 3.041 1 98 312 LEU B CA 1
ATOM 4871 C C . LEU B 1 312 ? -6.457 30.484 1.756 1 98 312 LEU B C 1
ATOM 4873 O O . LEU B 1 312 ? -6.055 29.828 0.793 1 98 312 LEU B O 1
ATOM 4877 N N . ASP B 1 313 ? -6.43 31.797 1.753 1 97.19 313 ASP B N 1
ATOM 4878 C CA . ASP B 1 313 ? -6.211 32.531 0.502 1 97.19 313 ASP B CA 1
ATOM 4879 C C . ASP B 1 313 ? -4.895 33.281 0.533 1 97.19 313 ASP B C 1
ATOM 4881 O O . ASP B 1 313 ? -4.395 33.719 -0.509 1 97.19 313 ASP B O 1
ATOM 4885 N N . SER B 1 314 ? -4.328 33.438 1.682 1 98.38 314 SER B N 1
ATOM 4886 C CA . SER B 1 314 ? -3.143 34.281 1.798 1 98.38 314 SER B CA 1
ATOM 4887 C C . SER B 1 314 ? -2.104 33.656 2.719 1 98.38 314 SER B C 1
ATOM 4889 O O . SER B 1 314 ? -1.415 34.375 3.459 1 98.38 314 SER B O 1
ATOM 4891 N N . HIS B 1 315 ? -2.053 32.344 2.715 1 98.75 315 HIS B N 1
ATOM 4892 C CA . HIS B 1 315 ? -1.255 31.688 3.732 1 98.75 315 HIS B CA 1
ATOM 4893 C C . HIS B 1 315 ? -0.165 30.828 3.102 1 98.75 315 HIS B C 1
ATOM 4895 O O . HIS B 1 315 ? -0.328 30.328 1.983 1 98.75 315 HIS B O 1
ATOM 4901 N N . VAL B 1 316 ? 0.919 30.703 3.74 1 98.69 316 VAL B N 1
ATOM 4902 C CA . VAL B 1 316 ? 1.947 29.688 3.533 1 98.69 316 VAL B CA 1
ATOM 4903 C C . VAL B 1 316 ? 2.178 28.906 4.828 1 98.69 316 VAL B C 1
ATOM 4905 O O . VAL B 1 316 ? 1.758 29.344 5.902 1 98.69 316 VAL B O 1
ATOM 4908 N N . ARG B 1 317 ? 2.699 27.75 4.75 1 98.88 317 ARG B N 1
ATOM 4909 C CA . ARG B 1 317 ? 3.049 26.953 5.914 1 98.88 317 ARG B CA 1
ATOM 4910 C C . ARG B 1 317 ? 4.52 26.547 5.883 1 98.88 317 ARG B C 1
ATOM 4912 O O . ARG B 1 317 ? 5.051 26.203 4.824 1 98.88 317 ARG B O 1
ATOM 4919 N N . VAL B 1 318 ? 5.152 26.578 6.988 1 98.75 318 VAL B N 1
ATOM 4920 C CA . VAL B 1 318 ? 6.566 26.219 7.082 1 98.75 318 VAL B CA 1
ATOM 4921 C C . VAL B 1 318 ? 6.773 25.188 8.188 1 98.75 318 VAL B C 1
ATOM 4923 O O . VAL B 1 318 ? 6.211 25.312 9.281 1 98.75 318 VAL B O 1
ATOM 4926 N N . ALA B 1 319 ? 7.547 24.172 7.898 1 98.62 319 ALA B N 1
ATOM 4927 C CA . ALA B 1 319 ? 7.891 23.156 8.883 1 98.62 319 ALA B CA 1
ATOM 4928 C C . ALA B 1 319 ? 8.914 23.672 9.883 1 98.62 319 ALA B C 1
ATOM 4930 O O . ALA B 1 319 ? 9.594 24.672 9.625 1 98.62 319 ALA B O 1
ATOM 4931 N N . VAL B 1 320 ? 8.977 23.094 11.023 1 98.75 320 VAL B N 1
ATOM 4932 C CA . VAL B 1 320 ? 10.016 23.328 12.016 1 98.75 320 VAL B CA 1
ATOM 4933 C C . VAL B 1 320 ? 11.133 22.297 11.859 1 98.75 320 VAL B C 1
ATOM 4935 O O . VAL B 1 320 ? 10.875 21.094 11.906 1 98.75 320 VAL B O 1
ATOM 4938 N N . LYS B 1 321 ? 12.336 22.797 11.578 1 98 321 LYS B N 1
ATOM 4939 C CA . LYS B 1 321 ? 13.461 21.906 11.32 1 98 321 LYS B CA 1
ATOM 4940 C C . LYS B 1 321 ? 14.57 22.109 12.359 1 98 321 LYS B C 1
ATOM 4942 O O . LYS B 1 321 ? 14.289 22.406 13.516 1 98 321 LYS B O 1
ATOM 4947 N N . ARG B 1 322 ? 15.82 21.828 12.109 1 97.88 322 ARG B N 1
ATOM 4948 C CA . ARG B 1 322 ? 16.969 22.047 12.992 1 97.88 322 ARG B CA 1
ATOM 4949 C C . ARG B 1 322 ? 17.266 23.531 13.117 1 97.88 322 ARG B C 1
ATOM 4951 O O . ARG B 1 322 ? 16.953 24.328 12.227 1 97.88 322 ARG B O 1
ATOM 4958 N N . PRO B 1 323 ? 17.844 23.812 14.242 1 98.31 323 PRO B N 1
ATOM 4959 C CA . PRO B 1 323 ? 18.094 25.234 14.5 1 98.31 323 PRO B CA 1
ATOM 4960 C C . PRO B 1 323 ? 18.797 25.938 13.336 1 98.31 323 PRO B C 1
ATOM 4962 O O . PRO B 1 323 ? 18.359 27.016 12.914 1 98.31 323 PRO B O 1
ATOM 4965 N N . ASP B 1 324 ? 19.828 25.328 12.758 1 98.31 324 ASP B N 1
ATOM 4966 C CA . ASP B 1 324 ? 20.578 25.938 11.664 1 98.31 324 ASP B CA 1
ATOM 4967 C C . ASP B 1 324 ? 19.719 26.047 10.406 1 98.31 324 ASP B C 1
ATOM 4969 O O . ASP B 1 324 ? 19.828 27.016 9.648 1 98.31 324 ASP B O 1
ATOM 4973 N N . GLU B 1 325 ? 18.938 25.016 10.141 1 98.31 325 GLU B N 1
ATOM 4974 C CA . GLU B 1 325 ? 18.016 25.062 9.016 1 98.31 325 GLU B CA 1
ATOM 4975 C C . GLU B 1 325 ? 16.953 26.141 9.219 1 98.31 325 GLU B C 1
ATOM 4977 O O . GLU B 1 325 ? 16.594 26.828 8.266 1 98.31 325 GLU B O 1
ATOM 4982 N N . ASN B 1 326 ? 16.469 26.234 10.461 1 98.62 326 ASN B N 1
ATOM 4983 C CA . ASN B 1 326 ? 15.508 27.281 10.789 1 98.62 326 ASN B CA 1
ATOM 4984 C C . ASN B 1 326 ? 16.094 28.672 10.562 1 98.62 326 ASN B C 1
ATOM 4986 O O . ASN B 1 326 ? 15.383 29.578 10.125 1 98.62 326 ASN B O 1
ATOM 4990 N N . ASP B 1 327 ? 17.391 28.828 10.852 1 98.5 327 ASP B N 1
ATOM 4991 C CA . ASP B 1 327 ? 18.047 30.094 10.578 1 98.5 327 ASP B CA 1
ATOM 4992 C C . ASP B 1 327 ? 18.016 30.422 9.094 1 98.5 327 ASP B C 1
ATOM 4994 O O . ASP B 1 327 ? 17.828 31.578 8.711 1 98.5 327 ASP B O 1
ATOM 4998 N N . GLU B 1 328 ? 18.219 29.406 8.242 1 97.81 328 GLU B N 1
ATOM 4999 C CA . GLU B 1 328 ? 18.156 29.609 6.797 1 97.81 328 GLU B CA 1
ATOM 5000 C C . GLU B 1 328 ? 16.766 30.031 6.355 1 97.81 328 GLU B C 1
ATOM 5002 O O . GLU B 1 328 ? 16.609 30.875 5.477 1 97.81 328 GLU B O 1
ATOM 5007 N N . LEU B 1 329 ? 15.781 29.438 6.98 1 98.31 329 LEU B N 1
ATOM 5008 C CA . LEU B 1 329 ? 14.406 29.812 6.691 1 98.31 329 LEU B CA 1
ATOM 5009 C C . LEU B 1 329 ? 14.164 31.281 7.035 1 98.31 329 LEU B C 1
ATOM 5011 O O . LEU B 1 329 ? 13.586 32.031 6.238 1 98.31 329 LEU B O 1
ATOM 5015 N N . LEU B 1 330 ? 14.602 31.672 8.234 1 98.25 330 LEU B N 1
ATOM 5016 C CA . LEU B 1 330 ? 14.414 33.062 8.688 1 98.25 330 LEU B CA 1
ATOM 5017 C C . LEU B 1 330 ? 15.117 34.031 7.75 1 98.25 330 LEU B C 1
ATOM 5019 O O . LEU B 1 330 ? 14.57 35.094 7.43 1 98.25 330 LEU B O 1
ATOM 5023 N N . ARG B 1 331 ? 16.266 33.688 7.258 1 97.25 331 ARG B N 1
ATOM 5024 C CA . ARG B 1 331 ? 16.984 34.531 6.312 1 97.25 331 ARG B CA 1
ATOM 5025 C C . ARG B 1 331 ? 16.234 34.625 4.988 1 97.25 331 ARG B C 1
ATOM 5027 O O . ARG B 1 331 ? 16.109 35.688 4.41 1 97.25 331 ARG B O 1
ATOM 5034 N N . ALA B 1 332 ? 15.781 33.469 4.543 1 97.06 332 ALA B N 1
ATOM 5035 C CA . ALA B 1 332 ? 15.094 33.406 3.252 1 97.06 332 ALA B CA 1
ATOM 5036 C C . ALA B 1 332 ? 13.82 34.25 3.264 1 97.06 332 ALA B C 1
ATOM 5038 O O . ALA B 1 332 ? 13.43 34.812 2.24 1 97.06 332 ALA B O 1
ATOM 5039 N N . LEU B 1 333 ? 13.18 34.406 4.449 1 96.88 333 LEU B N 1
ATOM 5040 C CA . LEU B 1 333 ? 11.883 35.094 4.523 1 96.88 333 LEU B CA 1
ATOM 5041 C C . LEU B 1 333 ? 12.047 36.531 5.039 1 96.88 333 LEU B C 1
ATOM 5043 O O . LEU B 1 333 ? 11.062 37.25 5.199 1 96.88 333 LEU B O 1
ATOM 5047 N N . ALA B 1 334 ? 13.195 36.969 5.402 1 91.12 334 ALA B N 1
ATOM 5048 C CA . ALA B 1 334 ? 13.477 38.25 6.016 1 91.12 334 ALA B CA 1
ATOM 5049 C C . ALA B 1 334 ? 12.969 39.406 5.133 1 91.12 334 ALA B C 1
ATOM 5051 O O . ALA B 1 334 ? 12.492 40.406 5.637 1 91.12 334 ALA B O 1
ATOM 5052 N N . ASP B 1 335 ? 13.141 39.344 3.801 1 80.5 335 ASP B N 1
ATOM 5053 C CA . ASP B 1 335 ? 12.758 40.469 2.979 1 80.5 335 ASP B CA 1
ATOM 5054 C C . ASP B 1 335 ? 11.727 40.094 1.927 1 80.5 335 ASP B C 1
ATOM 5056 O O . ASP B 1 335 ? 11.742 40.594 0.806 1 80.5 335 ASP B O 1
ATOM 5060 N N . VAL B 1 336 ? 11.062 39.219 2.377 1 83.81 336 VAL B N 1
ATOM 5061 C CA . VAL B 1 336 ? 9.969 38.875 1.474 1 83.81 336 VAL B CA 1
ATOM 5062 C C . VAL B 1 336 ? 8.789 39.812 1.697 1 83.81 336 VAL B C 1
ATOM 5064 O O . VAL B 1 336 ? 8.523 40.219 2.828 1 83.81 336 VAL B O 1
#

Organism: Haloferax mediterranei (strain ATCC 33500 / DSM 1411 / JCM 8866 / NBRC 14739 / NCIMB 2177 / R-4) (NCBI:txid523841)

Secondary structure (DSSP, 8-state):
--HHHHHH--PPP------TTSEE-SS---S---TTHHHHHHHHHHHTTSPPPTT-HHHHHHHHHHHTS-GGGEEEESSHHHHHHHHHHTT--TT-EEEEEESS-THHHHHHHHTT-EEEEEEGGGGGGS-GGG-SEEEEESS-TTT-PPPPHHHHHHHHHHHHHHTPEEEEE-TTGGGS-PPP-TT-TTEEEEEESSSTTS-GGG--EEEE--HHHHHHHHHHSPTT-S-HHHHHHHHHHHT-HHHHHHHHHHHHHHHHHHHHHHTTTSEEPP-SSSEEEEE-TTS-HHHHHHHHHHTTEE-EEGGGSTT-SSEEEEE---HHHHHHHHHHHTT-/--HHHHHH--PPP------TTSEE-SS---S---TTHHHHHHHHHHHTTSPPPTT-HHHHHHHHHHHTS-GGGEEEESSHHHHHHHHHHTT--TT-EEEEEESS-THHHHHHHHTT-EEEEEEGGGGGGS-GGG-SEEEEESS-TTT-PPPPHHHHHHHHHHHHHHTPEEEEE-TTGGGS-PPP-TT-TTEEEEEESTTTTS-GGG--EEEE--HHHHHHHHHHSPTT-S-HHHHHHHHHHHT-HHHHHHHHHHHHHHHHHHHHHHTTTSEEPP-SSSEEEEE-TTS-HHHHHHHHHHTTEE-EEGGGSTT-SSEEEEE---HHHHHHHHHHHTT-

Nearest PDB structures (foldseek):
  3get-assembly1_A  TM=9.129E-01  e=6.309E-24  Campylobacter jejuni subsp. jejuni NCTC 11168 = ATCC 700819
  3hdo-assembly1_B  TM=9.197E-01  e=3.872E-23  Geobacter metallireducens GS-15
  3get-assembly1_B  TM=8.977E-01  e=1.112E-23  Campylobacter jejuni subsp. jejuni NCTC 11168 = ATCC 700819
  4wbt-assembly1_C-2  TM=8.857E-01  e=2.121E-22  Sinorhizobium meliloti 1021
  4wbt-assembly2_B-3  TM=8.459E-01  e=1.691E-22  Sinorhizobium meliloti 1021

InterPro domains:
  IPR004838 Aminotransferases, class-I, pyridoxal-phosphate-binding site [PS00105] (196-209)
  IPR004839 Aminotransferase, class I/classII, large domain [PF00155] (43-333)
  IPR005860 L-threonine-O-3-phosphate decarboxylase [TIGR01140] (16-334)
  IPR015421 Pyridoxal phosphate-dependent transferase, major domain [G3DSA:3.40.640.10] (34-244)
  IPR015422 Pyridoxal phosphate-dependent transferase, small domain [G3DSA:3.90.1150.10] (22-333)
  IPR015424 Pyridoxal phosphate-dependent transferase [SSF53383] (17-335)